Protein 5FT0 (pdb70)

Radius of gyration: 27.35 Å; Cα contacts (8 Å, |Δi|>4): 923; chains: 2; bounding box: 76×60×56 Å

Solvent-accessible surface area: 25417 Å² total

Nearest PDB structures (foldseek):
  5ft0-assembly1_B  TM=9.666E-01  e=3.732E-46  Phikzvirus phiKZ
  5ft1-assembly2_G  TM=9.543E-01  e=1.188E-41  Phikzvirus phiKZ
  5ft1-assembly1_E  TM=9.626E-01  e=7.972E-40  Phikzvirus phiKZ
  5ft1-assembly1_A  TM=9.588E-01  e=4.154E-40  Phikzvirus phiKZ
  5ft1-assembly3_K  TM=9.641E-01  e=1.477E-36  Phikzvirus phiKZ

Foldseek 3Di:
DLDKDAQVNLVVQLVLFPQADDFDDGGMWDKDWDADVVVQKIWMWIQGVDDTDIDIDHDPDDDDPLCVQLVSLQSNFQGVCRRPLLVVLVVCLQVLDPQWDDDRQFTFGWQACAPDRDTDGDGFKGKWDDFCVVCVVVQCVQADHKDDDDLVDLVSLCVQANDSRSVSVSVSLVSVQCSQQPRFADPPGDHWDWIGHHPFKDKIKIKGWGHGPRHPIIIMIMIGMHTNDHDPDDCVVVSVDPVRHVDYDD/DLDKDAQVNLVVQLVLFPQADDFDDGGMWDKDWDADVVVQKIKIWIDGVDHIDIDIDHDPDDDDPLCVQLVSLQSNFLRVCRRVLLVVLVVCLQVLDPQWDDDSFFTFGFQAALVTDGDTFKGKWDDFCVVCVVVQCVQFPHKDDADLQDQVSQCQQPNPSRSVSVSVSLVSVQCSQQPRFADPPGDDWDWIGHHPWKDKIKIKGWGHGPRHPIIIMIMIGIHTPDDPPDDVVVVSPPCVVSNDDDDD

Organism: Pseudomonas phage phiKZ (NCBI:txid2905945)

Sequence (498 aa):
TQFNITWEEQLQALSKLDGLHHPHKLEDISVHWVFNPVDISVFVTCATSSHNTHYTFKPQSSPDDAVRREYVLSRIIADNLKYVDNLYLAAGAVICGNDEYISDGNVVGIHIADGVGGNKLIILPVIEFPGVHVDDISDKLIKSSSYQGIFKTDNLEEFEFLVDKKNANNVKELILAYTDYFANKLAFKDPAEPAVEYQFIDRTEVYFSFEGCHPDVEEVLFTIKIVRYNQPLNSTAQVFLKNPLLSHIRTVTQFNITWEEQLQALSSKLDGLHHPHKLEDISVHWVFNPVDISVFVTCATSSHNTHYTFKPQSSPDDAVRREYVLSRIIADNLKYVDNLYLAAGAVICGNDEYIISDGNVVGIHIADGNKLILPVIEFPGVHVDDISDKLIKSSSYQGIFKTDNLEEFEFLVDKKNANNVKELILAYTDYFANKLAFKDPAEPAVEYQFIDRTEVYFSFEGCHPDVEEVLFTIKIVRYNQPLNSTAQVFLKNPLLSHIRTVV

InterPro domains:
  IPR040860 Gp37/Dip protein [PF17679] (1-273)

Structure (mmCIF, N/CA/C/O backbone):
data_5FT0
#
_entry.id   5FT0
#
_cell.length_a   72.040
_cell.length_b   65.020
_cell.length_c   85.400
_cell.angle_alpha   90.00
_cell.angle_beta   107.68
_cell.angle_gamma   90.00
#
_symmetry.space_group_name_H-M   'P 1 21 1'
#
loop_
_entity.id
_entity.type
_entity.pdbx_description
1 polymer GP37
2 non-polymer ARGININE
3 non-polymer 'POTASSIUM ION'
4 water water
#
loop_
_atom_site.group_PDB
_atom_site.id
_atom_site.type_symbol
_atom_site.label_atom_id
_atom_site.label_alt_id
_atom_site.label_comp_id
_atom_site.label_asym_id
_atom_site.label_entity_id
_atom_site.label_seq_id
_atom_site.pdbx_PDB_ins_code
_atom_site.Cartn_x
_atom_site.Cartn_y
_atom_site.Cartn_z
_atom_site.occupancy
_atom_site.B_iso_or_equiv
_atom_site.auth_seq_id
_atom_site.auth_comp_id
_atom_site.auth_asym_id
_atom_site.auth_atom_id
_atom_site.pdbx_PDB_model_num
ATOM 1 N N . THR A 1 2 ? -40.514 -0.393 33.351 1.00 52.75 2 THR A N 1
ATOM 2 C CA . THR A 1 2 ? -39.845 -1.691 33.335 1.00 63.05 2 THR A CA 1
ATOM 3 C C . THR A 1 2 ? -39.387 -2.064 34.748 1.00 62.59 2 THR A C 1
ATOM 4 O O . THR A 1 2 ? -38.760 -1.244 35.417 1.00 63.39 2 THR A O 1
ATOM 6 N N . GLN A 1 3 ? -39.686 -3.280 35.218 1.00 60.16 3 GLN A N 1
ATOM 7 C CA . GLN A 1 3 ? -40.364 -4.340 34.462 1.00 50.80 3 GLN A CA 1
ATOM 8 C C . GLN A 1 3 ? -41.809 -3.994 34.099 1.00 50.33 3 GLN A C 1
ATOM 9 O O . GLN A 1 3 ? -42.362 -4.543 33.145 1.00 57.52 3 GLN A O 1
ATOM 15 N N . PHE A 1 4 ? -42.404 -3.070 34.850 1.00 43.52 4 PHE A N 1
ATOM 16 C CA . PHE A 1 4 ? -43.655 -2.449 34.437 1.00 38.91 4 PHE A CA 1
ATOM 17 C C . PHE A 1 4 ? -43.853 -1.165 35.229 1.00 40.21 4 PHE A C 1
ATOM 18 O O . PHE A 1 4 ? -43.191 -0.928 36.243 1.00 42.58 4 PHE A O 1
ATOM 26 N N . ASN A 1 5 ? -44.774 -0.338 34.744 1.00 39.24 5 ASN A N 1
ATOM 27 C CA . ASN A 1 5 ? -45.062 0.961 35.329 1.00 41.60 5 ASN A CA 1
ATOM 28 C C . ASN A 1 5 ? -46.471 0.991 35.905 1.00 33.79 5 ASN A C 1
ATOM 29 O O . ASN A 1 5 ? -47.368 0.287 35.436 1.00 37.88 5 ASN A O 1
ATOM 34 N N . ILE A 1 6 ? -46.650 1.812 36.935 1.00 33.36 6 ILE A N 1
ATOM 35 C CA . ILE A 1 6 ? -47.959 2.123 37.496 1.00 36.23 6 ILE A CA 1
ATOM 36 C C . ILE A 1 6 ? -48.115 3.633 37.402 1.00 37.18 6 ILE A C 1
ATOM 37 O O . ILE A 1 6 ? -47.437 4.375 38.125 1.00 38.02 6 ILE A O 1
ATOM 42 N N . THR A 1 7 ? -48.983 4.097 36.507 1.00 35.41 7 THR A N 1
ATOM 43 C CA . THR A 1 7 ? -49.126 5.536 36.369 1.00 33.75 7 THR A CA 1
ATOM 44 C C . THR A 1 7 ? -49.836 6.108 37.592 1.00 36.67 7 THR A C 1
ATOM 45 O O . THR A 1 7 ? -50.513 5.399 38.345 1.00 35.18 7 THR A O 1
ATOM 49 N N . TRP A 1 8 ? -49.665 7.415 37.794 1.00 33.01 8 TRP A N 1
ATOM 50 C CA . TRP A 1 8 ? -50.338 8.068 38.910 1.00 28.34 8 TRP A CA 1
ATOM 51 C C . TRP A 1 8 ? -51.850 8.045 38.737 1.00 25.21 8 TRP A C 1
ATOM 52 O O . TRP A 1 8 ? -52.585 8.092 39.729 1.00 28.24 8 TRP A O 1
ATOM 63 N N . GLU A 1 9 ? -52.335 7.952 37.493 1.00 25.26 9 GLU A N 1
ATOM 64 C CA . GLU A 1 9 ? -53.777 7.886 37.266 1.00 28.03 9 GLU A CA 1
ATOM 65 C C . GLU A 1 9 ? -54.371 6.573 37.774 1.00 32.98 9 GLU A C 1
ATOM 66 O O . GLU A 1 9 ? -55.466 6.571 38.349 1.00 32.69 9 GLU A O 1
ATOM 72 N N . GLU A 1 10 ? -53.681 5.443 37.563 1.00 29.93 10 GLU A N 1
ATOM 73 C CA . GLU A 1 10 ? -54.179 4.179 38.111 1.00 31.10 10 GLU A CA 1
ATOM 74 C C . GLU A 1 10 ? -54.229 4.233 39.631 1.00 31.83 10 GLU A C 1
ATOM 75 O O . GLU A 1 10 ? -55.165 3.715 40.250 1.00 34.33 10 GLU A O 1
ATOM 81 N N . GLN A 1 11 ? -53.213 4.837 40.251 1.00 27.96 11 GLN A N 1
ATOM 82 C CA . GLN A 1 11 ? -53.207 4.970 41.703 1.00 32.38 11 GLN A CA 1
ATOM 83 C C . GLN A 1 11 ? -54.365 5.840 42.174 1.00 31.00 11 GLN A C 1
ATOM 84 O O . GLN A 1 11 ? -55.105 5.461 43.090 1.00 28.63 11 GLN A O 1
ATOM 90 N N . LEU A 1 12 ? -54.547 7.004 41.545 1.00 33.17 12 LEU A N 1
ATOM 91 C CA . LEU A 1 12 ? -55.608 7.917 41.960 1.00 30.14 12 LEU A CA 1
ATOM 92 C C . LEU A 1 12 ? -56.985 7.296 41.756 1.00 36.24 12 LEU A C 1
ATOM 93 O O . LEU A 1 12 ? -57.896 7.514 42.562 1.00 34.46 12 LEU A O 1
ATOM 98 N N . GLN A 1 13 ? -57.152 6.508 40.690 1.00 33.07 13 GLN A N 1
ATOM 99 C CA . GLN A 1 13 ? -58.431 5.843 40.459 1.00 33.86 13 GLN A CA 1
ATOM 100 C C . GLN A 1 13 ? -58.741 4.839 41.563 1.00 35.05 13 GLN A C 1
ATOM 101 O O . GLN A 1 13 ? -59.883 4.750 42.028 1.00 37.36 13 GLN A O 1
ATOM 107 N N . ALA A 1 14 ? -57.737 4.074 41.997 1.00 29.57 14 ALA A N 1
ATOM 108 C CA . ALA A 1 14 ? -57.939 3.164 43.120 1.00 34.31 14 ALA A CA 1
ATOM 109 C C . ALA A 1 14 ? -58.199 3.933 44.410 1.00 32.23 14 ALA A C 1
ATOM 110 O O . ALA A 1 14 ? -59.088 3.572 45.190 1.00 31.88 14 ALA A O 1
ATOM 112 N N . LEU A 1 15 ? -57.433 5.002 44.650 1.00 31.28 15 LEU A N 1
ATOM 113 C CA . LEU A 1 15 ? -57.612 5.778 45.872 1.00 29.41 15 LEU A CA 1
ATOM 114 C C . LEU A 1 15 ? -58.969 6.468 45.913 1.00 36.10 15 LEU A C 1
ATOM 115 O O . LEU A 1 15 ? -59.529 6.668 46.997 1.00 33.74 15 LEU A O 1
ATOM 120 N N . SER A 1 16 ? -59.519 6.827 44.750 1.00 36.10 16 SER A N 1
ATOM 121 C CA . SER A 1 16 ? -60.808 7.508 44.701 1.00 40.37 16 SER A CA 1
ATOM 122 C C . SER A 1 16 ? -61.960 6.623 45.159 1.00 35.45 16 SER A C 1
ATOM 123 O O . SER A 1 16 ? -63.041 7.146 45.450 1.00 42.06 16 SER A O 1
ATOM 126 N N . LYS A 1 17 ? -61.764 5.308 45.226 1.00 34.63 17 LYS A N 1
ATOM 127 C CA . LYS A 1 17 ? -62.800 4.427 45.747 1.00 31.26 17 LYS A CA 1
ATOM 128 C C . LYS A 1 17 ? -62.842 4.405 47.268 1.00 34.43 17 LYS A C 1
ATOM 129 O O . LYS A 1 17 ? -63.789 3.852 47.837 1.00 33.10 17 LYS A O 1
ATOM 135 N N . LEU A 1 18 ? -61.856 5.002 47.935 1.00 33.69 18 LEU A N 1
ATOM 136 C CA . LEU A 1 18 ? -61.845 5.073 49.390 1.00 29.69 18 LEU A CA 1
ATOM 137 C C . LEU A 1 18 ? -62.783 6.178 49.861 1.00 39.24 18 LEU A C 1
ATOM 138 O O . LEU A 1 18 ? -62.621 7.344 49.480 1.00 32.66 18 LEU A O 1
ATOM 143 N N . ASP A 1 19 ? -63.761 5.808 50.688 1.00 27.92 19 ASP A N 1
ATOM 144 C CA . ASP A 1 19 ? -64.622 6.788 51.338 1.00 30.29 19 ASP A CA 1
ATOM 145 C C . ASP A 1 19 ? -63.804 7.793 52.139 1.00 28.72 19 ASP A C 1
ATOM 146 O O . ASP A 1 19 ? -62.847 7.431 52.829 1.00 30.08 19 ASP A O 1
ATOM 151 N N . GLY A 1 20 ? -64.194 9.063 52.049 1.00 28.97 20 GLY A N 1
ATOM 152 C CA . GLY A 1 20 ? -63.624 10.103 52.878 1.00 26.35 20 GLY A CA 1
ATOM 153 C C . GLY A 1 20 ? -62.209 10.520 52.542 1.00 32.03 20 GLY A C 1
ATOM 154 O O . GLY A 1 20 ? -61.638 11.343 53.270 1.00 33.14 20 GLY A O 1
ATOM 155 N N . LEU A 1 21 ? -61.621 9.992 51.474 1.00 33.15 21 LEU A N 1
ATOM 156 C CA . LEU A 1 21 ? -60.283 10.392 51.058 1.00 29.91 21 LEU A CA 1
ATOM 157 C C . LEU A 1 21 ? -60.394 11.541 50.064 1.00 36.06 21 LEU A C 1
ATOM 158 O O . LEU A 1 21 ? -61.005 11.392 49.001 1.00 32.79 21 LEU A O 1
ATOM 163 N N . HIS A 1 22 ? -59.811 12.686 50.411 1.00 31.56 22 HIS A N 1
ATOM 164 C CA . HIS A 1 22 ? -59.791 13.835 49.516 1.00 35.12 22 HIS A CA 1
ATOM 165 C C . HIS A 1 22 ? -58.417 14.443 49.319 1.00 37.39 22 HIS A C 1
ATOM 166 O O . HIS A 1 22 ? -58.222 15.159 48.330 1.00 43.88 22 HIS A O 1
ATOM 173 N N . HIS A 1 23 ? -57.462 14.188 50.207 1.00 37.22 23 HIS A N 1
ATOM 174 C CA . HIS A 1 23 ? -56.123 14.767 50.121 1.00 39.47 23 HIS A CA 1
ATOM 175 C C . HIS A 1 23 ? -55.097 13.646 50.196 1.00 33.84 23 HIS A C 1
ATOM 176 O O . HIS A 1 23 ? -54.416 13.469 51.213 1.00 31.88 23 HIS A O 1
ATOM 183 N N . PRO A 1 24 ? -54.961 12.867 49.128 1.00 40.04 24 PRO A N 1
ATOM 184 C CA . PRO A 1 24 ? -53.973 11.788 49.128 1.00 39.33 24 PRO A CA 1
ATOM 185 C C . PRO A 1 24 ? -52.559 12.344 49.104 1.00 38.43 24 PRO A C 1
ATOM 186 O O . PRO A 1 24 ? -52.326 13.526 48.849 1.00 36.79 24 PRO A O 1
ATOM 190 N N . HIS A 1 25 ? -51.607 11.458 49.385 1.00 40.23 25 HIS A N 1
ATOM 191 C CA . HIS A 1 25 ? -50.195 11.768 49.207 1.00 40.74 25 HIS A CA 1
ATOM 192 C C . HIS A 1 25 ? -49.934 12.167 47.759 1.00 39.80 25 HIS A C 1
ATOM 193 O O . HIS A 1 25 ? -50.710 11.811 46.865 1.00 38.31 25 HIS A O 1
ATOM 200 N N . LYS A 1 26 ? -48.859 12.914 47.519 1.00 41.70 26 LYS A N 1
ATOM 201 C CA . LYS A 1 26 ? -48.424 13.185 46.155 1.00 33.99 26 LYS A CA 1
ATOM 202 C C . LYS A 1 26 ? -48.264 11.875 45.395 1.00 33.91 26 LYS A C 1
ATOM 203 O O . LYS A 1 26 ? -47.647 10.930 45.893 1.00 34.36 26 LYS A O 1
ATOM 209 N N . LEU A 1 27 ? -48.838 11.814 44.196 1.00 31.87 27 LEU A N 1
ATOM 210 C CA . LEU A 1 27 ? -48.833 10.603 43.382 1.00 34.41 27 LEU A CA 1
ATOM 211 C C . LEU A 1 27 ? -48.052 10.840 42.097 1.00 33.17 27 LEU A C 1
ATOM 212 O O . LEU A 1 27 ? -48.326 11.796 41.364 1.00 38.18 27 LEU A O 1
ATOM 217 N N . GLU A 1 28 ? -47.084 9.969 41.829 1.00 32.71 28 GLU A N 1
ATOM 218 C CA . GLU A 1 28 ? -46.297 10.014 40.607 1.00 34.33 28 GLU A CA 1
ATOM 219 C C . GLU A 1 28 ? -46.268 8.630 39.976 1.00 35.00 28 GLU A C 1
ATOM 220 O O . GLU A 1 28 ? -46.551 7.623 40.632 1.00 32.86 28 GLU A O 1
ATOM 226 N N . ASP A 1 29 ? -45.913 8.592 38.692 1.00 33.50 29 ASP A N 1
ATOM 227 C CA . ASP A 1 29 ? -45.707 7.319 38.012 1.00 35.54 29 ASP A CA 1
ATOM 228 C C . ASP A 1 29 ? -44.651 6.498 38.743 1.00 35.41 29 ASP A C 1
ATOM 229 O O . ASP A 1 29 ? -43.609 7.018 39.153 1.00 37.69 29 ASP A O 1
ATOM 234 N N . ILE A 1 30 ? -44.937 5.210 38.919 1.00 35.71 30 ILE A N 1
ATOM 235 C CA . ILE A 1 30 ? -44.049 4.271 39.598 1.00 33.38 30 ILE A CA 1
ATOM 236 C C . ILE A 1 30 ? -43.416 3.379 38.539 1.00 34.41 30 ILE A C 1
ATOM 237 O O . ILE A 1 30 ? -44.126 2.800 37.708 1.00 41.67 30 ILE A O 1
ATOM 242 N N . SER A 1 31 ? -42.095 3.249 38.576 1.00 36.41 31 SER A N 1
ATOM 243 C CA . SER A 1 31 ? -41.415 2.189 37.841 1.00 41.87 31 SER A CA 1
ATOM 244 C C . SER A 1 31 ? -41.166 1.037 38.807 1.00 35.81 31 SER A C 1
ATOM 245 O O . SER A 1 31 ? -40.543 1.229 39.856 1.00 38.11 31 SER A O 1
ATOM 248 N N . VAL A 1 32 ? -41.666 -0.149 38.467 1.00 38.63 32 VAL A N 1
ATOM 249 C CA . VAL A 1 32 ? -41.660 -1.295 39.371 1.00 40.80 32 VAL A CA 1
ATOM 250 C C . VAL A 1 32 ? -40.711 -2.357 38.834 1.00 39.67 32 VAL A C 1
ATOM 251 O O . VAL A 1 32 ? -40.836 -2.790 37.682 1.00 42.15 32 VAL A O 1
ATOM 255 N N . HIS A 1 33 ? -39.771 -2.779 39.674 1.00 40.19 33 HIS A N 1
ATOM 256 C CA . HIS A 1 33 ? -38.936 -3.942 39.424 1.00 39.60 33 HIS A CA 1
ATOM 257 C C . HIS A 1 33 ? -39.228 -4.994 40.483 1.00 37.70 33 HIS A C 1
ATOM 258 O O . HIS A 1 33 ? -39.515 -4.668 41.639 1.00 37.17 33 HIS A O 1
ATOM 265 N N . TRP A 1 34 ? -39.158 -6.262 40.085 1.00 35.25 34 TRP A N 1
ATOM 266 C CA . TRP A 1 34 ? -39.352 -7.346 41.033 1.00 33.99 34 TRP A CA 1
ATOM 267 C C . TRP A 1 34 ? -38.595 -8.580 40.566 1.00 35.74 34 TRP A C 1
ATOM 268 O O . TRP A 1 34 ? -38.356 -8.769 39.371 1.00 38.77 34 TRP A O 1
ATOM 279 N N . VAL A 1 35 ? -38.219 -9.414 41.532 1.00 34.75 35 VAL A N 1
ATOM 280 C CA . VAL A 1 35 ? -37.504 -10.658 41.275 1.00 41.05 35 VAL A CA 1
ATOM 281 C C . VAL A 1 35 ? -38.005 -11.705 42.261 1.00 38.59 35 VAL A C 1
ATOM 282 O O . VAL A 1 35 ? -38.247 -11.404 43.435 1.00 34.87 35 VAL A O 1
ATOM 286 N N . PHE A 1 36 ? -38.179 -12.931 41.776 1.00 41.79 36 PHE A N 1
ATOM 287 C CA . PHE A 1 36 ? -38.662 -14.035 42.593 1.00 41.81 36 PHE A CA 1
ATOM 288 C C . PHE A 1 36 ? -37.491 -14.838 43.147 1.00 39.54 36 PHE A C 1
ATOM 289 O O . PHE A 1 36 ? -36.518 -15.111 42.439 1.00 44.58 36 PHE A O 1
ATOM 297 N N . ASN A 1 37 ? -37.584 -15.205 44.423 1.00 39.20 37 ASN A N 1
ATOM 298 C CA . ASN A 1 37 ? -36.548 -16.008 45.062 1.00 45.44 37 ASN A CA 1
ATOM 299 C C . ASN A 1 37 ? -37.100 -17.390 45.376 1.00 52.26 37 ASN A C 1
ATOM 300 O O . ASN A 1 37 ? -37.921 -17.530 46.295 1.00 52.91 37 ASN A O 1
ATOM 305 N N . PRO A 1 38 ? -36.684 -18.434 44.653 1.00 53.42 38 PRO A N 1
ATOM 306 C CA . PRO A 1 38 ? -37.281 -19.763 44.867 1.00 50.83 38 PRO A CA 1
ATOM 307 C C . PRO A 1 38 ? -36.890 -20.421 46.181 1.00 56.57 38 PRO A C 1
ATOM 308 O O . PRO A 1 38 ? -37.613 -21.316 46.636 1.00 55.14 38 PRO A O 1
ATOM 312 N N . VAL A 1 39 ? -35.782 -20.018 46.807 1.00 56.01 39 VAL A N 1
ATOM 313 C CA . VAL A 1 39 ? -35.316 -20.715 48.004 1.00 58.31 39 VAL A CA 1
ATOM 314 C C . VAL A 1 39 ? -36.266 -20.473 49.171 1.00 61.12 39 VAL A C 1
ATOM 315 O O . VAL A 1 39 ? -36.677 -21.413 49.861 1.00 64.87 39 VAL A O 1
ATOM 319 N N . ASP A 1 40 ? -36.631 -19.214 49.411 1.00 57.00 40 ASP A N 1
ATOM 320 C CA . ASP A 1 40 ? -37.573 -18.879 50.471 1.00 54.82 40 ASP A CA 1
ATOM 321 C C . ASP A 1 40 ? -38.970 -18.571 49.946 1.00 51.65 40 ASP A C 1
ATOM 322 O O . ASP A 1 40 ? -39.854 -18.237 50.741 1.00 56.94 40 ASP A O 1
ATOM 327 N N . ILE A 1 41 ? -39.185 -18.686 48.633 1.00 47.94 41 ILE A N 1
ATOM 328 C CA . ILE A 1 41 ? -40.484 -18.474 47.997 1.00 46.39 41 ILE A CA 1
ATOM 329 C C . ILE A 1 41 ? -40.992 -17.075 48.322 1.00 44.43 41 ILE A C 1
ATOM 330 O O . ILE A 1 41 ? -42.066 -16.912 48.907 1.00 45.64 41 ILE A O 1
ATOM 335 N N . SER A 1 42 ? -40.228 -16.054 47.947 1.00 42.33 42 SER A N 1
ATOM 336 C CA . SER A 1 42 ? -40.630 -14.681 48.208 1.00 42.57 42 SER A CA 1
ATOM 337 C C . SER A 1 42 ? -40.367 -13.833 46.973 1.00 40.97 42 SER A C 1
ATOM 338 O O . SER A 1 42 ? -39.566 -14.189 46.104 1.00 40.94 42 SER A O 1
ATOM 341 N N . VAL A 1 43 ? -41.064 -12.704 46.905 1.00 37.46 43 VAL A N 1
ATOM 342 C CA . VAL A 1 43 ? -40.914 -11.736 45.826 1.00 34.33 43 VAL A CA 1
ATOM 343 C C . VAL A 1 43 ? -40.382 -10.449 46.436 1.00 38.97 43 VAL A C 1
ATOM 344 O O . VAL A 1 43 ? -40.978 -9.909 47.377 1.00 41.29 43 VAL A O 1
ATOM 348 N N . PHE A 1 44 ? -39.258 -9.970 45.916 1.00 33.17 44 PHE A N 1
ATOM 349 C CA . PHE A 1 44 ? -38.709 -8.678 46.299 1.00 36.33 44 PHE A CA 1
ATOM 350 C C . PHE A 1 44 ? -39.123 -7.651 45.257 1.00 39.69 44 PHE A C 1
ATOM 351 O O . PHE A 1 44 ? -38.977 -7.892 44.056 1.00 40.27 44 PHE A O 1
ATOM 359 N N . VAL A 1 45 ? -39.644 -6.515 45.718 1.00 40.38 45 VAL A N 1
ATOM 360 C CA . VAL A 1 45 ? -40.200 -5.487 44.847 1.00 38.46 45 VAL A CA 1
ATOM 361 C C . VAL A 1 45 ? -39.472 -4.176 45.102 1.00 42.36 45 VAL A C 1
ATOM 362 O O . VAL A 1 45 ? -39.201 -3.821 46.254 1.00 46.57 45 VAL A O 1
ATOM 366 N N . THR A 1 46 ? -39.157 -3.460 44.024 1.00 37.83 46 THR A N 1
ATOM 367 C CA . THR A 1 46 ? -38.555 -2.135 44.096 1.00 45.82 46 THR A CA 1
ATOM 368 C C . THR A 1 46 ? -39.417 -1.153 43.317 1.00 43.12 46 THR A C 1
ATOM 369 O O . THR A 1 46 ? -39.778 -1.419 42.166 1.00 42.41 46 THR A O 1
ATOM 373 N N . CYS A 1 47 ? -39.743 -0.024 43.944 1.00 46.33 47 CYS A N 1
ATOM 374 C CA . CYS A 1 47 ? -40.578 1.011 43.346 1.00 45.66 47 CYS A CA 1
ATOM 375 C C . CYS A 1 47 ? -39.810 2.325 43.323 1.00 48.96 47 CYS A C 1
ATOM 376 O O . CYS A 1 47 ? -39.263 2.745 44.349 1.00 48.16 47 CYS A O 1
ATOM 379 N N . ALA A 1 48 ? -39.778 2.978 42.162 1.00 41.56 48 ALA A N 1
ATOM 380 C CA . ALA A 1 48 ? -38.986 4.186 41.972 1.00 48.96 48 ALA A CA 1
ATOM 381 C C . ALA A 1 48 ? -39.837 5.287 41.358 1.00 48.46 48 ALA A C 1
ATOM 382 O O . ALA A 1 48 ? -40.550 5.051 40.377 1.00 47.45 48 ALA A O 1
ATOM 384 N N . THR A 1 49 ? -39.754 6.483 41.934 1.00 51.47 49 THR A N 1
ATOM 385 C CA . THR A 1 49 ? -40.371 7.691 41.400 1.00 55.81 49 THR A CA 1
ATOM 386 C C . THR A 1 49 ? -39.301 8.743 41.141 1.00 61.29 49 THR A C 1
ATOM 387 O O . THR A 1 49 ? -38.118 8.554 41.433 1.00 66.69 49 THR A O 1
ATOM 399 N N . SER A 1 51 ? -39.566 11.996 42.453 1.00 64.90 51 SER A N 1
ATOM 400 C CA . SER A 1 51 ? -39.431 12.894 43.594 1.00 56.48 51 SER A CA 1
ATOM 401 C C . SER A 1 51 ? -38.948 12.198 44.865 1.00 70.20 51 SER A C 1
ATOM 402 O O . SER A 1 51 ? -38.089 12.742 45.568 1.00 80.31 51 SER A O 1
ATOM 405 N N . SER A 1 52 ? -39.471 11.011 45.187 1.00 76.98 52 SER A N 1
ATOM 406 C CA . SER A 1 52 ? -39.147 10.337 46.448 1.00 79.86 52 SER A CA 1
ATOM 407 C C . SER A 1 52 ? -38.980 8.825 46.252 1.00 78.07 52 SER A C 1
ATOM 408 O O . SER A 1 52 ? -39.707 8.004 46.808 1.00 85.69 52 SER A O 1
ATOM 411 N N . HIS A 1 53 ? -37.978 8.447 45.464 1.00 75.87 53 HIS A N 1
ATOM 412 C CA . HIS A 1 53 ? -37.594 7.042 45.264 1.00 74.66 53 HIS A CA 1
ATOM 413 C C . HIS A 1 53 ? -36.496 6.696 46.282 1.00 80.73 53 HIS A C 1
ATOM 414 O O . HIS A 1 53 ? -35.808 7.632 46.736 1.00 82.53 53 HIS A O 1
ATOM 416 N N . ASN A 1 54 ? -36.265 5.432 46.672 1.00 69.82 54 ASN A N 1
ATOM 417 C CA . ASN A 1 54 ? -36.932 4.189 46.266 1.00 62.18 54 ASN A CA 1
ATOM 418 C C . ASN A 1 54 ? -37.669 3.553 47.456 1.00 62.57 54 ASN A C 1
ATOM 419 O O . ASN A 1 54 ? -37.231 3.715 48.600 1.00 62.30 54 ASN A O 1
ATOM 424 N N . THR A 1 55 ? -38.744 2.797 47.207 1.00 54.57 55 THR A N 1
ATOM 425 C CA . THR A 1 55 ? -39.372 1.966 48.232 1.00 55.34 55 THR A CA 1
ATOM 426 C C . THR A 1 55 ? -39.213 0.489 47.884 1.00 44.32 55 THR A C 1
ATOM 427 O O . THR A 1 55 ? -39.085 0.118 46.713 1.00 48.82 55 THR A O 1
ATOM 431 N N . HIS A 1 56 ? -39.236 -0.357 48.915 1.00 43.79 56 HIS A N 1
ATOM 432 C CA . HIS A 1 56 ? -39.006 -1.787 48.751 1.00 43.57 56 HIS A CA 1
ATOM 433 C C . HIS A 1 56 ? -40.031 -2.584 49.546 1.00 42.86 56 HIS A C 1
ATOM 434 O O . HIS A 1 56 ? -40.444 -2.172 50.635 1.00 41.23 56 HIS A O 1
ATOM 441 N N . TYR A 1 57 ? -40.430 -3.734 49.001 1.00 34.62 57 TYR A N 1
ATOM 442 C CA . TYR A 1 57 ? -41.361 -4.629 49.674 1.00 32.11 57 TYR A CA 1
ATOM 443 C C . TYR A 1 57 ? -40.919 -6.073 49.478 1.00 35.43 57 TYR A C 1
ATOM 444 O O . TYR A 1 57 ? -40.202 -6.404 48.531 1.00 34.15 57 TYR A O 1
ATOM 453 N N . THR A 1 58 ? -41.380 -6.937 50.382 1.00 40.23 58 THR A N 1
ATOM 454 C CA . THR A 1 58 ? -41.218 -8.380 50.253 1.00 37.27 58 THR A CA 1
ATOM 455 C C . THR A 1 58 ? -42.522 -9.048 50.657 1.00 35.71 58 THR A C 1
ATOM 456 O O . THR A 1 58 ? -43.060 -8.756 51.729 1.00 35.56 58 THR A O 1
ATOM 460 N N . PHE A 1 59 ? -43.035 -9.930 49.801 1.00 34.90 59 PHE A N 1
ATOM 461 C CA . PHE A 1 59 ? -44.245 -10.673 50.119 1.00 33.74 59 PHE A CA 1
ATOM 462 C C . PHE A 1 59 ? -44.091 -12.116 49.656 1.00 35.48 59 PHE A C 1
ATOM 463 O O . PHE A 1 59 ? -43.218 -12.443 48.848 1.00 33.27 59 PHE A O 1
ATOM 471 N N . LYS A 1 60 ? -44.956 -12.980 50.190 1.00 36.77 60 LYS A N 1
ATOM 472 C CA . LYS A 1 60 ? -44.940 -14.399 49.868 1.00 39.49 60 LYS A CA 1
ATOM 473 C C . LYS A 1 60 ? -46.041 -14.687 48.859 1.00 38.34 60 LYS A C 1
ATOM 474 O O . LYS A 1 60 ? -47.226 -14.614 49.218 1.00 36.95 60 LYS A O 1
ATOM 480 N N . PRO A 1 61 ? -45.721 -15.019 47.611 1.00 34.63 61 PRO 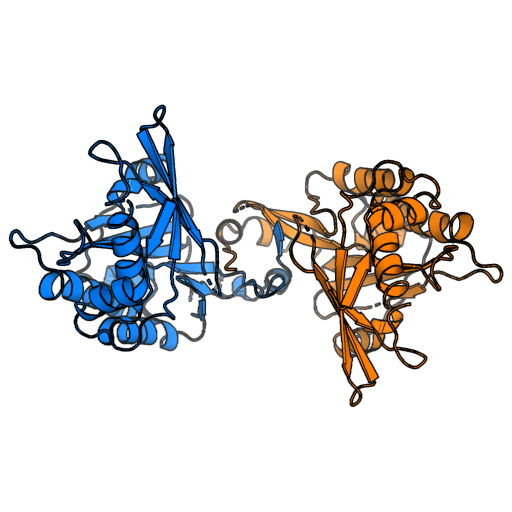A N 1
ATOM 481 C CA . PRO A 1 61 ? -46.777 -15.272 46.624 1.00 36.55 61 PRO A CA 1
ATOM 482 C C . PRO A 1 61 ? -47.547 -16.553 46.916 1.00 37.64 61 PRO A C 1
ATOM 483 O O . PRO A 1 61 ? -47.001 -17.536 47.424 1.00 35.52 61 PRO A O 1
ATOM 487 N N . GLN A 1 62 ? -48.838 -16.526 46.588 1.00 36.21 62 GLN A N 1
ATOM 488 C CA . GLN A 1 62 ? -49.721 -17.676 46.741 1.00 41.38 62 GLN A CA 1
ATOM 489 C C . GLN A 1 62 ? -49.946 -18.422 45.433 1.00 34.61 62 GLN A C 1
ATOM 490 O O . GLN A 1 62 ? -50.650 -19.436 45.424 1.00 38.94 62 GLN A O 1
ATOM 496 N N . SER A 1 63 ? -49.385 -17.926 44.335 1.00 35.75 63 SER A N 1
ATOM 497 C CA . SER A 1 63 ? -49.293 -18.650 43.077 1.00 29.89 63 SER A CA 1
ATOM 498 C C . SER A 1 63 ? -48.061 -18.120 42.354 1.00 36.13 63 SER A C 1
ATOM 499 O O . SER A 1 63 ? -47.342 -17.264 42.877 1.00 38.32 63 SER A O 1
ATOM 502 N N . SER A 1 64 ? -47.805 -18.636 41.157 1.00 34.95 64 SER A N 1
ATOM 503 C CA . SER A 1 64 ? -46.599 -18.240 40.440 1.00 38.23 64 SER A CA 1
ATOM 504 C C . SER A 1 64 ? -46.626 -16.734 40.187 1.00 34.53 64 SER A C 1
ATOM 505 O O . SER A 1 64 ? -47.601 -16.223 39.621 1.00 32.76 64 SER A O 1
ATOM 508 N N . PRO A 1 65 ? -45.601 -15.997 40.604 1.00 36.86 65 PRO A N 1
ATOM 509 C CA . PRO A 1 65 ? -45.643 -14.537 40.478 1.00 37.07 65 PRO A CA 1
ATOM 510 C C . PRO A 1 65 ? -45.617 -14.078 39.029 1.00 36.71 65 PRO A C 1
ATOM 511 O O . PRO A 1 65 ? -45.044 -14.728 38.151 1.00 34.66 65 PRO A O 1
ATOM 515 N N . ASP A 1 66 ? -46.263 -12.941 38.792 1.00 32.71 66 ASP A N 1
ATOM 516 C CA . ASP A 1 66 ? -46.232 -12.263 37.503 1.00 33.07 66 ASP A CA 1
ATOM 517 C C . ASP A 1 66 ? -46.490 -10.779 37.749 1.00 35.60 66 ASP A C 1
ATOM 518 O O . ASP A 1 66 ? -46.703 -10.349 38.887 1.00 32.36 66 ASP A O 1
ATOM 523 N N . ASP A 1 67 ? -46.470 -9.995 36.668 1.00 35.95 67 ASP A N 1
ATOM 524 C CA . ASP A 1 67 ? -46.649 -8.551 36.796 1.00 32.63 67 ASP A CA 1
ATOM 525 C C . ASP A 1 67 ? -47.996 -8.214 37.424 1.00 33.42 67 ASP A C 1
ATOM 526 O O . ASP A 1 67 ? -48.075 -7.386 38.338 1.00 31.77 67 ASP A O 1
ATOM 531 N N . ALA A 1 68 ? -49.069 -8.851 36.945 1.00 28.99 68 ALA A N 1
ATOM 532 C CA . ALA A 1 68 ? -50.409 -8.531 37.433 1.00 27.66 68 ALA A CA 1
ATOM 533 C C . ALA A 1 68 ? -50.509 -8.692 38.945 1.00 31.81 68 ALA A C 1
ATOM 534 O O . ALA A 1 68 ? -51.158 -7.884 39.619 1.00 29.47 68 ALA A O 1
ATOM 544 N N . VAL A 1 70 ? -47.882 -8.519 41.107 1.00 29.08 70 VAL A N 1
ATOM 545 C CA . VAL A 1 70 ? -47.048 -7.494 41.725 1.00 32.15 70 VAL A CA 1
ATOM 546 C C . VAL A 1 70 ? -47.724 -6.134 41.627 1.00 30.93 70 VAL A C 1
ATOM 547 O O . VAL A 1 70 ? -47.669 -5.330 42.565 1.00 28.18 70 VAL A O 1
ATOM 551 N N . ARG A 1 71 ? -48.376 -5.856 40.495 1.00 31.64 71 ARG A N 1
ATOM 552 C CA A ARG A 1 71 ? -49.112 -4.603 40.353 0.60 32.24 71 ARG A CA 1
ATOM 553 C CA B ARG A 1 71 ? -49.111 -4.603 40.353 0.40 30.34 71 ARG A CA 1
ATOM 554 C C . ARG A 1 71 ? -50.208 -4.495 41.404 1.00 28.58 71 ARG A C 1
ATOM 555 O O . ARG A 1 71 ? -50.392 -3.439 42.022 1.00 26.63 71 ARG A O 1
ATOM 570 N N . GLU A 1 72 ? -50.950 -5.582 41.619 1.00 27.11 72 GLU A N 1
ATOM 571 C CA . GLU A 1 72 ? -51.990 -5.579 42.642 1.00 30.51 72 GLU A CA 1
ATOM 572 C C . GLU A 1 72 ? -51.392 -5.373 44.026 1.00 30.64 72 GLU A C 1
ATOM 573 O O . GLU A 1 72 ? -51.924 -4.605 44.836 1.00 29.44 72 GLU A O 1
ATOM 579 N N . TYR A 1 73 ? -50.281 -6.057 44.317 1.00 23.91 73 TYR A N 1
ATOM 580 C CA . TYR A 1 73 ? -49.667 -5.933 45.636 1.00 25.36 73 TYR A CA 1
ATOM 581 C C . TYR A 1 73 ? -49.234 -4.498 45.908 1.00 24.07 73 TYR A C 1
ATOM 582 O O . TYR A 1 73 ? -49.497 -3.952 46.985 1.00 25.61 73 TYR A O 1
ATOM 591 N N . VAL A 1 74 ? -48.560 -3.872 44.941 1.00 25.21 74 VAL A N 1
ATOM 592 C CA . VAL A 1 74 ? -48.074 -2.509 45.136 1.00 27.63 74 VAL A CA 1
ATOM 593 C C . VAL A 1 74 ? -49.242 -1.550 45.328 1.00 26.18 74 VAL A C 1
ATOM 594 O O . VAL A 1 74 ? -49.181 -0.635 46.158 1.00 29.47 74 VAL A O 1
ATOM 598 N N . LEU A 1 75 ? -50.326 -1.745 44.572 1.00 27.74 75 LEU A N 1
ATOM 599 C CA . LEU A 1 75 ? -51.516 -0.923 44.763 1.00 23.43 75 LEU A CA 1
ATOM 600 C C . LEU A 1 75 ? -52.064 -1.065 46.178 1.00 25.85 75 LEU A C 1
ATOM 601 O O . LEU A 1 75 ? -52.468 -0.073 46.796 1.00 26.72 75 LEU A O 1
ATOM 606 N N . SER A 1 76 ? -52.072 -2.290 46.714 1.00 23.78 76 SER A N 1
ATOM 607 C CA . SER A 1 76 ? -52.593 -2.496 48.062 1.00 25.80 76 SER A CA 1
ATOM 608 C C . SER A 1 76 ? -51.743 -1.786 49.108 1.00 28.15 76 SER A C 1
ATOM 609 O O . SER A 1 76 ? -52.266 -1.363 50.146 1.00 26.25 76 SER A O 1
ATOM 612 N N . ARG A 1 77 ? -50.436 -1.651 48.862 1.00 23.56 77 ARG A N 1
ATOM 613 C CA . ARG A 1 77 ? -49.593 -0.885 49.775 1.00 25.33 77 ARG A CA 1
ATOM 614 C C . ARG A 1 77 ? -49.847 0.612 49.633 1.00 30.14 77 ARG A C 1
ATOM 615 O O . ARG A 1 77 ? -49.787 1.353 50.621 1.00 27.33 77 ARG A O 1
ATOM 623 N N . ILE A 1 78 ? -50.122 1.080 48.413 1.00 27.20 78 ILE A N 1
ATOM 624 C CA . ILE A 1 78 ? -50.422 2.496 48.219 1.00 27.98 78 ILE A CA 1
ATOM 625 C C . ILE A 1 78 ? -51.762 2.849 48.855 1.00 30.19 78 ILE A C 1
ATOM 626 O O . ILE A 1 78 ? -51.905 3.899 49.494 1.00 27.60 78 ILE A O 1
ATOM 631 N N . ILE A 1 79 ? -52.763 1.981 48.691 1.00 23.06 79 ILE A N 1
ATOM 632 C CA . ILE A 1 79 ? -54.064 2.212 49.312 1.00 27.03 79 ILE A CA 1
ATOM 633 C C . ILE A 1 79 ? -53.922 2.287 50.827 1.00 34.71 79 ILE A C 1
ATOM 634 O O . ILE A 1 79 ? -54.399 3.232 51.469 1.00 28.78 79 ILE A O 1
ATOM 639 N N . ALA A 1 80 ? -53.255 1.292 51.420 1.00 23.12 80 ALA A N 1
ATOM 640 C CA . ALA A 1 80 ? -53.052 1.295 52.866 1.00 24.64 80 ALA A CA 1
ATOM 641 C C . ALA A 1 80 ? -52.268 2.522 53.314 1.00 25.72 80 ALA A C 1
ATOM 642 O O . ALA A 1 80 ? -52.542 3.088 54.378 1.00 27.54 80 ALA A O 1
ATOM 644 N N . ASP A 1 81 ? -51.294 2.953 52.507 1.00 27.41 81 ASP A N 1
ATOM 645 C CA . ASP A 1 81 ? -50.499 4.129 52.847 1.00 25.83 81 ASP A CA 1
ATOM 646 C C . ASP A 1 81 ? -51.343 5.395 52.926 1.00 34.94 81 ASP A C 1
ATOM 647 O O . ASP A 1 81 ? -50.988 6.332 53.650 1.00 35.92 81 ASP A O 1
ATOM 652 N N . ASN A 1 82 ? -52.447 5.456 52.188 1.00 28.51 82 ASN A N 1
ATOM 653 C CA . ASN A 1 82 ? -53.243 6.672 52.122 1.00 29.74 82 ASN A CA 1
ATOM 654 C C . ASN A 1 82 ? -54.462 6.650 53.031 1.00 32.47 82 ASN A C 1
ATOM 655 O O . ASN A 1 82 ? -55.175 7.657 53.102 1.00 33.39 82 ASN A O 1
ATOM 660 N N . LEU A 1 83 ? -54.712 5.538 53.729 1.00 28.47 83 LEU A N 1
ATOM 661 C CA . LEU A 1 83 ? -55.764 5.518 54.740 1.00 26.50 83 LEU A CA 1
ATOM 662 C C . LEU A 1 83 ? -55.518 6.563 55.818 1.00 31.18 83 LEU A C 1
ATOM 663 O O . LEU A 1 83 ? -56.474 7.092 56.395 1.00 27.70 83 LEU A O 1
ATOM 668 N N . LYS A 1 84 ? -54.248 6.868 56.099 1.00 27.30 84 LYS A N 1
ATOM 669 C CA . LYS A 1 84 ? -53.904 7.883 57.087 1.00 28.83 84 LYS A CA 1
ATOM 670 C C . LYS A 1 84 ? -54.501 9.242 56.756 1.00 33.02 84 LYS A C 1
ATOM 671 O O . LYS A 1 84 ? -54.695 10.058 57.663 1.00 32.96 84 LYS A O 1
ATOM 677 N N . TYR A 1 85 ? -54.790 9.505 55.484 1.00 29.45 85 TYR A N 1
ATOM 678 C CA . TYR A 1 85 ? -55.287 10.801 55.050 1.00 32.60 85 TYR A CA 1
ATOM 679 C C . TYR A 1 85 ? -56.799 10.834 54.877 1.00 32.37 85 TYR A C 1
ATOM 680 O O . TYR A 1 85 ? -57.343 11.879 54.507 1.00 38.50 85 TYR A O 1
ATOM 689 N N . VAL A 1 86 ? -57.486 9.720 55.135 1.00 31.37 86 VAL A N 1
ATOM 690 C CA . VAL A 1 86 ? -58.941 9.737 55.196 1.00 26.71 86 VAL A CA 1
ATOM 691 C C . VAL A 1 86 ? -59.372 10.678 56.310 1.00 34.21 86 VAL A C 1
ATOM 692 O O . VAL A 1 86 ? -58.844 10.616 57.428 1.00 31.73 86 VAL A O 1
ATOM 696 N N . ASP A 1 87 ? -60.334 11.558 56.002 1.00 34.34 87 ASP A N 1
ATOM 697 C CA . ASP A 1 87 ? -60.762 12.625 56.904 1.00 36.18 87 ASP A CA 1
ATOM 698 C C . ASP A 1 87 ? -60.873 12.180 58.359 1.00 32.40 87 ASP A C 1
ATOM 699 O O . ASP A 1 87 ? -60.151 12.677 59.231 1.00 32.50 87 ASP A O 1
ATOM 704 N N . ASN A 1 88 ? -61.772 11.232 58.635 1.00 25.64 88 ASN A N 1
ATOM 705 C CA . ASN A 1 88 ? -62.028 10.835 60.015 1.00 30.99 88 ASN A CA 1
ATOM 706 C C . ASN A 1 88 ? -60.848 10.109 60.649 1.00 33.01 88 ASN A C 1
ATOM 707 O O . ASN A 1 88 ? -60.707 10.139 61.876 1.00 36.79 88 ASN A O 1
ATOM 712 N N . LEU A 1 89 ? -60.003 9.454 59.850 1.00 31.24 89 LEU A N 1
ATOM 713 C CA . LEU A 1 89 ? -58.821 8.807 60.410 1.00 26.39 89 LEU A CA 1
ATOM 714 C C . LEU A 1 89 ? -57.713 9.818 60.664 1.00 26.75 89 LEU A C 1
ATOM 715 O O . LEU A 1 89 ? -57.026 9.752 61.689 1.00 25.03 89 LEU A O 1
ATOM 720 N N . TYR A 1 90 ? -57.527 10.756 59.735 1.00 26.77 90 TYR A N 1
ATOM 721 C CA . TYR A 1 90 ? -56.569 11.835 59.944 1.00 32.64 90 TYR A CA 1
ATOM 722 C C . TYR A 1 90 ? -56.960 12.687 61.146 1.00 37.56 90 TYR A C 1
ATOM 723 O O . TYR A 1 90 ? -56.100 13.081 61.944 1.00 31.98 90 TYR A O 1
ATOM 732 N N . LEU A 1 91 ? -58.257 12.971 61.296 1.00 30.72 91 LEU A N 1
ATOM 733 C CA . LEU A 1 91 ? -58.720 13.766 62.430 1.00 33.89 91 LEU A CA 1
ATOM 734 C C . LEU A 1 91 ? -58.522 13.024 63.744 1.00 30.87 91 LEU A C 1
ATOM 735 O O . LEU A 1 91 ? -58.120 13.622 64.748 1.00 32.95 91 LEU A O 1
ATOM 740 N N . ALA A 1 92 ? -58.802 11.718 63.760 1.00 29.94 92 ALA A N 1
ATOM 741 C CA . ALA A 1 92 ? -58.624 10.943 64.983 1.00 29.74 92 ALA A CA 1
ATOM 742 C C . ALA A 1 92 ? -57.157 10.860 65.388 1.00 35.36 92 ALA A C 1
ATOM 743 O O . ALA A 1 92 ? -56.848 10.786 66.583 1.00 34.57 92 ALA A O 1
ATOM 745 N N . ALA A 1 93 ? -56.243 10.863 64.414 1.00 33.42 93 ALA A N 1
ATOM 746 C CA . ALA A 1 93 ? -54.821 10.909 64.740 1.00 35.92 93 ALA A CA 1
ATOM 747 C C . ALA A 1 93 ? -54.420 12.287 65.253 1.00 35.33 93 ALA A C 1
ATOM 748 O O . ALA A 1 93 ? -53.603 12.399 66.175 1.00 34.29 93 ALA A O 1
ATOM 750 N N . GLY A 1 94 ? -54.984 13.346 64.669 1.00 34.66 94 GLY A N 1
ATOM 751 C CA . GLY A 1 94 ? -54.663 14.689 65.125 1.00 32.29 94 GLY A CA 1
ATOM 752 C C . GLY A 1 94 ? -55.085 14.936 66.561 1.00 37.63 94 GLY A C 1
ATOM 753 O O . GLY A 1 94 ? -54.415 15.662 67.299 1.00 37.68 94 GLY A O 1
ATOM 754 N N . ALA A 1 95 ? -56.196 14.325 66.980 1.00 37.95 95 ALA A N 1
ATOM 755 C CA . ALA A 1 95 ? -56.656 14.487 68.355 1.00 43.24 95 ALA A CA 1
ATOM 756 C C . ALA A 1 95 ? -55.680 13.863 69.346 1.00 47.20 95 ALA A C 1
ATOM 757 O O . ALA A 1 95 ? -55.481 14.392 70.446 1.00 50.40 95 ALA A O 1
ATOM 759 N N . VAL A 1 96 ? -55.069 12.734 68.980 1.00 44.41 96 VAL A N 1
ATOM 760 C CA . VAL A 1 96 ? -54.043 12.138 69.831 1.00 40.98 96 VAL A CA 1
ATOM 761 C C . VAL A 1 96 ? -52.815 13.039 69.889 1.00 41.01 96 VAL A C 1
ATOM 762 O O . VAL A 1 96 ? -52.261 13.297 70.964 1.00 43.94 96 VAL A O 1
ATOM 766 N N . ILE A 1 97 ? -52.382 13.537 68.731 1.00 35.86 97 ILE A N 1
ATOM 767 C CA . ILE A 1 97 ? -51.156 14.324 68.658 1.00 43.38 97 ILE A CA 1
ATOM 768 C C . ILE A 1 97 ? -51.324 15.651 69.390 1.00 49.35 97 ILE A C 1
ATOM 769 O O . ILE A 1 97 ? -50.485 16.033 70.214 1.00 46.86 97 ILE A O 1
ATOM 774 N N . CYS A 1 98 ? -52.409 16.373 69.101 1.00 52.62 98 CYS A N 1
ATOM 775 C CA . CYS A 1 98 ? -52.631 17.671 69.729 1.00 49.68 98 CYS A CA 1
ATOM 776 C C . CYS A 1 98 ? -53.018 17.550 71.198 1.00 54.58 98 CYS A C 1
ATOM 777 O O . CYS A 1 98 ? -52.956 18.547 71.925 1.00 59.03 98 CYS A O 1
ATOM 780 N N . GLY A 1 99 ? -53.418 16.362 71.648 1.00 52.32 99 GLY A N 1
ATOM 781 C CA . GLY A 1 99 ? -53.771 16.127 73.032 1.00 47.68 99 GLY A CA 1
ATOM 782 C C . GLY A 1 99 ? -52.606 15.913 73.970 1.00 50.50 99 GLY A C 1
ATOM 783 O O . GLY A 1 99 ? -52.814 15.605 75.146 1.00 51.90 99 GLY A O 1
ATOM 784 N N . ASN A 1 100 ? -51.377 16.063 73.482 1.00 52.50 100 ASN A N 1
ATOM 785 C CA . ASN A 1 100 ? -50.187 15.896 74.309 1.00 51.58 100 ASN A CA 1
ATOM 786 C C . ASN A 1 100 ? -49.076 16.735 73.701 1.00 54.47 100 ASN A C 1
ATOM 787 O O . ASN A 1 100 ? -48.669 16.491 72.561 1.00 53.59 100 ASN A O 1
ATOM 792 N N . ASP A 1 101 ? -48.589 17.718 74.463 1.00 52.20 101 ASP A N 1
ATOM 793 C CA . ASP A 1 101 ? -47.526 18.585 73.973 1.00 50.16 101 ASP A CA 1
ATOM 794 C C . ASP A 1 101 ? -46.229 17.828 73.731 1.00 44.49 101 ASP A C 1
ATOM 795 O O . ASP A 1 101 ? -45.413 18.269 72.915 1.00 45.45 101 ASP A O 1
ATOM 800 N N . GLU A 1 102 ? -46.025 16.699 74.411 1.00 41.46 102 GLU A N 1
ATOM 801 C CA . GLU A 1 102 ? -44.824 15.900 74.207 1.00 50.12 102 GLU A CA 1
ATOM 802 C C . GLU A 1 102 ? -44.922 14.982 72.995 1.00 49.10 102 GLU A C 1
ATOM 803 O O . GLU A 1 102 ? -43.883 14.605 72.441 1.00 49.40 102 GLU A O 1
ATOM 809 N N . TYR A 1 103 ? -46.133 14.613 72.578 1.00 43.08 103 TYR A N 1
ATOM 810 C CA . TYR A 1 103 ? -46.305 13.837 71.356 1.00 38.88 103 TYR A CA 1
ATOM 811 C C . TYR A 1 103 ? -45.948 14.682 70.139 1.00 40.86 103 TYR A C 1
ATOM 812 O O . TYR A 1 103 ? -46.477 15.783 69.958 1.00 45.30 103 TYR A O 1
ATOM 821 N N . ILE A 1 104 ? -45.052 14.167 69.302 1.00 42.65 104 ILE A N 1
ATOM 822 C CA . ILE A 1 104 ? -44.817 14.732 67.982 1.00 42.87 104 ILE A CA 1
ATOM 823 C C . ILE A 1 104 ? -45.043 13.631 66.956 1.00 43.66 104 ILE A C 1
ATOM 824 O O . ILE A 1 104 ? -44.937 12.438 67.252 1.00 36.45 104 ILE A O 1
ATOM 829 N N . SER A 1 105 ? -45.366 14.050 65.736 1.00 42.01 105 SER A N 1
ATOM 830 C CA . SER A 1 105 ? -45.621 13.140 64.629 1.00 39.38 105 SER A CA 1
ATOM 831 C C . SER A 1 105 ? -44.541 13.323 63.576 1.00 43.18 105 SER A C 1
ATOM 832 O O . SER A 1 105 ? -44.239 14.454 63.181 1.00 43.88 105 SER A O 1
ATOM 835 N N . ASP A 1 106 ? -43.965 12.213 63.126 1.00 41.88 106 ASP A N 1
ATOM 836 C CA . ASP A 1 106 ? -42.959 12.239 62.070 1.00 47.79 106 ASP A CA 1
ATOM 837 C C . ASP A 1 106 ? -43.053 10.930 61.304 1.00 43.76 106 ASP A C 1
ATOM 838 O O . ASP A 1 106 ? -42.818 9.861 61.874 1.00 45.27 106 ASP A O 1
ATOM 843 N N . GLY A 1 107 ? -43.398 11.017 60.024 1.00 47.32 107 GLY A N 1
ATOM 844 C CA . GLY A 1 107 ? -43.646 9.808 59.261 1.00 35.84 107 GLY A CA 1
ATOM 845 C C . GLY A 1 107 ? -44.831 9.066 59.842 1.00 33.42 107 GLY A C 1
ATOM 846 O O . GLY A 1 107 ? -45.880 9.652 60.131 1.00 32.68 107 GLY A O 1
ATOM 847 N N . ASN A 1 108 ? -44.664 7.762 60.035 1.00 34.20 108 ASN A N 1
ATOM 848 C CA . ASN A 1 108 ? -45.706 6.916 60.598 1.00 32.87 108 ASN A CA 1
ATOM 849 C C . ASN A 1 108 ? -45.620 6.797 62.114 1.00 32.59 108 ASN A C 1
ATOM 850 O O . ASN A 1 108 ? -46.315 5.957 62.694 1.00 34.08 108 ASN A O 1
ATOM 855 N N . VAL A 1 109 ? -44.795 7.611 62.767 1.00 34.63 109 VAL A N 1
ATOM 856 C CA . VAL A 1 109 ? -44.491 7.451 64.184 1.00 27.20 109 VAL A CA 1
ATOM 857 C C . VAL A 1 109 ? -45.010 8.656 64.956 1.00 29.72 109 VAL A C 1
ATOM 858 O O . VAL A 1 109 ? -44.727 9.805 64.597 1.00 31.73 109 VAL A O 1
ATOM 862 N N . VAL A 1 110 ? -45.771 8.388 66.012 1.00 27.85 110 VAL A N 1
ATOM 863 C CA . VAL A 1 110 ? -46.100 9.369 67.037 1.00 24.65 110 VAL A CA 1
ATOM 864 C C . VAL A 1 110 ? -45.332 8.982 68.290 1.00 33.30 110 VAL A C 1
ATOM 865 O O . VAL A 1 110 ? -45.409 7.831 68.738 1.00 34.80 110 VAL A O 1
ATOM 869 N N . GLY A 1 111 ? -44.582 9.925 68.844 1.00 30.15 111 GLY A N 1
ATOM 870 C CA . GLY A 1 111 ? -43.786 9.619 70.015 1.00 35.48 111 GLY A CA 1
ATOM 871 C C . GLY A 1 111 ? -43.091 10.843 70.561 1.00 39.69 111 GLY A C 1
ATOM 872 O O . GLY A 1 111 ? -43.471 11.978 70.269 1.00 33.99 111 GLY A O 1
ATOM 873 N N . ILE A 1 112 ? -42.056 10.591 71.360 1.00 39.43 112 ILE A N 1
ATOM 874 C CA . ILE A 1 112 ? -41.334 11.630 72.088 1.00 41.38 112 ILE A CA 1
ATOM 875 C C . ILE A 1 112 ? -40.080 11.992 71.309 1.00 35.73 112 ILE A C 1
ATOM 876 O O . ILE A 1 112 ? -39.282 11.111 70.964 1.00 37.73 112 ILE A O 1
ATOM 881 N N . HIS A 1 113 ? -39.894 13.282 71.042 1.00 36.14 113 HIS A N 1
ATOM 882 C CA . HIS A 1 113 ? -38.680 13.723 70.368 1.00 44.86 113 HIS A CA 1
ATOM 883 C C . HIS A 1 113 ? -37.466 13.517 71.263 1.00 44.44 113 HIS A C 1
ATOM 884 O O . HIS A 1 113 ? -37.510 13.778 72.468 1.00 48.25 113 HIS A O 1
ATOM 891 N N . ILE A 1 114 ? -36.372 13.050 70.660 1.00 44.75 114 ILE A N 1
ATOM 892 C CA . ILE A 1 114 ? -35.124 12.789 71.367 1.00 47.50 114 ILE A CA 1
ATOM 893 C C . ILE A 1 114 ? -34.003 13.696 70.868 1.00 49.00 114 ILE A C 1
ATOM 894 O O . ILE A 1 114 ? -33.368 14.405 71.654 1.00 46.77 114 ILE A O 1
ATOM 899 N N . ALA A 1 115 ? -33.752 13.690 69.562 1.00 52.93 115 ALA A N 1
ATOM 900 C CA . ALA A 1 115 ? -32.645 14.452 68.999 1.00 50.55 115 ALA A CA 1
ATOM 901 C C . ALA A 1 115 ? -32.956 14.789 67.549 1.00 59.03 115 ALA A C 1
ATOM 902 O O . ALA A 1 115 ? -33.807 14.159 66.915 1.00 50.90 115 ALA A O 1
ATOM 904 N N . ASP A 1 116 ? -32.248 15.792 67.031 1.00 53.38 116 ASP A N 1
ATOM 905 C CA . ASP A 1 116 ? -32.426 16.243 65.657 1.00 52.79 116 ASP A CA 1
ATOM 906 C C . ASP A 1 116 ? -31.437 15.613 64.685 1.00 59.72 116 ASP A C 1
ATOM 907 O O . ASP A 1 116 ? -31.470 15.945 63.495 1.00 78.06 116 ASP A O 1
ATOM 912 N N . GLY A 1 117 ? -30.557 14.735 65.164 1.00 67.23 117 GLY A N 1
ATOM 913 C CA . GLY A 1 117 ? -29.754 13.881 64.301 1.00 66.39 117 GLY A CA 1
ATOM 914 C C . GLY A 1 117 ? -28.986 14.627 63.232 1.00 69.67 117 GLY A C 1
ATOM 915 O O . GLY A 1 117 ? -28.411 15.696 63.469 1.00 75.24 117 GLY A O 1
ATOM 916 N N . VAL A 1 118 ? -28.978 14.057 62.028 1.00 75.40 118 VAL A N 1
ATOM 917 C CA . VAL A 1 118 ? -28.219 14.581 60.900 1.00 71.65 118 VAL A CA 1
ATOM 918 C C . VAL A 1 118 ? -29.132 14.672 59.684 1.00 75.19 118 VAL A C 1
ATOM 919 O O . VAL A 1 118 ? -29.984 13.803 59.467 1.00 73.83 118 VAL A O 1
ATOM 923 N N . GLY A 1 119 ? -28.968 15.746 58.909 1.00 75.51 119 GLY A N 1
ATOM 924 C CA . GLY A 1 119 ? -29.627 15.919 57.626 1.00 66.60 119 GLY A CA 1
ATOM 925 C C . GLY A 1 119 ? -31.107 15.600 57.568 1.00 72.85 119 GLY A C 1
ATOM 926 O O . GLY A 1 119 ? -31.542 14.816 56.719 1.00 70.75 119 GLY A O 1
ATOM 927 N N . GLY A 1 120 ? -31.894 16.199 58.459 1.00 77.34 120 GLY A N 1
ATOM 928 C CA . GLY A 1 120 ? -33.326 15.998 58.469 1.00 71.08 120 GLY A CA 1
ATOM 929 C C . GLY A 1 120 ? -33.808 14.800 59.258 1.00 66.33 120 GLY A C 1
ATOM 930 O O . GLY A 1 120 ? -35.024 14.648 59.439 1.00 66.45 120 GLY A O 1
ATOM 931 N N . ASN A 1 121 ? -32.907 13.942 59.726 1.00 67.47 121 ASN A N 1
ATOM 932 C CA . ASN A 1 121 ? -33.312 12.819 60.556 1.00 65.80 121 ASN A CA 1
ATOM 933 C C . ASN A 1 121 ? -33.801 13.310 61.911 1.00 67.43 121 ASN A C 1
ATOM 934 O O . ASN A 1 121 ? -33.327 14.317 62.441 1.00 64.00 121 ASN A O 1
ATOM 939 N N . LYS A 1 122 ? -34.754 12.580 62.480 1.00 61.53 122 LYS A N 1
ATOM 940 C CA . LYS A 1 122 ? -35.233 12.850 63.827 1.00 58.19 122 LYS A CA 1
ATOM 941 C C . LYS A 1 122 ? -35.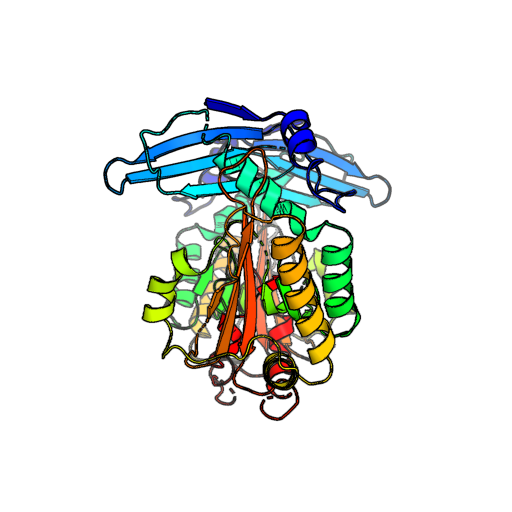157 11.569 64.640 1.00 55.22 122 LYS A C 1
ATOM 942 O O . LYS A 1 122 ? -35.673 10.529 64.218 1.00 55.27 122 LYS A O 1
ATOM 946 N N . LEU A 1 123 ? -34.496 11.642 65.790 1.00 50.74 123 LEU A N 1
ATOM 947 C CA . LEU A 1 123 ? -34.478 10.542 66.744 1.00 48.89 123 LEU A CA 1
ATOM 948 C C . LEU A 1 123 ? -35.689 10.697 67.654 1.00 49.68 123 LEU A C 1
ATOM 949 O O . LEU A 1 123 ? -35.869 11.747 68.283 1.00 41.13 123 LEU A O 1
ATOM 954 N N . ILE A 1 124 ? -36.530 9.667 67.701 1.00 40.15 124 ILE A N 1
ATOM 955 C CA A ILE A 1 124 ? -37.824 9.733 68.373 0.65 42.62 124 ILE A CA 1
ATOM 956 C CA B ILE A 1 124 ? -37.815 9.738 68.383 0.35 42.60 124 ILE A CA 1
ATOM 957 C C . ILE A 1 124 ? -38.034 8.452 69.168 1.00 41.50 124 ILE A C 1
ATOM 958 O O . ILE A 1 124 ? -37.649 7.365 68.725 1.00 37.10 124 ILE A O 1
ATOM 967 N N . LEU A 1 125 ? -38.643 8.583 70.348 1.00 33.84 125 LEU A N 1
ATOM 968 C CA . LEU A 1 125 ? -39.050 7.429 71.134 1.00 35.35 125 LEU A CA 1
ATOM 969 C C . LEU A 1 125 ? -40.476 7.072 70.738 1.00 34.59 125 LEU A C 1
ATOM 970 O O . LEU A 1 125 ? -41.407 7.816 71.084 1.00 34.30 125 LEU A O 1
ATOM 975 N N . PRO A 1 126 ? -40.703 5.966 70.031 1.00 35.76 126 PRO A N 1
ATOM 976 C CA . PRO A 1 126 ? -42.039 5.706 69.480 1.00 35.31 126 PRO A CA 1
ATOM 977 C C . PRO A 1 126 ? -43.043 5.322 70.557 1.00 39.36 126 PRO A C 1
ATOM 978 O O . PRO A 1 126 ? -42.724 4.603 71.506 1.00 38.48 126 PRO A O 1
ATOM 982 N N . VAL A 1 127 ? -44.271 5.815 70.393 1.00 33.55 127 VAL A N 1
ATOM 983 C CA . VAL A 1 127 ? -45.398 5.458 71.245 1.00 33.39 127 VAL A CA 1
ATOM 984 C C . VAL A 1 127 ? -46.512 4.799 70.438 1.00 34.22 127 VAL A C 1
ATOM 985 O O . VAL A 1 127 ? -46.997 3.720 70.791 1.00 32.21 127 VAL A O 1
ATOM 989 N N . ILE A 1 128 ? -46.929 5.440 69.349 1.00 30.68 128 ILE A N 1
ATOM 990 C CA . ILE A 1 128 ? -47.899 4.884 68.414 1.00 28.13 128 ILE A CA 1
ATOM 991 C C . ILE A 1 128 ? -47.235 4.816 67.050 1.00 28.25 128 ILE A C 1
ATOM 992 O O . ILE A 1 128 ? -46.703 5.821 66.564 1.00 33.59 128 ILE A O 1
ATOM 997 N N . GLU A 1 129 ? -47.256 3.638 66.436 1.00 26.04 129 GLU A N 1
ATOM 998 C CA . GLU A 1 129 ? -46.667 3.444 65.118 1.00 26.35 129 GLU A CA 1
ATOM 999 C C . GLU A 1 129 ? -47.741 2.957 64.157 1.00 30.09 129 GLU A C 1
ATOM 1000 O O . GLU A 1 129 ? -48.362 1.914 64.389 1.00 32.17 129 GLU A O 1
ATOM 1006 N N . PHE A 1 130 ? -47.961 3.718 63.089 1.00 25.86 130 PHE A N 1
ATOM 1007 C CA . PHE A 1 130 ? -48.843 3.289 62.015 1.00 30.11 130 PHE A CA 1
ATOM 1008 C C . PHE A 1 130 ? -48.071 2.385 61.064 1.00 31.43 130 PHE A C 1
ATOM 1009 O O . PHE A 1 130 ? -46.956 2.718 60.650 1.00 29.97 130 PHE A O 1
ATOM 1025 N N . PRO A 1 132 ? -48.984 0.645 57.706 1.00 28.26 132 PRO A N 1
ATOM 1026 C CA . PRO A 1 132 ? -49.826 0.279 56.562 1.00 26.24 132 PRO A CA 1
ATOM 1027 C C . PRO A 1 132 ? -49.235 -0.891 55.792 1.00 25.00 132 PRO A C 1
ATOM 1028 O O . PRO A 1 132 ? -48.018 -1.007 55.637 1.00 27.10 132 PRO A O 1
ATOM 1032 N N . GLY A 1 133 ? -50.116 -1.763 55.310 1.00 24.10 133 GLY A N 1
ATOM 1033 C CA . GLY A 1 133 ? -49.708 -2.927 54.554 1.00 26.63 133 GLY A CA 1
ATOM 1034 C C . GLY A 1 133 ? -49.181 -4.080 55.379 1.00 32.71 133 GLY A C 1
ATOM 1035 O O . GLY A 1 133 ? -48.739 -5.081 54.800 1.00 35.52 133 GLY A O 1
ATOM 1036 N N . VAL A 1 134 ? -49.216 -3.981 56.704 1.00 28.60 134 VAL A N 1
ATOM 1037 C CA . VAL A 1 134 ? -48.697 -5.010 57.593 1.00 28.15 134 VAL A CA 1
ATOM 1038 C C . VAL A 1 134 ? -49.845 -5.543 58.438 1.00 28.48 134 VAL A C 1
ATOM 1039 O O . VAL A 1 134 ? -50.719 -4.781 58.867 1.00 25.84 134 VAL A O 1
ATOM 1043 N N . HIS A 1 135 ? -49.846 -6.856 58.663 1.00 27.46 135 HIS A N 1
ATOM 1044 C CA . HIS A 1 135 ? -50.774 -7.512 59.572 1.00 26.05 135 HIS A CA 1
ATOM 1045 C C . HIS A 1 135 ? -49.971 -8.284 60.611 1.00 30.73 135 HIS A C 1
ATOM 1046 O O . HIS A 1 135 ? -48.924 -8.857 60.294 1.00 33.36 135 HIS A O 1
ATOM 1053 N N . VAL A 1 136 ? -50.459 -8.292 61.855 1.00 30.83 136 VAL A N 1
ATOM 1054 C CA . VAL A 1 136 ? -49.680 -8.869 62.950 1.00 38.31 136 VAL A CA 1
ATOM 1055 C C . VAL A 1 136 ? -49.496 -10.372 62.767 1.00 39.29 136 VAL A C 1
ATOM 1056 O O . VAL A 1 136 ? -48.497 -10.941 63.224 1.00 39.00 136 VAL A O 1
ATOM 1060 N N . ASP A 1 137 ? -50.431 -11.036 62.079 1.00 34.94 137 ASP A N 1
ATOM 1061 C CA . ASP A 1 137 ? -50.316 -12.475 61.866 1.00 40.34 137 ASP A CA 1
ATOM 1062 C C . ASP A 1 137 ? -49.087 -12.848 61.049 1.00 45.23 137 ASP A C 1
ATOM 1063 O O . ASP A 1 137 ? -48.680 -14.014 61.065 1.00 50.11 137 ASP A O 1
ATOM 1068 N N . ASP A 1 138 ? -48.482 -11.892 60.346 1.00 40.57 138 ASP A N 1
ATOM 1069 C CA . ASP A 1 138 ? -47.308 -12.166 59.531 1.00 39.38 138 ASP A CA 1
ATOM 1070 C C . ASP A 1 138 ? -45.995 -11.933 60.269 1.00 46.74 138 ASP A C 1
ATOM 1071 O O . ASP A 1 138 ? -44.935 -12.269 59.731 1.00 44.92 138 ASP A O 1
ATOM 1076 N N . ILE A 1 139 ? -46.031 -11.370 61.476 1.00 42.86 139 ILE A N 1
ATOM 1077 C CA . ILE A 1 139 ? -44.815 -11.149 62.252 1.00 42.68 139 ILE A CA 1
ATOM 1078 C C . ILE A 1 139 ? -44.975 -11.758 63.638 1.00 41.10 139 ILE A C 1
ATOM 1079 O O . ILE A 1 139 ? -44.105 -11.595 64.500 1.00 48.16 139 ILE A O 1
ATOM 1084 N N . SER A 1 140 ? -46.085 -12.467 63.859 1.00 38.19 140 SER A N 1
ATOM 1085 C CA . SER A 1 140 ? -46.389 -12.963 65.199 1.00 45.74 140 SER A CA 1
ATOM 1086 C C . SER A 1 140 ? -45.366 -13.995 65.665 1.00 46.72 140 SER A C 1
ATOM 1087 O O . SER A 1 140 ? -45.003 -14.019 66.846 1.00 47.49 140 SER A O 1
ATOM 1090 N N . ASP A 1 141 ? -44.890 -14.853 64.758 1.00 50.42 141 ASP A N 1
ATOM 1091 C CA . ASP A 1 141 ? -43.869 -15.832 65.129 1.00 50.30 141 ASP A CA 1
ATOM 1092 C C . ASP A 1 141 ? -42.622 -15.144 65.674 1.00 47.22 141 ASP A C 1
ATOM 1093 O O . ASP A 1 141 ? -42.080 -15.544 66.710 1.00 45.61 141 ASP A O 1
ATOM 1098 N N . LYS A 1 142 ? -42.155 -14.102 64.984 1.00 44.83 142 LYS A N 1
ATOM 1099 C CA . LYS A 1 142 ? -41.012 -13.341 65.479 1.00 41.57 142 LYS A CA 1
ATOM 1100 C C . LYS A 1 142 ? -41.339 -12.656 66.801 1.00 47.85 142 LYS A C 1
ATOM 1101 O O . LYS A 1 142 ? -40.481 -12.551 67.685 1.00 49.37 142 LYS A O 1
ATOM 1107 N N . LEU A 1 143 ? -42.578 -12.185 66.956 1.00 45.25 143 LEU A N 1
ATOM 1108 C CA . LEU A 1 143 ? -42.957 -11.500 68.186 1.00 43.44 143 LEU A CA 1
ATOM 1109 C C . LEU A 1 143 ? -43.058 -12.473 69.355 1.00 45.60 143 LEU A C 1
ATOM 1110 O O . LEU A 1 143 ? -42.659 -12.143 70.478 1.00 37.49 143 LEU A O 1
ATOM 1115 N N . ILE A 1 144 ? -43.587 -13.674 69.112 1.00 44.88 144 ILE A N 1
ATOM 1116 C CA . ILE A 1 144 ? -43.726 -14.652 70.187 1.00 43.81 144 ILE A CA 1
ATOM 1117 C C . ILE A 1 144 ? -42.359 -15.106 70.681 1.00 47.28 144 ILE A C 1
ATOM 1118 O O . ILE A 1 144 ? -42.126 -15.213 71.891 1.00 52.57 144 ILE A O 1
ATOM 1123 N N . LYS A 1 145 ? -41.429 -15.367 69.758 1.00 46.15 145 LYS A N 1
ATOM 1124 C CA . LYS A 1 145 ? -40.109 -15.848 70.153 1.00 47.87 145 LYS A CA 1
ATOM 1125 C C . LYS A 1 145 ? -39.357 -14.806 70.972 1.00 49.94 145 LYS A C 1
ATOM 1126 O O . LYS A 1 145 ? -38.693 -15.143 71.960 1.00 51.94 145 LYS A O 1
ATOM 1128 N N . SER A 1 146 ? -39.456 -13.535 70.586 1.00 47.52 146 SER A N 1
ATOM 1129 C CA . SER A 1 146 ? -38.655 -12.483 71.194 1.00 43.19 146 SER A CA 1
ATOM 1130 C C . SER A 1 146 ? -39.303 -11.848 72.418 1.00 43.13 146 SER A C 1
ATOM 1131 O O . SER A 1 146 ? -38.666 -11.009 73.063 1.00 50.09 146 SER A O 1
ATOM 1134 N N . SER A 1 147 ? -40.533 -12.218 72.759 1.00 46.09 147 SER A N 1
ATOM 1135 C CA . SER A 1 147 ? -41.229 -11.630 73.894 1.00 45.21 147 SER A CA 1
ATOM 1136 C C . SER A 1 147 ? -41.282 -12.612 75.057 1.00 45.72 147 SER A C 1
ATOM 1137 O O . SER A 1 147 ? -41.081 -13.818 74.895 1.00 45.31 147 SER A O 1
ATOM 1140 N N . SER A 1 148 ? -41.560 -12.070 76.244 1.00 45.34 148 SER A N 1
ATOM 1141 C CA . SER A 1 148 ? -41.680 -12.906 77.435 1.00 45.09 148 SER A CA 1
ATOM 1142 C C . SER A 1 148 ? -42.937 -13.766 77.375 1.00 48.13 148 SER A C 1
ATOM 1143 O O . SER A 1 148 ? -42.870 -14.993 77.517 1.00 48.23 148 SER A O 1
ATOM 1146 N N . TYR A 1 149 ? -44.091 -13.139 77.165 1.00 42.55 149 TYR A N 1
ATOM 1147 C CA . TYR A 1 149 ? -45.358 -13.853 77.088 1.00 48.87 149 TYR A CA 1
ATOM 1148 C C . TYR A 1 149 ? -46.375 -12.962 76.389 1.00 49.16 149 TYR A C 1
ATOM 1149 O O . TYR A 1 149 ? -46.135 -11.775 76.152 1.00 40.13 149 TYR A O 1
ATOM 1158 N N . GLN A 1 150 ? -47.519 -13.553 76.059 1.00 48.72 150 GLN A N 1
ATOM 1159 C CA . GLN A 1 150 ? -48.646 -12.823 75.500 1.00 40.70 150 GLN A CA 1
ATOM 1160 C C . GLN A 1 150 ? -49.703 -12.582 76.569 1.00 47.59 150 GLN A C 1
ATOM 1161 O O . GLN A 1 150 ? -49.808 -13.325 77.549 1.00 56.16 150 GLN A O 1
ATOM 1167 N N . GLY A 1 151 ? -50.490 -11.530 76.369 1.00 47.64 151 GLY A N 1
ATOM 1168 C CA . GLY A 1 151 ? -51.624 -11.248 77.228 1.00 50.92 151 GLY A CA 1
ATOM 1169 C C . GLY A 1 151 ? -52.890 -11.092 76.413 1.00 56.34 151 GLY A C 1
ATOM 1170 O O . GLY A 1 151 ? -52.871 -11.303 75.197 1.00 58.01 151 GLY A O 1
ATOM 1171 N N . ILE A 1 152 ? -53.998 -10.732 77.055 1.00 57.23 152 ILE A N 1
ATOM 1172 C CA . ILE A 1 152 ? -55.261 -10.489 76.367 1.00 63.34 152 ILE A CA 1
ATOM 1173 C C . ILE A 1 152 ? -55.637 -9.029 76.577 1.00 65.95 152 ILE A C 1
ATOM 1174 O O . ILE A 1 152 ? -55.740 -8.567 77.722 1.00 64.40 152 ILE A O 1
ATOM 1179 N N . PHE A 1 153 ? -55.825 -8.305 75.477 1.00 61.71 153 PHE A N 1
ATOM 1180 C CA . PHE A 1 153 ? -56.175 -6.892 75.499 1.00 57.30 153 PHE A CA 1
ATOM 1181 C C . PHE A 1 153 ? -57.605 -6.725 75.004 1.00 60.65 153 PHE A C 1
ATOM 1182 O O . PHE A 1 153 ? -57.979 -7.298 73.975 1.00 61.08 153 PHE A O 1
ATOM 1190 N N . LYS A 1 154 ? -58.399 -5.948 75.736 1.00 62.52 154 LYS A N 1
ATOM 1191 C CA . LYS A 1 154 ? -59.796 -5.699 75.394 1.00 66.09 154 LYS A CA 1
ATOM 1192 C C . LYS A 1 154 ? -59.948 -4.246 74.962 1.00 65.33 154 LYS A C 1
ATOM 1193 O O . LYS A 1 154 ? -59.643 -3.331 75.734 1.00 60.77 154 LYS A O 1
ATOM 1196 N N . THR A 1 155 ? -60.420 -4.038 73.729 1.00 64.24 155 THR A N 1
ATOM 1197 C CA . THR A 1 155 ? -60.583 -2.683 73.213 1.00 65.43 155 THR A CA 1
ATOM 1198 C C . THR A 1 155 ? -61.783 -1.971 73.828 1.00 72.71 155 THR A C 1
ATOM 1199 O O . THR A 1 155 ? -61.823 -0.736 73.825 1.00 71.17 155 THR A O 1
ATOM 1203 N N . ASP A 1 156 ? -62.754 -2.719 74.361 1.00 74.37 156 ASP A N 1
ATOM 1204 C CA . ASP A 1 156 ? -63.898 -2.091 75.016 1.00 72.80 156 ASP A CA 1
ATOM 1205 C C . ASP A 1 156 ? -63.479 -1.318 76.258 1.00 68.36 156 ASP A C 1
ATOM 1206 O O . ASP A 1 156 ? -64.121 -0.325 76.618 1.00 71.22 156 ASP A O 1
ATOM 1211 N N . ASN A 1 157 ? -62.404 -1.747 76.913 1.00 71.03 157 ASN A N 1
ATOM 1212 C CA . ASN A 1 157 ? -62.042 -1.263 78.238 1.00 64.81 157 ASN A CA 1
ATOM 1213 C C . ASN A 1 157 ? -61.112 -0.059 78.102 1.00 61.91 157 ASN A C 1
ATOM 1214 O O . ASN A 1 157 ? -60.005 -0.178 77.566 1.00 61.91 157 ASN A O 1
ATOM 1219 N N . LEU A 1 158 ? -61.555 1.094 78.612 1.00 53.23 158 LEU A N 1
ATOM 1220 C CA . LEU A 1 158 ? -60.726 2.296 78.575 1.00 54.88 158 LEU A CA 1
ATOM 1221 C C . LEU A 1 158 ? -59.562 2.212 79.556 1.00 60.34 158 LEU A C 1
ATOM 1222 O O . LEU A 1 158 ? -58.486 2.758 79.284 1.00 60.72 158 LEU A O 1
ATOM 1227 N N . GLU A 1 159 ? -59.750 1.532 80.693 1.00 58.22 159 GLU A N 1
ATOM 1228 C CA . GLU A 1 159 ? -58.681 1.443 81.684 1.00 61.71 159 GLU A CA 1
ATOM 1229 C C . GLU A 1 159 ? -57.455 0.736 81.126 1.00 54.64 159 GLU A C 1
ATOM 1230 O O . GLU A 1 159 ? -56.331 1.016 81.554 1.00 58.18 159 GLU A O 1
ATOM 1232 N N . GLU A 1 160 ? -57.644 -0.182 80.175 1.00 53.33 160 GLU A N 1
ATOM 1233 C CA . GLU A 1 160 ? -56.489 -0.795 79.528 1.00 53.82 160 GLU A CA 1
ATOM 1234 C C . GLU A 1 160 ? -55.767 0.195 78.623 1.00 56.30 160 GLU A C 1
ATOM 1235 O O . GLU A 1 160 ? -54.543 0.112 78.471 1.00 54.33 160 GLU A O 1
ATOM 1241 N N . PHE A 1 161 ? -56.498 1.139 78.022 1.00 48.89 161 PHE A N 1
ATOM 1242 C CA . PHE A 1 161 ? -55.837 2.231 77.317 1.00 50.59 161 PHE A CA 1
ATOM 1243 C C . PHE A 1 161 ? -55.205 3.217 78.290 1.00 51.94 161 PHE A C 1
ATOM 1244 O O . PHE A 1 161 ? -54.225 3.885 77.943 1.00 48.70 161 PHE A O 1
ATOM 1252 N N . GLU A 1 162 ? -55.749 3.326 79.506 1.00 54.10 162 GLU A N 1
ATOM 1253 C CA . GLU A 1 162 ? -55.080 4.107 80.540 1.00 58.66 162 GLU A CA 1
ATOM 1254 C C . GLU A 1 162 ? -53.779 3.447 80.971 1.00 51.90 162 GLU A C 1
ATOM 1255 O O . GLU A 1 162 ? -52.818 4.139 81.320 1.00 49.18 162 GLU A O 1
ATOM 1261 N N . PHE A 1 163 ? -53.730 2.115 80.956 1.00 47.36 163 PHE A N 1
ATOM 1262 C CA . PHE A 1 163 ? -52.477 1.422 81.227 1.00 50.26 163 PHE A CA 1
ATOM 1263 C C . PHE A 1 163 ? -51.456 1.689 80.128 1.00 51.90 163 PHE A C 1
ATOM 1264 O O . PHE A 1 163 ? -50.271 1.901 80.409 1.00 53.68 163 PHE A O 1
ATOM 1272 N N . LEU A 1 164 ? -51.903 1.715 78.871 1.00 49.26 164 LEU A N 1
ATOM 1273 C CA . LEU A 1 164 ? -50.972 1.803 77.750 1.00 48.69 164 LEU A CA 1
ATOM 1274 C C . LEU A 1 164 ? -50.359 3.194 77.627 1.00 48.83 164 LEU A C 1
ATOM 1275 O O . LEU A 1 164 ? -49.137 3.332 77.503 1.00 51.66 164 LEU A O 1
ATOM 1280 N N . VAL A 1 165 ? -51.189 4.238 77.643 1.00 42.45 165 VAL A N 1
ATOM 1281 C CA . VAL A 1 165 ? -50.735 5.571 77.255 1.00 43.44 165 VAL A CA 1
ATOM 1282 C C . VAL A 1 165 ? -51.099 6.615 78.305 1.00 52.20 165 VAL A C 1
ATOM 1283 O O . VAL A 1 165 ? -51.162 7.810 77.996 1.00 49.92 165 VAL A O 1
ATOM 1287 N N . ASP A 1 166 ? -51.332 6.166 79.545 1.00 52.12 166 ASP A N 1
ATOM 1288 C CA . ASP A 1 166 ? -51.781 6.958 80.696 1.00 54.55 166 ASP A CA 1
ATOM 1289 C C . ASP A 1 166 ? -53.048 7.773 80.426 1.00 53.50 166 ASP A C 1
ATOM 1290 O O . ASP A 1 166 ? -53.519 7.864 79.287 1.00 51.92 166 ASP A O 1
ATOM 1295 N N . LYS A 1 167 ? -53.617 8.358 81.485 1.00 54.42 167 LYS A N 1
ATOM 1296 C CA . LYS A 1 167 ? -54.965 8.919 81.407 1.00 54.11 167 LYS A CA 1
ATOM 1297 C C . LYS A 1 167 ? -55.063 10.150 80.515 1.00 52.97 167 LYS A C 1
ATOM 1298 O O . LYS A 1 167 ? -56.156 10.455 80.026 1.00 57.53 167 LYS A O 1
ATOM 1304 N N . LYS A 1 168 ? -53.962 10.868 80.296 1.00 50.04 168 LYS A N 1
ATOM 1305 C CA . LYS A 1 168 ? -54.033 12.078 79.482 1.00 53.09 168 LYS A CA 1
ATOM 1306 C C . LYS A 1 168 ? -54.383 11.764 78.033 1.00 59.50 168 LYS A C 1
ATOM 1307 O O . LYS A 1 168 ? -55.063 12.559 77.374 1.00 59.22 168 LYS A O 1
ATOM 1313 N N . ASN A 1 169 ? -53.950 10.609 77.530 1.00 56.27 169 ASN A N 1
ATOM 1314 C CA . ASN A 1 169 ? -54.114 10.253 76.129 1.00 50.64 169 ASN A CA 1
ATOM 1315 C C . ASN A 1 169 ? -55.067 9.086 75.917 1.00 42.61 169 ASN A C 1
ATOM 1316 O O . ASN A 1 169 ? -55.355 8.748 74.765 1.00 45.30 169 ASN A O 1
ATOM 1321 N N . ALA A 1 170 ? -55.569 8.474 76.992 1.00 42.04 170 ALA A N 1
ATOM 1322 C CA . ALA A 1 170 ? -56.227 7.175 76.876 1.00 43.43 170 ALA A CA 1
ATOM 1323 C C . ALA A 1 170 ? -57.458 7.234 75.979 1.00 49.98 170 ALA A C 1
ATOM 1324 O O . ALA A 1 170 ? -57.659 6.353 75.135 1.00 47.39 170 ALA A O 1
ATOM 1326 N N . ASN A 1 171 ? -58.295 8.259 76.144 1.00 45.89 171 ASN A N 1
ATOM 1327 C CA . ASN A 1 171 ? -59.535 8.306 75.377 1.00 50.91 171 ASN A CA 1
ATOM 1328 C C . ASN A 1 171 ? -59.287 8.698 73.924 1.00 46.96 171 ASN A C 1
ATOM 1329 O O . ASN A 1 171 ? -59.946 8.173 73.019 1.00 47.68 171 ASN A O 1
ATOM 1334 N N . ASN A 1 172 ? -58.351 9.619 73.679 1.00 44.83 172 ASN A N 1
ATOM 1335 C CA . ASN A 1 172 ? -58.001 9.961 72.304 1.00 44.29 172 ASN A CA 1
ATOM 1336 C C . ASN A 1 172 ? -57.432 8.756 71.567 1.00 42.53 172 ASN A C 1
ATOM 1337 O O . ASN A 1 172 ? -57.736 8.538 70.388 1.00 37.86 172 ASN A O 1
ATOM 1342 N N . VAL A 1 173 ? -56.605 7.960 72.250 1.00 39.22 173 VAL A N 1
ATOM 1343 C CA . VAL A 1 173 ? -56.007 6.785 71.624 1.00 39.00 173 VAL A CA 1
ATOM 1344 C C . VAL A 1 173 ? -57.060 5.708 71.391 1.00 41.54 173 VAL A C 1
ATOM 1345 O O . VAL A 1 173 ? -57.083 5.061 70.337 1.00 36.32 173 VAL A O 1
ATOM 1349 N N . LYS A 1 174 ? -57.952 5.506 72.363 1.00 41.20 174 LYS A N 1
ATOM 1350 C CA . LYS A 1 174 ? -59.049 4.560 72.186 1.00 40.21 174 LYS A CA 1
ATOM 1351 C C . LYS A 1 174 ? -59.929 4.950 71.003 1.00 38.83 174 LYS A C 1
ATOM 1352 O O . LYS A 1 174 ? -60.380 4.086 70.243 1.00 39.25 174 LYS A O 1
ATOM 1358 N N . GLU A 1 175 ? -60.176 6.249 70.827 1.00 36.52 175 GLU A N 1
ATOM 1359 C CA . GLU A 1 175 ? -60.970 6.702 69.691 1.00 42.20 175 GLU A CA 1
ATOM 1360 C C . GLU A 1 175 ? -60.221 6.530 68.376 1.00 38.24 175 GLU A C 1
ATOM 1361 O O . GLU A 1 175 ? -60.850 6.336 67.328 1.00 38.21 175 GLU A O 1
ATOM 1367 N N . LEU A 1 176 ? -58.887 6.608 68.405 1.00 36.65 176 LEU A N 1
ATOM 1368 C CA . LEU A 1 176 ? -58.106 6.356 67.198 1.00 29.93 176 LEU A CA 1
ATOM 1369 C C . LEU A 1 176 ? -58.271 4.913 66.740 1.00 31.84 176 LEU A C 1
ATOM 1370 O O . LEU A 1 176 ? -58.533 4.647 65.560 1.00 32.06 176 LEU A O 1
ATOM 1375 N N . ILE A 1 177 ? -58.127 3.965 67.668 1.00 31.54 177 ILE A N 1
ATOM 1376 C CA . ILE A 1 177 ? -58.347 2.558 67.347 1.00 32.08 177 ILE A CA 1
ATOM 1377 C C . ILE A 1 177 ? -59.771 2.343 66.857 1.00 33.14 177 ILE A C 1
ATOM 1378 O O . ILE A 1 177 ? -60.003 1.645 65.862 1.00 36.51 177 ILE A O 1
ATOM 1383 N N . LEU A 1 178 ? -60.744 2.942 67.548 1.00 34.14 178 LEU A N 1
ATOM 1384 C CA . LEU A 1 178 ? -62.146 2.783 67.176 1.00 36.79 178 LEU A CA 1
ATOM 1385 C C . LEU A 1 178 ? -62.401 3.292 65.763 1.00 30.28 178 LEU A C 1
ATOM 1386 O O . LEU A 1 178 ? -63.101 2.647 64.974 1.00 33.00 178 LEU A O 1
ATOM 1391 N N . ALA A 1 179 ? -61.830 4.451 65.425 1.00 28.32 179 ALA A N 1
ATOM 1392 C CA . ALA A 1 179 ? -62.023 5.024 64.097 1.00 25.96 179 ALA A CA 1
ATOM 1393 C C . ALA A 1 179 ? -61.519 4.082 63.010 1.00 29.39 179 ALA A C 1
ATOM 1394 O O . ALA A 1 179 ? -62.198 3.860 62.000 1.00 28.18 179 ALA A O 1
ATOM 1396 N N . TYR A 1 180 ? -60.323 3.518 63.200 1.00 29.06 180 TYR A N 1
ATOM 1397 C CA . TYR A 1 180 ? -59.813 2.539 62.247 1.00 26.23 180 TYR A CA 1
ATOM 1398 C C . TYR A 1 180 ? -60.662 1.277 62.253 1.00 28.63 180 TYR A C 1
ATOM 1399 O O . TYR A 1 180 ? -60.902 0.679 61.197 1.00 31.86 180 TYR A O 1
ATOM 1408 N N . THR A 1 181 ? -61.127 0.861 63.433 1.00 27.76 181 THR A N 1
ATOM 1409 C CA . THR A 1 181 ? -61.974 -0.324 63.525 1.00 25.47 181 THR A CA 1
ATOM 1410 C C . THR A 1 181 ? -63.283 -0.120 62.771 1.00 32.97 181 THR A C 1
ATOM 1411 O O . THR A 1 181 ? -63.716 -0.990 62.008 1.00 29.85 181 THR A O 1
ATOM 1415 N N . ASP A 1 182 ? -63.922 1.035 62.969 1.00 28.95 182 ASP A N 1
ATOM 1416 C CA . ASP A 1 182 ? -65.176 1.314 62.278 1.00 33.80 182 ASP A CA 1
ATOM 1417 C C . ASP A 1 182 ? -64.958 1.474 60.779 1.00 30.97 182 ASP A C 1
ATOM 1418 O O . ASP A 1 182 ? -65.743 0.963 59.972 1.00 31.21 182 ASP A O 1
ATOM 1423 N N . TYR A 1 183 ? -63.895 2.182 60.386 1.00 30.65 183 TYR A N 1
ATOM 1424 C CA . TYR A 1 183 ? -63.650 2.407 58.964 1.00 25.94 183 TYR A CA 1
ATOM 1425 C C . TYR A 1 183 ? -63.485 1.089 58.218 1.00 28.35 183 TYR A C 1
ATOM 1426 O O . TYR A 1 183 ? -64.076 0.889 57.152 1.00 28.61 183 TYR A O 1
ATOM 1435 N N . PHE A 1 184 ? -62.680 0.175 58.760 1.00 25.21 184 PHE A N 1
ATOM 1436 C CA . PHE A 1 184 ? -62.481 -1.103 58.084 1.00 30.71 184 PHE A CA 1
ATOM 1437 C C . PHE A 1 184 ? -63.763 -1.926 58.063 1.00 29.18 184 PHE A C 1
ATOM 1438 O O . PHE A 1 184 ? -64.082 -2.560 57.051 1.00 28.53 184 PHE A O 1
ATOM 1446 N N . ALA A 1 185 ? -64.523 -1.910 59.160 1.00 30.28 185 ALA A N 1
ATOM 1447 C CA . ALA A 1 185 ? -65.725 -2.736 59.235 1.00 31.01 185 ALA A CA 1
ATOM 1448 C C . ALA A 1 185 ? -66.845 -2.186 58.360 1.00 33.92 185 ALA A C 1
ATOM 1449 O O . ALA A 1 185 ? -67.622 -2.958 57.785 1.00 32.16 185 ALA A O 1
ATOM 1451 N N . ASN A 1 186 ? -66.943 -0.861 58.238 1.00 35.07 186 ASN A N 1
ATOM 1452 C CA . ASN A 1 186 ? -68.058 -0.236 57.534 1.00 34.79 186 ASN A CA 1
ATOM 1453 C C . ASN A 1 186 ? -67.708 0.248 56.135 1.00 29.71 186 ASN A C 1
ATOM 1454 O O . ASN A 1 186 ? -68.592 0.291 55.273 1.00 32.04 186 ASN A O 1
ATOM 1459 N N . LYS A 1 187 ? -66.451 0.615 55.881 1.00 31.31 187 LYS A N 1
ATOM 1460 C CA . LYS A 1 187 ? -66.058 1.193 54.603 1.00 27.76 187 LYS A CA 1
ATOM 1461 C C . LYS A 1 187 ? -65.206 0.269 53.749 1.00 30.38 187 LYS A C 1
ATOM 1462 O O . LYS A 1 187 ? -65.065 0.524 52.549 1.00 33.19 187 LYS A O 1
ATOM 1468 N N . LEU A 1 188 ? -64.626 -0.779 54.328 1.00 28.79 188 LEU A N 1
ATOM 1469 C CA . LEU A 1 188 ? -63.805 -1.741 53.600 1.00 31.97 188 LEU A CA 1
ATOM 1470 C C . LEU A 1 188 ? -64.305 -3.152 53.860 1.00 31.79 188 LEU A C 1
ATOM 1471 O O . LEU A 1 188 ? -63.523 -4.100 53.986 1.00 31.03 188 LEU A O 1
ATOM 1476 N N . ALA A 1 189 ? -65.624 -3.307 53.934 1.00 31.19 189 ALA A N 1
ATOM 1477 C CA . ALA A 1 189 ? -66.213 -4.545 54.424 1.00 33.75 189 ALA A CA 1
ATOM 1478 C C . ALA A 1 189 ? -66.151 -5.653 53.381 1.00 32.39 189 ALA A C 1
ATOM 1479 O O . ALA A 1 189 ? -66.349 -5.420 52.185 1.00 33.18 189 ALA A O 1
ATOM 1481 N N . PHE A 1 190 ? -65.867 -6.865 53.847 1.00 30.87 190 PHE A N 1
ATOM 1482 C CA . PHE A 1 190 ? -66.050 -8.073 53.061 1.00 35.99 190 PHE A CA 1
ATOM 1483 C C . PHE A 1 190 ? -67.488 -8.560 53.199 1.00 37.02 190 PHE A C 1
ATOM 1484 O O . PHE A 1 190 ? -68.182 -8.251 54.171 1.00 40.13 190 PHE A O 1
ATOM 1492 N N . LYS A 1 191 ? -67.934 -9.334 52.204 1.00 44.24 191 LYS A N 1
ATOM 1493 C CA . LYS A 1 191 ? -69.228 -10.000 52.320 1.00 47.41 191 LYS A CA 1
ATOM 1494 C C . LYS A 1 191 ? -69.280 -10.863 53.574 1.00 44.46 191 LYS A C 1
ATOM 1495 O O . LYS A 1 191 ? -70.266 -10.835 54.320 1.00 43.53 191 LYS A O 1
ATOM 1497 N N . ASP A 1 192 ? -68.221 -11.631 53.825 1.00 49.06 192 ASP A N 1
ATOM 1498 C CA . ASP A 1 192 ? -68.065 -12.343 55.085 1.00 54.87 192 ASP A CA 1
ATOM 1499 C C . ASP A 1 192 ? -67.232 -11.467 56.011 1.00 52.72 192 ASP A C 1
ATOM 1500 O O . ASP A 1 192 ? -66.018 -11.332 55.787 1.00 53.68 192 ASP A O 1
ATOM 1505 N N . PRO A 1 193 ? -67.820 -10.861 57.044 1.00 46.90 193 PRO A N 1
ATOM 1506 C CA . PRO A 1 193 ? -67.119 -9.802 57.785 1.00 44.18 193 PRO A CA 1
ATOM 1507 C C . PRO A 1 193 ? -65.798 -10.272 58.377 1.00 49.36 193 PRO A C 1
ATOM 1508 O O . PRO A 1 193 ? -65.697 -11.361 58.944 1.00 45.71 193 PRO A O 1
ATOM 1512 N N . ALA A 1 194 ? -64.781 -9.428 58.231 1.00 41.42 194 ALA A N 1
ATOM 1513 C CA . ALA A 1 194 ? -63.462 -9.690 58.785 1.00 41.76 194 ALA A CA 1
ATOM 1514 C C . ALA A 1 194 ? -63.396 -9.165 60.212 1.00 39.56 194 ALA A C 1
ATOM 1515 O O . ALA A 1 194 ? -63.815 -8.036 60.485 1.00 46.95 194 ALA A O 1
ATOM 1517 N N . GLU A 1 195 ? -62.892 -9.967 61.094 1.00 36.37 195 GLU A N 1
ATOM 1518 C CA . GLU A 1 195 ? -62.765 -9.456 62.452 1.00 45.26 195 GLU A CA 1
ATOM 1519 C C . GLU A 1 195 ? -61.377 -8.859 62.659 1.00 40.57 195 GLU A C 1
ATOM 1520 O O . GLU A 1 195 ? -60.384 -9.417 62.182 1.00 42.69 195 GLU A O 1
ATOM 1522 N N . PRO A 1 196 ? -61.283 -7.729 63.353 1.00 42.12 196 PRO A N 1
ATOM 1523 C CA . PRO A 1 196 ? -59.967 -7.148 63.628 1.00 39.70 196 PRO A CA 1
ATOM 1524 C C . PRO A 1 196 ? -59.159 -8.038 64.557 1.00 40.38 196 PRO A C 1
ATOM 1525 O O . PRO A 1 196 ? -59.703 -8.787 65.371 1.00 45.89 196 PRO A O 1
ATOM 1529 N N . ALA A 1 197 ? -57.841 -7.956 64.416 1.00 39.92 197 ALA A N 1
ATOM 1530 C CA . ALA A 1 197 ? -56.917 -8.717 65.243 1.00 35.13 197 ALA A CA 1
ATOM 1531 C C . ALA A 1 197 ? -56.300 -7.799 66.288 1.00 33.75 197 ALA A C 1
ATOM 1532 O O . ALA A 1 197 ? -55.822 -6.707 65.961 1.00 34.89 197 ALA A O 1
ATOM 1534 N N . VAL A 1 198 ? -56.329 -8.236 67.543 1.00 35.95 198 VAL A N 1
ATOM 1535 C CA . VAL A 1 198 ? -55.689 -7.528 68.645 1.00 36.41 198 VAL A CA 1
ATOM 1536 C C . VAL A 1 198 ? -54.775 -8.517 69.350 1.00 36.88 198 VAL A C 1
ATOM 1537 O O . VAL A 1 198 ? -55.231 -9.572 69.803 1.00 37.25 198 VAL A O 1
ATOM 1541 N N . GLU A 1 199 ? -53.490 -8.186 69.438 1.00 40.32 199 GLU A N 1
ATOM 1542 C CA . GLU A 1 199 ? -52.521 -9.068 70.070 1.00 35.58 199 GLU A CA 1
ATOM 1543 C C . GLU A 1 199 ? -51.583 -8.249 70.940 1.00 39.18 199 GLU A C 1
ATOM 1544 O O . GLU A 1 199 ? -50.970 -7.287 70.468 1.00 37.12 199 GLU A O 1
ATOM 1558 N N . TYR A 1 201 ? -48.231 -8.193 73.460 1.00 36.30 201 TYR A N 1
ATOM 1559 C CA . TYR A 1 201 ? -46.985 -8.891 73.735 1.00 34.39 201 TYR A CA 1
ATOM 1560 C C . TYR A 1 201 ? -46.273 -8.191 74.877 1.00 38.98 201 TYR A C 1
ATOM 1561 O O . TYR A 1 201 ? -46.134 -6.962 74.867 1.00 34.21 201 TYR A O 1
ATOM 1570 N N . GLN A 1 202 ? -45.830 -8.970 75.858 1.00 36.59 202 GLN A N 1
ATOM 1571 C CA . GLN A 1 202 ? -45.092 -8.450 76.998 1.00 36.93 202 GLN A CA 1
ATOM 1572 C C . GLN A 1 202 ? -43.621 -8.792 76.825 1.00 38.57 202 GLN A C 1
ATOM 1573 O O . GLN A 1 202 ? -43.261 -9.966 76.688 1.00 35.86 202 GLN A O 1
ATOM 1579 N N . PHE A 1 203 ? -42.782 -7.767 76.817 1.00 31.06 203 PHE A N 1
ATOM 1580 C CA . PHE A 1 203 ? -41.340 -7.925 76.858 1.00 35.46 203 PHE A CA 1
ATOM 1581 C C . PHE A 1 203 ? -40.856 -7.563 78.256 1.00 39.72 203 PHE A C 1
ATOM 1582 O O . PHE A 1 203 ? -41.624 -7.090 79.099 1.00 35.76 203 PHE A O 1
ATOM 1590 N N . ILE A 1 204 ? -39.568 -7.801 78.508 1.00 42.31 204 ILE A N 1
ATOM 1591 C CA . ILE A 1 204 ? -39.028 -7.478 79.826 1.00 43.88 204 ILE A CA 1
ATOM 1592 C C . ILE A 1 204 ? -39.097 -5.982 80.086 1.00 43.50 204 ILE A C 1
ATOM 1593 O O . ILE A 1 204 ? -39.320 -5.552 81.225 1.00 55.38 204 ILE A O 1
ATOM 1598 N N . ASP A 1 205 ? -38.943 -5.164 79.044 1.00 40.66 205 ASP A N 1
ATOM 1599 C CA . ASP A 1 205 ? -38.827 -3.723 79.212 1.00 38.95 205 ASP A CA 1
ATOM 1600 C C . ASP A 1 205 ? -39.996 -2.934 78.632 1.00 38.22 205 ASP A C 1
ATOM 1601 O O . ASP A 1 205 ? -39.995 -1.702 78.734 1.00 40.89 205 ASP A O 1
ATOM 1606 N N . ARG A 1 206 ? -40.993 -3.591 78.044 1.00 36.72 206 ARG A N 1
ATOM 1607 C CA . ARG A 1 206 ? -42.072 -2.851 77.396 1.00 34.14 206 ARG A CA 1
ATOM 1608 C C . ARG A 1 206 ? -43.237 -3.784 77.102 1.00 34.01 206 ARG A C 1
ATOM 1609 O O . ARG A 1 206 ? -43.097 -5.011 77.115 1.00 35.27 206 ARG A O 1
ATOM 1617 N N . THR A 1 207 ? -44.389 -3.176 76.822 1.00 34.08 207 THR A N 1
ATOM 1618 C CA . THR A 1 207 ? -45.569 -3.873 76.329 1.00 36.33 207 THR A CA 1
ATOM 1619 C C . THR A 1 207 ? -45.933 -3.305 74.965 1.00 34.13 207 THR A C 1
ATOM 1620 O O . THR A 1 207 ? -45.999 -2.083 74.797 1.00 34.38 207 THR A O 1
ATOM 1624 N N . GLU A 1 208 ? -46.167 -4.187 73.997 1.00 35.43 208 GLU A N 1
ATOM 1625 C CA . GLU A 1 208 ? -46.579 -3.792 72.657 1.00 36.99 208 GLU A CA 1
ATOM 1626 C C . GLU A 1 208 ? -47.930 -4.417 72.345 1.00 35.32 208 GLU A C 1
ATOM 1627 O O . GLU A 1 208 ? -48.105 -5.633 72.482 1.00 34.84 208 GLU A O 1
ATOM 1633 N N . VAL A 1 209 ? -48.883 -3.587 71.933 1.00 30.97 209 VAL A N 1
ATOM 1634 C CA . VAL A 1 209 ? -50.210 -4.039 71.534 1.00 35.57 209 VAL A CA 1
ATOM 1635 C C . VAL A 1 209 ? -50.382 -3.725 70.054 1.00 32.37 209 VAL A C 1
ATOM 1636 O O . VAL A 1 209 ? -50.198 -2.577 69.628 1.00 32.33 209 VAL A O 1
ATOM 1640 N N . TYR A 1 210 ? -50.729 -4.740 69.273 1.00 29.28 210 TYR A N 1
ATOM 1641 C CA . TYR A 1 210 ? -50.901 -4.608 67.834 1.00 29.95 210 TYR A CA 1
ATOM 1642 C C . TYR A 1 210 ? -52.379 -4.690 67.488 1.00 29.17 210 TYR A C 1
ATOM 1643 O O . TYR A 1 210 ? -53.064 -5.637 67.888 1.00 34.15 210 TYR A O 1
ATOM 1652 N N . PHE A 1 211 ? -52.864 -3.698 66.747 1.00 26.49 211 PHE A N 1
ATOM 1653 C CA . PHE A 1 211 ? -54.228 -3.676 66.230 1.00 28.98 211 PHE A CA 1
ATOM 1654 C C . PHE A 1 211 ? -54.148 -3.808 64.715 1.00 24.51 211 PHE A C 1
ATOM 1655 O O . PHE A 1 211 ? -53.751 -2.862 64.027 1.00 28.85 211 PHE A O 1
ATOM 1663 N N . SER A 1 212 ? -54.524 -4.973 64.197 1.00 22.48 212 SER A N 1
ATOM 1664 C CA . SER A 1 212 ? -54.434 -5.251 62.772 1.00 29.33 212 SER A CA 1
ATOM 1665 C C . SER A 1 212 ? -55.822 -5.306 62.146 1.00 30.96 212 SER A C 1
ATOM 1666 O O . SER A 1 212 ? -56.810 -5.640 62.806 1.00 32.99 212 SER A O 1
ATOM 1669 N N . PHE A 1 213 ? -55.884 -4.972 60.859 1.00 24.93 213 PHE A N 1
ATOM 1670 C CA . PHE A 1 213 ? -57.147 -4.859 60.148 1.00 25.07 213 PHE A CA 1
ATOM 1671 C C . PHE A 1 213 ? -56.987 -5.400 58.737 1.00 27.50 213 PHE A C 1
ATOM 1672 O O . PHE A 1 213 ? -55.912 -5.312 58.138 1.00 28.85 213 PHE A O 1
ATOM 1680 N N . GLU A 1 214 ? -58.075 -5.961 58.214 1.00 30.45 214 GLU A N 1
ATOM 1681 C CA . GLU A 1 214 ? -58.139 -6.462 56.849 1.00 33.33 214 GLU A CA 1
ATOM 1682 C C . GLU A 1 214 ? -59.313 -5.792 56.157 1.00 29.16 214 GLU A C 1
ATOM 1683 O O . GLU A 1 214 ? -60.432 -5.810 56.678 1.00 29.15 214 GLU A O 1
ATOM 1689 N N . GLY A 1 215 ? -59.065 -5.210 54.990 1.00 26.33 215 GLY A N 1
ATOM 1690 C CA . GLY A 1 215 ? -60.069 -4.434 54.292 1.00 28.84 215 GLY A CA 1
ATOM 1691 C C . GLY A 1 215 ? -60.323 -4.954 52.892 1.00 27.85 215 GLY A C 1
ATOM 1692 O O . GLY A 1 215 ? -59.412 -5.427 52.212 1.00 30.16 215 GLY A O 1
ATOM 1693 N N . CYS A 1 216 ? -61.577 -4.848 52.463 1.00 29.28 216 CYS A N 1
ATOM 1694 C CA . CYS A 1 216 ? -61.967 -5.197 51.106 1.00 27.23 216 CYS A CA 1
ATOM 1695 C C . CYS A 1 216 ? -61.944 -3.949 50.232 1.00 31.01 216 CYS A C 1
ATOM 1696 O O . CYS A 1 216 ? -62.552 -2.931 50.576 1.00 33.23 216 CYS A O 1
ATOM 1699 N N . HIS A 1 217 ? -61.240 -4.033 49.107 1.00 27.21 217 HIS A N 1
ATOM 1700 C CA . HIS A 1 217 ? -61.155 -2.954 48.140 1.00 30.56 217 HIS A CA 1
ATOM 1701 C C . HIS A 1 217 ? -61.344 -3.539 46.747 1.00 33.94 217 HIS A C 1
ATOM 1702 O O . HIS A 1 217 ? -60.838 -4.630 46.461 1.00 39.62 217 HIS A O 1
ATOM 1709 N N . PRO A 1 218 ? -62.069 -2.847 45.866 1.00 35.94 218 PRO A N 1
ATOM 1710 C CA . PRO A 1 218 ? -62.425 -3.451 44.569 1.00 35.01 218 PRO A CA 1
ATOM 1711 C C . PRO A 1 218 ? -61.239 -3.829 43.693 1.00 38.85 218 PRO A C 1
ATOM 1712 O O . PRO A 1 218 ? -61.395 -4.693 42.823 1.00 42.53 218 PRO A O 1
ATOM 1716 N N . ASP A 1 219 ? -60.067 -3.225 43.887 1.00 36.73 219 ASP A N 1
ATOM 1717 C CA . ASP A 1 219 ? -58.955 -3.386 42.958 1.00 30.63 219 ASP A CA 1
ATOM 1718 C C . ASP A 1 219 ? -57.863 -4.321 43.460 1.00 35.41 219 ASP A C 1
ATOM 1719 O O . ASP A 1 219 ? -56.938 -4.631 42.703 1.00 35.77 219 ASP A O 1
ATOM 1724 N N . VAL A 1 220 ? -57.935 -4.776 44.710 1.00 34.31 220 VAL A N 1
ATOM 1725 C CA . VAL A 1 220 ? -56.885 -5.598 45.294 1.00 34.19 220 VAL A CA 1
ATOM 1726 C C . VAL A 1 220 ? -57.524 -6.735 46.074 1.00 37.32 220 VAL A C 1
ATOM 1727 O O . VAL A 1 220 ? -58.701 -6.687 46.440 1.00 37.49 220 VAL A O 1
ATOM 1731 N N . GLU A 1 221 ? -56.723 -7.771 46.332 1.00 35.26 221 GLU A N 1
ATOM 1732 C CA . GLU A 1 221 ? -57.213 -8.890 47.128 1.00 43.71 221 GLU A CA 1
ATOM 1733 C C . GLU A 1 221 ? -57.542 -8.450 48.547 1.00 38.46 221 GLU A C 1
ATOM 1734 O O . GLU A 1 221 ? -58.531 -8.909 49.133 1.00 35.45 221 GLU A O 1
ATOM 1740 N N . GLU A 1 222 ? -56.742 -7.545 49.107 1.00 31.38 222 GLU A N 1
ATOM 1741 C CA . GLU A 1 222 ? -56.853 -7.226 50.521 1.00 33.66 222 GLU A CA 1
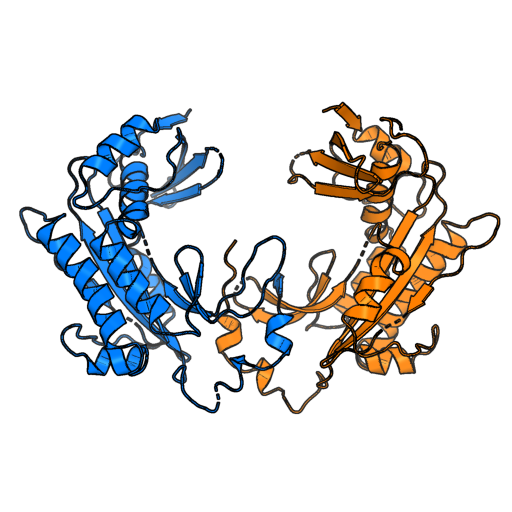ATOM 1742 C C . GLU A 1 222 ? -56.106 -5.933 50.818 1.00 33.70 222 GLU A C 1
ATOM 1743 O O . GLU A 1 222 ? -55.066 -5.658 50.216 1.00 28.62 222 GLU A O 1
ATOM 1749 N N . VAL A 1 223 ? -56.643 -5.147 51.747 1.00 28.30 223 VAL A N 1
ATOM 1750 C CA . VAL A 1 223 ? -55.944 -4.003 52.318 1.00 29.01 223 VAL A CA 1
ATOM 1751 C C . VAL A 1 223 ? -55.604 -4.340 53.762 1.00 23.44 223 VAL A C 1
ATOM 1752 O O . VAL A 1 223 ? -56.484 -4.740 54.534 1.00 30.69 223 VAL A O 1
ATOM 1756 N N . LEU A 1 224 ? -54.334 -4.185 54.122 1.00 23.09 224 LEU A N 1
ATOM 1757 C CA . LEU A 1 224 ? -53.848 -4.489 55.460 1.00 24.71 224 LEU A CA 1
ATOM 1758 C C . LEU A 1 224 ? -53.379 -3.210 56.136 1.00 27.31 224 LEU A C 1
ATOM 1759 O O . LEU A 1 224 ? -52.797 -2.336 55.489 1.00 27.62 224 LEU A O 1
ATOM 1764 N N . PHE A 1 225 ? -53.624 -3.111 57.441 1.00 24.19 225 PHE A N 1
ATOM 1765 C CA . PHE A 1 225 ? -53.170 -1.970 58.221 1.00 29.52 225 PHE A CA 1
ATOM 1766 C C . PHE A 1 225 ? -53.020 -2.400 59.672 1.00 25.76 225 PHE A C 1
ATOM 1767 O O . PHE A 1 225 ? -53.893 -3.080 60.218 1.00 24.88 225 PHE A O 1
ATOM 1775 N N . THR A 1 226 ? -51.910 -2.003 60.287 1.00 23.86 226 THR A N 1
ATOM 1776 C CA . THR A 1 226 ? -51.648 -2.294 61.689 1.00 25.05 226 THR A CA 1
ATOM 1777 C C . THR A 1 226 ? -51.282 -1.006 62.412 1.00 28.95 226 THR A C 1
ATOM 1778 O O . THR A 1 226 ? -50.576 -0.154 61.864 1.00 26.69 226 THR A O 1
ATOM 1782 N N . ILE A 1 227 ? -51.789 -0.860 63.632 1.00 26.14 227 ILE A N 1
ATOM 1783 C CA . ILE A 1 227 ? -51.377 0.197 64.544 1.00 29.71 227 ILE A CA 1
ATOM 1784 C C . ILE A 1 227 ? -50.707 -0.461 65.739 1.00 30.06 227 ILE A C 1
ATOM 1785 O O . ILE A 1 227 ? -51.289 -1.354 66.366 1.00 30.00 227 ILE A O 1
ATOM 1790 N N . LYS A 1 228 ? -49.486 -0.035 66.044 1.00 28.06 228 LYS A N 1
ATOM 1791 C CA . LYS A 1 228 ? -48.743 -0.542 67.189 1.00 27.44 228 LYS A CA 1
ATOM 1792 C C . LYS A 1 228 ? -48.666 0.540 68.252 1.00 30.68 228 LYS A C 1
ATOM 1793 O O . LYS A 1 228 ? -48.343 1.693 67.948 1.00 31.67 228 LYS A O 1
ATOM 1799 N N . ILE A 1 229 ? -48.970 0.169 69.492 1.00 29.10 229 ILE A N 1
ATOM 1800 C CA . ILE A 1 229 ? -48.861 1.060 70.638 1.00 26.03 229 ILE A CA 1
ATOM 1801 C C . ILE A 1 229 ? -47.907 0.421 71.636 1.00 33.05 229 ILE A C 1
ATOM 1802 O O . ILE A 1 229 ? -48.012 -0.778 71.924 1.00 32.93 229 ILE A O 1
ATOM 1807 N N . VAL A 1 230 ? -46.975 1.216 72.154 1.00 29.42 230 VAL A N 1
ATOM 1808 C CA . VAL A 1 230 ? -45.926 0.729 73.041 1.00 33.25 230 VAL A CA 1
ATOM 1809 C C . VAL A 1 230 ? -46.065 1.418 74.390 1.00 37.39 230 VAL A C 1
ATOM 1810 O O . VAL A 1 230 ? -46.144 2.650 74.459 1.00 35.89 230 VAL A O 1
ATOM 1814 N N . ARG A 1 231 ? -46.099 0.623 75.454 1.00 34.51 231 ARG A N 1
ATOM 1815 C CA . ARG A 1 231 ? -45.936 1.118 76.813 1.00 35.23 231 ARG A CA 1
ATOM 1816 C C . ARG A 1 231 ? -44.596 0.630 77.338 1.00 36.36 231 ARG A C 1
ATOM 1817 O O . ARG A 1 231 ? -44.303 -0.568 77.278 1.00 33.29 231 ARG A O 1
ATOM 1825 N N . TYR A 1 232 ? -43.785 1.554 77.838 1.00 32.98 232 TYR A N 1
ATOM 1826 C CA . TYR A 1 232 ? -42.465 1.209 78.331 1.00 39.04 232 TYR A CA 1
ATOM 1827 C C . TYR A 1 232 ? -42.542 0.859 79.818 1.00 44.63 232 TYR A C 1
ATOM 1828 O O . TYR A 1 232 ? -43.608 0.906 80.436 1.00 45.60 232 TYR A O 1
ATOM 1837 N N . ASN A 1 233 ? -41.394 0.490 80.399 1.00 43.43 233 ASN A N 1
ATOM 1838 C CA . ASN A 1 233 ? -41.389 -0.095 81.740 1.00 52.05 233 ASN A CA 1
ATOM 1839 C C . ASN A 1 233 ? -42.053 0.813 82.771 1.00 49.72 233 ASN A C 1
ATOM 1840 O O . ASN A 1 233 ? -42.651 0.318 83.733 1.00 54.09 233 ASN A O 1
ATOM 1845 N N . GLN A 1 234 ? -41.977 2.129 82.584 1.00 44.60 234 GLN A N 1
ATOM 1846 C CA . GLN A 1 234 ? -42.684 3.096 83.410 1.00 52.38 234 GLN A CA 1
ATOM 1847 C C . GLN A 1 234 ? -43.466 4.061 82.527 1.00 55.93 234 GLN A C 1
ATOM 1848 O O . GLN A 1 234 ? -43.057 4.345 81.396 1.00 54.72 234 GLN A O 1
ATOM 1854 N N . PRO A 1 235 ? -44.601 4.568 83.015 1.00 53.76 235 PRO A N 1
ATOM 1855 C CA . PRO A 1 235 ? -45.453 5.443 82.193 1.00 58.03 235 PRO A CA 1
ATOM 1856 C C . PRO A 1 235 ? -44.773 6.757 81.827 1.00 60.76 235 PRO A C 1
ATOM 1857 O O . PRO A 1 235 ? -43.750 7.139 82.395 1.00 52.30 235 PRO A O 1
ATOM 1861 N N . LEU A 1 236 ? -45.363 7.467 80.857 1.00 62.73 236 LEU A N 1
ATOM 1862 C CA . LEU A 1 236 ? -44.685 8.649 80.321 1.00 63.78 236 LEU A CA 1
ATOM 1863 C C . LEU A 1 236 ? -44.713 9.804 81.307 1.00 68.97 236 LEU A C 1
ATOM 1864 O O . LEU A 1 236 ? -43.677 10.432 81.566 1.00 73.16 236 LEU A O 1
ATOM 1869 N N . ASN A 1 237 ? -45.875 10.073 81.882 1.00 67.20 237 ASN A N 1
ATOM 1870 C CA . ASN A 1 237 ? -46.051 11.132 82.860 1.00 69.20 237 ASN A CA 1
ATOM 1871 C C . ASN A 1 237 ? -45.464 10.805 84.230 1.00 63.65 237 ASN A C 1
ATOM 1872 O O . ASN A 1 237 ? -45.600 11.624 85.146 1.00 74.39 237 ASN A O 1
ATOM 1877 N N . SER A 1 238 ? -44.823 9.649 84.407 1.00 60.55 238 SER A N 1
ATOM 1878 C CA . SER A 1 238 ? -44.207 9.353 85.695 1.00 67.78 238 SER A CA 1
ATOM 1879 C C . SER A 1 238 ? -43.025 10.289 85.944 1.00 70.59 238 SER A C 1
ATOM 1880 O O . SER A 1 238 ? -42.425 10.835 85.016 1.00 70.67 238 SER A O 1
ATOM 1883 N N . THR A 1 239 ? -42.689 10.468 87.223 1.00 74.61 239 THR A N 1
ATOM 1884 C CA . THR A 1 239 ? -41.666 11.443 87.595 1.00 70.38 239 THR A CA 1
ATOM 1885 C C . THR A 1 239 ? -40.271 10.949 87.232 1.00 72.19 239 THR A C 1
ATOM 1886 O O . THR A 1 239 ? -39.528 11.627 86.513 1.00 69.77 239 THR A O 1
ATOM 1890 N N . ALA A 1 240 ? -39.898 9.764 87.726 1.00 75.53 240 ALA A N 1
ATOM 1891 C CA . ALA A 1 240 ? -38.543 9.261 87.518 1.00 76.34 240 ALA A CA 1
ATOM 1892 C C . ALA A 1 240 ? -38.200 9.186 86.034 1.00 76.08 240 ALA A C 1
ATOM 1893 O O . ALA A 1 240 ? -37.064 9.461 85.634 1.00 74.53 240 ALA A O 1
ATOM 1903 N N . GLN A 1 242 ? -39.889 11.207 83.580 1.00 72.56 242 GLN A N 1
ATOM 1904 C CA . GLN A 1 242 ? -39.929 12.618 83.167 1.00 64.38 242 GLN A CA 1
ATOM 1905 C C . GLN A 1 242 ? -38.628 13.398 83.317 1.00 68.18 242 GLN A C 1
ATOM 1906 O O . GLN A 1 242 ? -38.391 14.344 82.562 1.00 67.56 242 GLN A O 1
ATOM 1912 N N . VAL A 1 243 ? -37.791 13.036 84.290 1.00 62.76 243 VAL A N 1
ATOM 1913 C CA . VAL A 1 243 ? -36.466 13.643 84.364 1.00 60.68 243 VAL A CA 1
ATOM 1914 C C . VAL A 1 243 ? -35.510 13.028 83.350 1.00 63.13 243 VAL A C 1
ATOM 1915 O O . VAL A 1 243 ? -34.523 13.672 82.973 1.00 62.87 243 VAL A O 1
ATOM 1919 N N . PHE A 1 244 ? -35.782 11.804 82.888 1.00 63.88 244 PHE A N 1
ATOM 1920 C CA . PHE A 1 244 ? -34.912 11.173 81.900 1.00 54.12 244 PHE A CA 1
ATOM 1921 C C . PHE A 1 244 ? -35.032 11.858 80.544 1.00 56.27 244 PHE A C 1
ATOM 1922 O O . PHE A 1 244 ? -34.018 12.130 79.894 1.00 56.76 244 PHE A O 1
ATOM 1930 N N . LEU A 1 245 ? -36.261 12.159 80.099 1.00 51.74 245 LEU A N 1
ATOM 1931 C CA . LEU A 1 245 ? -36.398 12.839 78.809 1.00 54.59 245 LEU A CA 1
ATOM 1932 C C . LEU A 1 245 ? -35.839 14.255 78.803 1.00 56.60 245 LEU A C 1
ATOM 1933 O O . LEU A 1 245 ? -35.867 14.892 77.747 1.00 58.88 245 LEU A O 1
ATOM 1938 N N . LYS A 1 246 ? -35.382 14.787 79.932 1.00 55.08 246 LYS A N 1
ATOM 1939 C CA . LYS A 1 246 ? -34.779 16.112 79.960 1.00 60.23 246 LYS A CA 1
ATOM 1940 C C . LYS A 1 246 ? -33.285 16.080 80.249 1.00 55.00 246 LYS A C 1
ATOM 1941 O O . LYS A 1 246 ? -32.670 17.145 80.370 1.00 60.58 246 LYS A O 1
ATOM 1947 N N . ASN A 1 247 ? -32.693 14.897 80.376 1.00 50.80 247 ASN A N 1
ATOM 1948 C CA . ASN A 1 247 ? -31.242 14.791 80.434 1.00 45.76 247 ASN A CA 1
ATOM 1949 C C . ASN A 1 247 ? -30.647 15.419 79.175 1.00 47.93 247 ASN A C 1
ATOM 1950 O O . ASN A 1 247 ? -31.044 15.052 78.060 1.00 45.22 247 ASN A O 1
ATOM 1955 N N . PRO A 1 248 ? -29.715 16.369 79.304 1.00 50.31 248 PRO A N 1
ATOM 1956 C CA . PRO A 1 248 ? -29.196 17.050 78.106 1.00 44.61 248 PRO A CA 1
ATOM 1957 C C . PRO A 1 248 ? -28.448 16.132 77.156 1.00 43.01 248 PRO A C 1
ATOM 1958 O O . PRO A 1 248 ? -28.341 16.463 75.968 1.00 43.61 248 PRO A O 1
ATOM 1962 N N . LEU A 1 249 ? -27.930 14.995 77.636 1.00 36.84 249 LEU A N 1
ATOM 1963 C CA . LEU A 1 249 ? -27.228 14.060 76.761 1.00 37.79 249 LEU A CA 1
ATOM 1964 C C . LEU A 1 249 ? -28.093 13.608 75.592 1.00 37.56 249 LEU A C 1
ATOM 1965 O O . LEU A 1 249 ? -27.572 13.346 74.502 1.00 40.16 249 LEU A O 1
ATOM 1970 N N . LEU A 1 250 ? -29.410 13.514 75.799 1.00 32.44 250 LEU A N 1
ATOM 1971 C CA . LEU A 1 250 ? -30.292 12.941 74.786 1.00 36.12 250 LEU A CA 1
ATOM 1972 C C . LEU A 1 250 ? -30.221 13.711 73.473 1.00 35.39 250 LEU A C 1
ATOM 1973 O O . LEU A 1 250 ? -30.254 13.111 72.393 1.00 40.02 250 LEU A O 1
ATOM 1978 N N . SER A 1 251 ? -30.120 15.039 73.544 1.00 28.17 251 SER A N 1
ATOM 1979 C CA . SER A 1 251 ? -30.078 15.846 72.329 1.00 43.11 251 SER A CA 1
ATOM 1980 C C . SER A 1 251 ? -28.825 15.592 71.500 1.00 42.49 251 SER A C 1
ATOM 1981 O O . SER A 1 251 ? -28.839 15.839 70.289 1.00 42.84 251 SER A O 1
ATOM 1984 N N . HIS A 1 252 ? -27.752 15.102 72.116 1.00 35.51 252 HIS A N 1
ATOM 1985 C CA . HIS A 1 252 ? -26.499 14.848 71.418 1.00 35.49 252 HIS A CA 1
ATOM 1986 C C . HIS A 1 252 ? -26.399 13.429 70.875 1.00 36.06 252 HIS A C 1
ATOM 1987 O O . HIS A 1 252 ? -25.421 13.113 70.192 1.00 36.34 252 HIS A O 1
ATOM 1994 N N . ILE A 1 253 ? -27.388 12.575 71.153 1.00 38.77 253 ILE A N 1
ATOM 1995 C CA . ILE A 1 253 ? -27.350 11.199 70.675 1.00 41.24 253 ILE A CA 1
ATOM 1996 C C . ILE A 1 253 ? -27.406 11.170 69.152 1.00 39.42 253 ILE A C 1
ATOM 1997 O O . ILE A 1 253 ? -28.119 11.960 68.521 1.00 41.40 253 ILE A O 1
ATOM 2002 N N . ARG A 1 254 ? -26.633 10.264 68.554 1.00 43.86 254 ARG A N 1
ATOM 2003 C CA . ARG A 1 254 ? -26.648 10.035 67.116 1.00 44.30 254 ARG A CA 1
ATOM 2004 C C . ARG A 1 254 ? -26.651 8.533 66.856 1.00 52.90 254 ARG A C 1
ATOM 2005 O O . ARG A 1 254 ? -26.328 7.729 67.735 1.00 46.21 254 ARG A O 1
ATOM 2013 N N . THR A 1 255 ? -27.015 8.157 65.633 1.00 54.91 255 THR A N 1
ATOM 2014 C CA . THR A 1 255 ? -27.175 6.758 65.263 1.00 55.81 255 THR A CA 1
ATOM 2015 C C . THR A 1 255 ? -26.194 6.376 64.165 1.00 59.06 255 THR A C 1
ATOM 2016 O O . THR A 1 255 ? -25.927 7.164 63.252 1.00 59.27 255 THR A O 1
ATOM 2020 N N . VAL A 1 256 ? -25.668 5.158 64.260 1.00 59.92 256 VAL A N 1
ATOM 2021 C CA . VAL A 1 256 ? -24.763 4.618 63.252 1.00 63.22 256 VAL A CA 1
ATOM 2022 C C . VAL A 1 256 ? -25.541 3.790 62.235 1.00 62.75 256 VAL A C 1
ATOM 2023 O O . VAL A 1 256 ? -26.354 2.940 62.602 1.00 68.60 256 VAL A O 1
ATOM 2027 N N . THR B 1 2 ? -24.157 19.033 34.388 1.00 122.99 2 THR B N 1
ATOM 2028 C CA . THR B 1 2 ? -22.891 19.481 34.957 1.00 69.20 2 THR B CA 1
ATOM 2029 C C . THR B 1 2 ? -22.391 20.751 34.286 1.00 68.90 2 THR B C 1
ATOM 2030 O O . THR B 1 2 ? -22.159 20.762 33.077 1.00 77.39 2 THR B O 1
ATOM 2032 N N . GLN B 1 3 ? -22.223 21.825 35.064 1.00 59.86 3 GLN B N 1
ATOM 2033 C CA . GLN B 1 3 ? -21.500 22.976 34.538 1.00 51.95 3 GLN B CA 1
ATOM 2034 C C . GLN B 1 3 ? -20.080 22.586 34.150 1.00 52.71 3 GLN B C 1
ATOM 2035 O O . GLN B 1 3 ? -19.539 23.109 33.168 1.00 58.24 3 GLN B O 1
ATOM 2041 N N . PHE B 1 4 ? -19.473 21.658 34.888 1.00 41.25 4 PHE B N 1
ATOM 2042 C CA . PHE B 1 4 ? -18.215 21.052 34.473 1.00 42.90 4 PHE B CA 1
ATOM 2043 C C . PHE B 1 4 ? -18.027 19.743 35.230 1.00 46.20 4 PHE B C 1
ATOM 2044 O O . PHE B 1 4 ? -18.710 19.465 36.219 1.00 38.77 4 PHE B O 1
ATOM 2052 N N . ASN B 1 5 ? -17.079 18.941 34.748 1.00 39.51 5 ASN B N 1
ATOM 2053 C CA . ASN B 1 5 ? -16.804 17.623 35.297 1.00 41.25 5 ASN B CA 1
ATOM 2054 C C . ASN B 1 5 ? -15.379 17.546 35.826 1.00 34.91 5 ASN B C 1
ATOM 2055 O O . ASN B 1 5 ? -14.456 18.150 35.271 1.00 36.76 5 ASN B O 1
ATOM 2060 N N . ILE B 1 6 ? -15.212 16.786 36.904 1.00 35.17 6 ILE B N 1
ATOM 2061 C CA . ILE B 1 6 ? -13.906 16.437 37.454 1.00 36.36 6 ILE B CA 1
ATOM 2062 C C . ILE B 1 6 ? -13.764 14.929 37.314 1.00 36.13 6 ILE B C 1
ATOM 2063 O O . ILE B 1 6 ? -14.477 14.170 37.983 1.00 39.99 6 ILE B O 1
ATOM 2068 N N . THR B 1 7 ? -12.861 14.487 36.442 1.00 30.80 7 THR B N 1
ATOM 2069 C CA . THR B 1 7 ? -12.686 13.055 36.268 1.00 34.36 7 THR B CA 1
ATOM 2070 C C . THR B 1 7 ? -12.008 12.456 37.495 1.00 40.02 7 THR B C 1
ATOM 2071 O O . THR B 1 7 ? -11.314 13.141 38.254 1.00 32.73 7 THR B O 1
ATOM 2075 N N . TRP B 1 8 ? -12.226 11.153 37.690 1.00 33.91 8 TRP B N 1
ATOM 2076 C CA . TRP B 1 8 ? -11.581 10.471 38.805 1.00 37.52 8 TRP B CA 1
ATOM 2077 C C . TRP B 1 8 ? -10.067 10.473 38.652 1.00 30.67 8 TRP B C 1
ATOM 2078 O O . TRP B 1 8 ? -9.345 10.451 39.655 1.00 30.61 8 TRP B O 1
ATOM 2089 N N . GLU B 1 9 ? -9.568 10.515 37.412 1.00 30.70 9 GLU B N 1
ATOM 2090 C CA . GLU B 1 9 ? -8.124 10.590 37.200 1.00 37.36 9 GLU B CA 1
ATOM 2091 C C . GLU B 1 9 ? -7.554 11.909 37.708 1.00 35.73 9 GLU B C 1
ATOM 2092 O O . GLU B 1 9 ? -6.472 11.933 38.307 1.00 32.02 9 GLU B O 1
ATOM 2098 N N . GLU B 1 10 ? -8.255 13.023 37.460 1.00 34.68 10 GLU B N 1
ATOM 2099 C CA . GLU B 1 10 ? -7.819 14.303 38.016 1.00 35.63 10 GLU B CA 1
ATOM 2100 C C . GLU B 1 10 ? -7.722 14.229 39.535 1.00 33.00 10 GLU B C 1
ATOM 2101 O O . GLU B 1 10 ? -6.747 14.703 40.130 1.00 30.26 10 GLU B O 1
ATOM 2107 N N . GLN B 1 11 ? -8.730 13.633 40.176 1.00 30.94 11 GLN B N 1
ATOM 2108 C CA . GLN B 1 11 ? -8.719 13.506 41.628 1.00 33.63 11 GLN B CA 1
ATOM 2109 C C . GLN B 1 11 ? -7.548 12.652 42.091 1.00 30.45 11 GLN B C 1
ATOM 2110 O O . GLN B 1 11 ? -6.823 13.027 43.020 1.00 30.68 11 GLN B O 1
ATOM 2116 N N . LEU B 1 12 ? -7.338 11.504 41.439 1.00 30.66 12 LEU B N 1
ATOM 2117 C CA . LEU B 1 12 ? -6.264 10.604 41.850 1.00 29.99 12 LEU B CA 1
ATOM 2118 C C . LEU B 1 12 ? -4.897 11.258 41.693 1.00 34.32 12 LEU B C 1
ATOM 2119 O O . LEU B 1 12 ? -4.010 11.066 42.533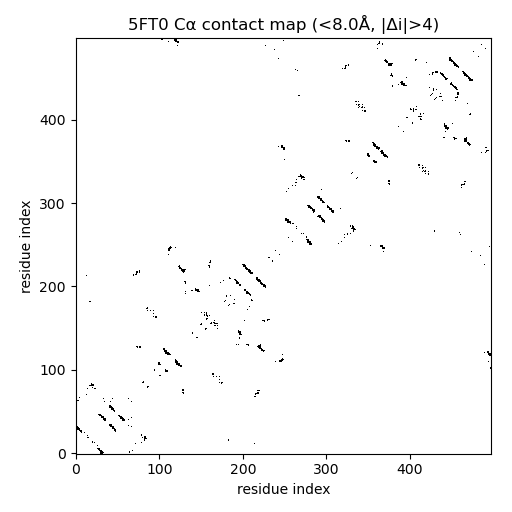 1.00 38.99 12 LEU B O 1
ATOM 2124 N N . GLN B 1 13 ? -4.708 12.038 40.625 1.00 33.99 13 GLN B N 1
ATOM 2125 C CA . GLN B 1 13 ? -3.436 12.728 40.435 1.00 31.59 13 GLN B CA 1
ATOM 2126 C C . GLN B 1 13 ? -3.180 13.735 41.550 1.00 36.55 13 GLN B C 1
ATOM 2127 O O . GLN B 1 13 ? -2.042 13.889 42.009 1.00 38.00 13 GLN B O 1
ATOM 2133 N N . ALA B 1 14 ? -4.224 14.435 41.995 1.00 32.16 14 ALA B N 1
ATOM 2134 C CA . ALA B 1 14 ? -4.064 15.352 43.119 1.00 31.81 14 ALA B CA 1
ATOM 2135 C C . ALA B 1 14 ? -3.799 14.594 44.413 1.00 32.09 14 ALA B C 1
ATOM 2136 O O . ALA B 1 14 ? -2.967 15.014 45.226 1.00 30.86 14 ALA B O 1
ATOM 2138 N N . LEU B 1 15 ? -4.495 13.473 44.621 1.00 28.01 15 LEU B N 1
ATOM 2139 C CA . LEU B 1 15 ? -4.304 12.703 45.846 1.00 31.31 15 LEU B CA 1
ATOM 2140 C C . LEU B 1 15 ? -2.940 12.022 45.885 1.00 31.81 15 LEU B C 1
ATOM 2141 O O . LEU B 1 15 ? -2.415 11.759 46.973 1.00 31.33 15 LEU B O 1
ATOM 2146 N N . SER B 1 16 ? -2.348 11.736 44.724 1.0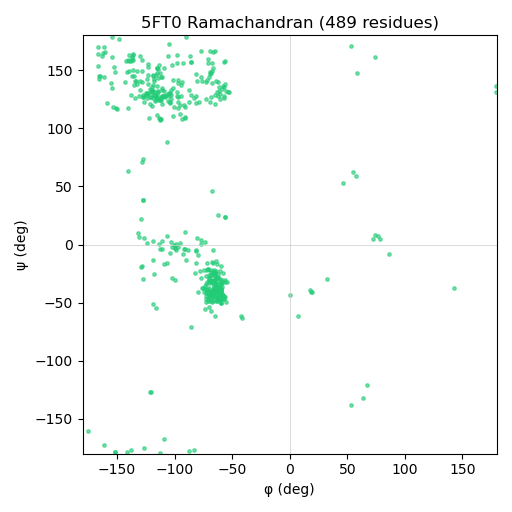0 30.88 16 SER B N 1
ATOM 2147 C CA A SER B 1 16 ? -1.067 11.045 44.719 0.44 35.03 16 SER B CA 1
ATOM 2148 C CA B SER B 1 16 ? -1.058 11.059 44.669 0.56 35.01 16 SER B CA 1
ATOM 2149 C C . SER B 1 16 ? 0.089 11.941 45.141 1.00 36.04 16 SER B C 1
ATOM 2150 O O . SER B 1 16 ? 1.188 11.432 45.384 1.00 36.52 16 SER B O 1
ATOM 2155 N N . LYS B 1 17 ? -0.131 13.248 45.254 1.00 34.77 17 LYS B N 1
ATOM 2156 C CA . LYS B 1 17 ? 0.906 14.135 45.757 1.00 32.37 17 LYS B CA 1
ATOM 2157 C C . LYS B 1 17 ? 0.977 14.144 47.277 1.00 31.36 17 LYS B C 1
ATOM 2158 O O . LYS B 1 17 ? 1.886 14.767 47.834 1.00 36.31 17 LYS B O 1
ATOM 2164 N N . LEU B 1 18 ? 0.059 13.455 47.953 1.00 31.88 18 LEU B N 1
ATOM 2165 C CA . LEU B 1 18 ? 0.061 13.363 49.407 1.00 33.60 18 LEU B CA 1
ATOM 2166 C C . LEU B 1 18 ? 0.973 12.231 49.864 1.00 36.76 18 LEU B C 1
ATOM 2167 O O . LEU B 1 18 ? 0.847 11.095 49.395 1.00 31.32 18 LEU B O 1
ATOM 2172 N N . ASP B 1 19 ? 1.875 12.546 50.792 1.00 31.93 19 ASP B N 1
ATOM 2173 C CA . ASP B 1 19 ? 2.706 11.531 51.427 1.00 28.37 19 ASP B CA 1
ATOM 2174 C C . ASP B 1 19 ? 1.852 10.514 52.173 1.00 28.48 19 ASP B C 1
ATOM 2175 O O . ASP B 1 19 ? 0.918 10.879 52.891 1.00 24.68 19 ASP B O 1
ATOM 2180 N N . GLY B 1 20 ? 2.185 9.236 52.007 1.00 28.51 20 GLY B N 1
ATOM 2181 C CA . GLY B 1 20 ? 1.600 8.186 52.817 1.00 23.71 20 GLY B CA 1
ATOM 2182 C C . GLY B 1 20 ? 0.191 7.774 52.457 1.00 28.80 20 GLY B C 1
ATOM 2183 O O . GLY B 1 20 ? -0.408 6.979 53.191 1.00 30.58 20 GLY B O 1
ATOM 2184 N N . LEU B 1 21 ? -0.361 8.278 51.359 1.00 27.00 21 LEU B N 1
ATOM 2185 C CA . LEU B 1 21 ? -1.700 7.910 50.921 1.00 25.24 21 LEU B CA 1
ATOM 2186 C C . LEU B 1 21 ? -1.592 6.813 49.869 1.00 32.01 21 LEU B C 1
ATOM 2187 O O . LEU B 1 21 ? -1.000 7.023 48.805 1.00 34.54 21 LEU B O 1
ATOM 2192 N N . HIS B 1 22 ? -2.151 5.643 50.173 1.00 30.03 22 HIS B N 1
ATOM 2193 C CA . HIS B 1 22 ? -2.181 4.537 49.225 1.00 33.20 22 HIS B CA 1
ATOM 2194 C C . HIS B 1 22 ? -3.557 3.934 49.022 1.00 33.42 22 HIS B C 1
ATOM 2195 O O . HIS B 1 22 ? -3.760 3.246 48.015 1.00 32.81 22 HIS B O 1
ATOM 2202 N N . HIS B 1 23 ? -4.505 4.163 49.925 1.00 32.73 23 HIS B N 1
ATOM 2203 C CA . HIS B 1 23 ? -5.842 3.582 49.832 1.00 32.58 23 HIS B CA 1
ATOM 2204 C C . HIS B 1 23 ? -6.879 4.686 49.972 1.00 30.23 23 HIS B C 1
ATOM 2205 O O . HIS B 1 23 ? -7.580 4.776 50.987 1.00 31.06 23 HIS B O 1
ATOM 2212 N N . PRO B 1 24 ? -7.004 5.550 48.967 1.00 32.28 24 PRO B N 1
ATOM 2213 C CA . PRO B 1 24 ? -8.016 6.605 49.036 1.00 35.06 24 PRO B CA 1
ATOM 2214 C C . PRO B 1 24 ? -9.421 6.024 48.988 1.00 41.24 24 PRO B C 1
ATOM 2215 O O . PRO B 1 24 ? -9.633 4.856 48.655 1.00 30.77 24 PRO B O 1
ATOM 2219 N N . HIS B 1 25 ? -10.389 6.870 49.336 1.00 37.49 25 HIS B N 1
ATOM 2220 C CA . HIS B 1 25 ? -11.798 6.564 49.124 1.00 36.86 25 HIS B CA 1
ATOM 2221 C C . HIS B 1 25 ? -12.046 6.259 47.651 1.00 37.15 25 HIS B C 1
ATOM 2222 O O . HIS B 1 25 ? -11.259 6.666 46.789 1.00 41.39 25 HIS B O 1
ATOM 2229 N N . LYS B 1 26 ? -13.123 5.533 47.355 1.00 34.23 26 LYS B N 1
ATOM 2230 C CA . LYS B 1 26 ? -13.527 5.316 45.973 1.00 32.85 26 LYS B CA 1
ATOM 2231 C C . LYS B 1 26 ? -13.650 6.648 45.242 1.00 30.78 26 LYS B C 1
ATOM 2232 O O . LYS B 1 26 ? -14.274 7.589 45.740 1.00 35.17 26 LYS B O 1
ATOM 2238 N N . LEU B 1 27 ? -13.043 6.726 44.061 1.00 32.37 27 LEU B N 1
ATOM 2239 C CA . LEU B 1 27 ? -13.039 7.942 43.254 1.00 31.47 27 LEU B CA 1
ATOM 2240 C C . LEU B 1 27 ? -13.832 7.699 41.977 1.00 30.72 27 LEU B C 1
ATOM 2241 O O . LEU B 1 27 ? -13.532 6.768 41.221 1.00 38.21 27 LEU B O 1
ATOM 2246 N N . GLU B 1 28 ? -14.836 8.538 41.738 1.00 33.35 28 GLU B N 1
ATOM 2247 C CA . GLU B 1 28 ? -15.642 8.483 40.530 1.00 36.77 28 GLU B CA 1
ATOM 2248 C C . GLU B 1 28 ? -15.686 9.863 39.888 1.00 36.38 28 GLU B C 1
ATOM 2249 O O . GLU B 1 28 ? -15.446 10.881 40.542 1.00 36.99 28 GLU B O 1
ATOM 2255 N N . ASP B 1 29 ? -16.003 9.882 38.594 1.00 36.50 29 ASP B N 1
ATOM 2256 C CA . ASP B 1 29 ? -16.216 11.139 37.890 1.00 37.50 29 ASP B CA 1
ATOM 2257 C C . ASP B 1 29 ? -17.273 11.967 38.606 1.00 33.85 29 ASP B C 1
ATOM 2258 O O . ASP B 1 29 ? -18.334 11.458 38.976 1.00 38.03 29 ASP B O 1
ATOM 2263 N N . ILE B 1 30 ? -16.972 13.244 38.818 1.00 34.20 30 ILE B N 1
ATOM 2264 C CA . ILE B 1 30 ? -17.861 14.154 39.529 1.00 36.29 30 ILE B CA 1
ATOM 2265 C C . ILE B 1 30 ? -18.469 15.121 38.527 1.00 42.21 30 ILE B C 1
ATOM 2266 O O . ILE B 1 30 ? -17.749 15.748 37.739 1.00 40.85 30 ILE B O 1
ATOM 2271 N N . SER B 1 31 ? -19.793 15.233 38.555 1.00 39.87 31 SER B N 1
ATOM 2272 C CA . SER B 1 31 ? -20.518 16.272 37.841 1.00 42.80 31 SER B CA 1
ATOM 2273 C C . SER B 1 31 ? -20.762 17.417 38.815 1.00 38.98 31 SER B C 1
ATOM 2274 O O . SER B 1 31 ? -21.404 17.224 39.852 1.00 37.50 31 SER B O 1
ATOM 2277 N N . VAL B 1 32 ? -20.242 18.598 38.491 1.00 36.79 32 VAL B N 1
ATOM 2278 C CA . VAL B 1 32 ? -20.238 19.737 39.403 1.00 38.73 32 VAL B CA 1
ATOM 2279 C C . VAL B 1 32 ? -21.172 20.813 38.867 1.00 43.42 32 VAL B C 1
ATOM 2280 O O . VAL B 1 32 ? -21.053 21.232 37.709 1.00 45.96 32 VAL B O 1
ATOM 2284 N N . HIS B 1 33 ? -22.099 21.255 39.711 1.00 40.08 33 HIS B N 1
ATOM 2285 C CA . HIS B 1 33 ? -22.926 22.423 39.456 1.00 42.98 33 HIS B CA 1
ATOM 2286 C C . HIS B 1 33 ? -22.605 23.485 40.496 1.00 41.64 33 HIS B C 1
ATOM 2287 O O . HIS B 1 33 ? -22.272 23.168 41.642 1.00 43.60 33 HIS B O 1
ATOM 2294 N N . TRP B 1 34 ? -22.700 24.752 40.096 1.00 35.47 34 TRP B N 1
ATOM 2295 C CA . TRP B 1 34 ? -22.500 25.832 41.049 1.00 40.97 34 TRP B CA 1
ATOM 2296 C C . TRP B 1 34 ? -23.289 27.059 40.618 1.00 39.72 34 TRP B C 1
ATOM 2297 O O . TRP B 1 34 ? -23.504 27.296 39.426 1.00 37.18 34 TRP B O 1
ATOM 2308 N N . VAL B 1 35 ? -23.729 27.827 41.612 1.00 42.33 35 VAL B N 1
ATOM 2309 C CA . VAL B 1 35 ? -24.446 29.078 41.412 1.00 43.23 35 VAL B CA 1
ATOM 2310 C C . VAL B 1 35 ? -23.839 30.121 42.338 1.00 41.41 35 VAL B C 1
ATOM 2311 O O . VAL B 1 35 ? -23.491 29.816 43.485 1.00 42.92 35 VAL B O 1
ATOM 2315 N N . PHE B 1 36 ? -23.707 31.347 41.842 1.00 42.01 36 PHE B N 1
ATOM 2316 C CA . PHE B 1 36 ? -23.228 32.467 42.637 1.00 39.63 36 PHE B CA 1
ATOM 2317 C C . PHE B 1 36 ? -24.409 33.269 43.170 1.00 41.68 36 PHE B C 1
ATOM 2318 O O . PHE B 1 36 ? -25.391 33.495 42.458 1.00 44.71 36 PHE B O 1
ATOM 2326 N N . ASN B 1 37 ? -24.314 33.689 44.428 1.00 39.97 37 ASN B N 1
ATOM 2327 C CA . ASN B 1 37 ? -25.369 34.473 45.060 1.00 38.97 37 ASN B CA 1
ATOM 2328 C C . ASN B 1 37 ? -24.859 35.880 45.338 1.00 47.30 37 ASN B C 1
ATOM 2329 O O . ASN B 1 37 ? -24.039 36.067 46.252 1.00 44.13 37 ASN B O 1
ATOM 2334 N N . PRO B 1 38 ? -25.311 36.894 44.594 1.00 45.77 38 PRO B N 1
ATOM 2335 C CA . PRO B 1 38 ? -24.770 38.250 44.791 1.00 46.26 38 PRO B CA 1
ATOM 2336 C C . PRO B 1 38 ? -25.142 38.887 46.120 1.00 46.71 38 PRO B C 1
ATOM 2337 O O . PRO B 1 38 ? -24.434 39.798 46.561 1.00 51.56 38 PRO B O 1
ATOM 2341 N N . VAL B 1 39 ? -26.218 38.446 46.775 1.00 48.24 39 VAL B N 1
ATOM 2342 C CA . VAL B 1 39 ? -26.689 39.143 47.969 1.00 53.52 39 VAL B CA 1
ATOM 2343 C C . VAL B 1 39 ? -25.732 38.923 49.136 1.00 56.56 39 VAL B C 1
ATOM 2344 O O . VAL B 1 39 ? -25.341 39.873 49.824 1.00 60.96 39 VAL B O 1
ATOM 2348 N N . ASP B 1 40 ? -25.346 37.671 49.383 1.00 58.31 40 ASP B N 1
ATOM 2349 C CA . ASP B 1 40 ? -24.428 37.351 50.469 1.00 58.07 40 ASP B CA 1
ATOM 2350 C C . ASP B 1 40 ? -23.031 36.993 49.971 1.00 55.72 40 ASP B C 1
ATOM 2351 O O . ASP B 1 40 ? -22.187 36.582 50.775 1.00 57.03 40 ASP B O 1
ATOM 2356 N N . ILE B 1 41 ? -22.769 37.149 48.671 1.00 51.91 41 ILE B N 1
ATOM 2357 C CA . ILE B 1 41 ? -21.455 36.918 48.073 1.00 48.51 41 ILE B CA 1
ATOM 2358 C C . ILE B 1 41 ? -20.966 35.515 48.411 1.00 46.48 41 ILE B C 1
ATOM 2359 O O . ILE B 1 41 ? -19.942 35.345 49.080 1.00 43.06 41 ILE B O 1
ATOM 2364 N N . SER B 1 42 ? -21.689 34.497 47.955 1.00 40.79 42 SER B N 1
ATOM 2365 C CA . SER B 1 42 ? -21.313 33.123 48.243 1.00 43.59 42 SER B CA 1
ATOM 2366 C C . SER B 1 42 ? -21.583 32.262 47.020 1.00 41.72 42 SER B C 1
ATOM 2367 O O . SER B 1 42 ? -22.390 32.609 46.155 1.00 37.29 42 SER B O 1
ATOM 2370 N N . VAL B 1 43 ? -20.884 31.132 46.957 1.00 35.22 43 VAL B N 1
ATOM 2371 C CA . VAL B 1 43 ? -21.035 30.160 45.882 1.00 30.85 43 VAL B CA 1
ATOM 2372 C C . VAL B 1 43 ? -21.557 28.867 46.486 1.00 36.46 43 VAL B C 1
ATOM 2373 O O . VAL B 1 43 ? -20.981 28.351 47.451 1.00 35.11 43 VAL B O 1
ATOM 2377 N N . PHE B 1 44 ? -22.645 28.352 45.925 1.00 32.23 44 PHE B N 1
ATOM 2378 C CA . PHE B 1 44 ? -23.217 27.076 46.331 1.00 33.81 44 PHE B CA 1
ATOM 2379 C C . PHE B 1 44 ? -22.852 26.025 45.291 1.00 41.39 44 PHE B C 1
ATOM 2380 O O . PHE B 1 44 ? -23.116 26.208 44.098 1.00 38.17 44 PHE B O 1
ATOM 2388 N N . VAL B 1 45 ? -22.240 24.933 45.741 1.00 36.55 45 VAL B N 1
ATOM 2389 C CA . VAL B 1 45 ? -21.691 23.911 44.858 1.00 33.28 45 VAL B CA 1
ATOM 2390 C C . VAL B 1 45 ? -22.390 22.592 45.146 1.00 40.50 45 VAL B C 1
ATOM 2391 O O . VAL B 1 45 ? -22.538 22.207 46.310 1.00 41.39 45 VAL B O 1
ATOM 2395 N N . THR B 1 46 ? -22.819 21.902 44.091 1.00 35.60 46 THR B N 1
ATOM 2396 C CA . THR B 1 46 ? -23.366 20.557 44.197 1.00 44.35 46 THR B CA 1
ATOM 2397 C C . THR B 1 46 ? -22.474 19.601 43.421 1.00 42.99 46 THR B C 1
ATOM 2398 O O . THR B 1 46 ? -22.131 19.869 42.264 1.00 42.35 46 THR B O 1
ATOM 2402 N N . CYS B 1 47 ? -22.103 18.491 44.054 1.00 45.91 47 CYS B N 1
ATOM 2403 C CA . CYS B 1 47 ? -21.287 17.458 43.430 1.00 41.46 47 CYS B CA 1
ATOM 2404 C C . CYS B 1 47 ? -22.074 16.159 43.390 1.00 49.59 47 CYS B C 1
ATOM 2405 O O . CYS B 1 47 ? -22.566 15.695 44.424 1.00 51.33 47 CYS B O 1
ATOM 2408 N N . ALA B 1 48 ? -22.192 15.576 42.201 1.00 46.39 48 ALA B N 1
ATOM 2409 C CA . ALA B 1 48 ? -22.944 14.347 41.998 1.00 43.98 48 ALA B CA 1
ATOM 2410 C C . ALA B 1 48 ? -22.051 13.299 41.355 1.00 50.17 48 ALA B C 1
ATOM 2411 O O . ALA B 1 48 ? -21.374 13.578 40.358 1.00 46.53 48 ALA B O 1
ATOM 2413 N N . THR B 1 49 ? -22.044 12.104 41.935 1.00 48.68 49 THR B N 1
ATOM 2414 C CA . THR B 1 49 ? -21.424 10.929 41.346 1.00 53.15 49 THR B CA 1
ATOM 2415 C C . THR B 1 49 ? -22.489 9.854 41.173 1.00 57.53 49 THR B C 1
ATOM 2416 O O . THR B 1 49 ? -23.618 9.983 41.653 1.00 61.38 49 THR B O 1
ATOM 2428 N N . SER B 1 51 ? -22.383 6.642 42.260 1.00 60.79 51 SER B N 1
ATOM 2429 C CA . SER B 1 51 ? -22.550 5.773 43.422 1.00 64.66 51 SER B CA 1
ATOM 2430 C C . SER B 1 51 ? -23.085 6.531 44.635 1.00 71.60 51 SER B C 1
ATOM 2431 O O . SER B 1 51 ? -24.168 6.221 45.141 1.00 84.68 51 SER B O 1
ATOM 2434 N N . SER B 1 52 ? -22.335 7.519 45.113 1.00 70.28 52 SER B N 1
ATOM 2435 C CA . SER B 1 52 ? -22.715 8.248 46.312 1.00 68.29 52 SER B CA 1
ATOM 2436 C C . SER B 1 52 ? -23.823 9.253 46.004 1.00 71.36 52 SER B C 1
ATOM 2437 O O . SER B 1 52 ? -24.127 9.554 44.846 1.00 72.43 52 SER B O 1
ATOM 2440 N N . HIS B 1 53 ? -24.436 9.771 47.063 1.00 75.37 53 HIS B N 1
ATOM 2441 C CA . HIS B 1 53 ? -25.439 10.813 46.922 1.00 78.82 53 HIS B CA 1
ATOM 2442 C C . HIS B 1 53 ? -24.777 12.187 46.886 1.00 74.25 53 HIS B C 1
ATOM 2443 O O . HIS B 1 53 ? -23.620 12.360 47.280 1.00 60.57 53 HIS B O 1
ATOM 2450 N N . ASN B 1 54 ? -25.536 13.168 46.403 1.00 67.07 54 ASN B N 1
ATOM 2451 C CA . ASN B 1 54 ? -24.981 14.483 46.108 1.00 61.61 54 ASN B CA 1
ATOM 2452 C C . ASN B 1 54 ? -24.492 15.176 47.374 1.00 62.79 54 ASN B C 1
ATOM 2453 O O . ASN B 1 54 ? -25.223 15.280 48.363 1.00 65.84 54 ASN B O 1
ATOM 2458 N N . THR B 1 55 ? -23.251 15.648 47.336 1.00 52.51 55 THR B N 1
ATOM 2459 C CA . THR B 1 55 ? -22.709 16.508 48.376 1.00 53.23 55 THR B CA 1
ATOM 2460 C C . THR B 1 55 ? -22.799 17.963 47.931 1.00 48.00 55 THR B C 1
ATOM 2461 O O . THR B 1 55 ? -22.857 18.269 46.738 1.00 47.73 55 THR B O 1
ATOM 2465 N N . HIS B 1 56 ? -22.816 18.864 48.909 1.00 51.02 56 HIS B N 1
ATOM 2466 C CA . HIS B 1 56 ? -22.937 20.286 48.631 1.00 45.72 56 HIS B CA 1
ATOM 2467 C C . HIS B 1 56 ? -21.961 21.066 49.496 1.00 42.51 56 HIS B C 1
ATOM 2468 O O . HIS B 1 56 ? -21.623 20.652 50.608 1.00 44.68 56 HIS B O 1
ATOM 2475 N N . TYR B 1 57 ? -21.513 22.205 48.971 1.00 41.26 57 TYR B N 1
ATOM 2476 C CA . TYR B 1 57 ? -20.636 23.104 49.705 1.00 40.76 57 TYR B CA 1
ATOM 2477 C C . TYR B 1 57 ? -21.080 24.542 49.478 1.00 37.86 57 TYR B C 1
ATOM 2478 O O . TYR B 1 57 ? -21.741 24.864 48.487 1.00 32.81 57 TYR B O 1
ATOM 2487 N N . THR B 1 58 ? -20.695 25.409 50.410 1.00 42.05 58 THR B N 1
ATOM 2488 C CA . THR B 1 58 ? -20.865 26.848 50.271 1.00 40.84 58 THR B CA 1
ATOM 2489 C C . THR B 1 58 ? -19.567 27.522 50.681 1.00 39.47 58 THR B C 1
ATOM 2490 O O . THR B 1 58 ? -19.060 27.275 51.780 1.00 44.03 58 THR B O 1
ATOM 2494 N N . PHE B 1 59 ? -19.024 28.358 49.799 1.00 34.42 59 PHE B N 1
ATOM 2495 C CA . PHE B 1 59 ? -17.799 29.082 50.099 1.00 35.92 59 PHE B CA 1
ATOM 2496 C C . PHE B 1 59 ? -17.934 30.522 49.626 1.00 36.66 59 PHE B C 1
ATOM 2497 O O . PHE B 1 59 ? -18.773 30.846 48.782 1.00 32.48 59 PHE B O 1
ATOM 2505 N N . LYS B 1 60 ? -17.094 31.391 50.191 1.00 34.52 60 LYS B N 1
ATOM 2506 C CA . LYS B 1 60 ? -17.107 32.802 49.834 1.00 41.01 60 LYS B CA 1
ATOM 2507 C C . LYS B 1 60 ? -15.974 33.085 48.865 1.00 39.85 60 LYS B C 1
ATOM 2508 O O . LYS B 1 60 ? -14.801 32.895 49.225 1.00 41.14 60 LYS B O 1
ATOM 2514 N N . PRO B 1 61 ? -16.261 33.535 47.646 1.00 39.20 61 PRO B N 1
ATOM 2515 C CA . PRO B 1 61 ? -15.188 33.775 46.675 1.00 34.64 61 PRO B CA 1
ATOM 2516 C C . PRO B 1 61 ? -14.441 35.068 46.964 1.00 42.62 61 PRO B C 1
ATOM 2517 O O . PRO B 1 61 ? -15.021 36.065 47.401 1.00 41.09 61 PRO B O 1
ATOM 2521 N N . GLN B 1 62 ? -13.134 35.040 46.714 1.00 39.80 62 GLN B N 1
ATOM 2522 C CA . GLN B 1 62 ? -12.280 36.207 46.881 1.00 41.50 62 GLN B CA 1
ATOM 2523 C C . GLN B 1 62 ? -12.041 36.944 45.570 1.00 38.42 62 GLN B C 1
ATOM 2524 O O . GLN B 1 62 ? -11.356 37.971 45.563 1.00 40.62 62 GLN B O 1
ATOM 2530 N N . SER B 1 63 ? -12.574 36.426 44.468 1.00 34.49 63 SER B N 1
ATOM 2531 C CA . SER B 1 63 ? -12.668 37.133 43.200 1.00 31.37 63 SER B CA 1
ATOM 2532 C C . SER B 1 63 ? -13.886 36.573 42.476 1.00 35.32 63 SER B C 1
ATOM 2533 O O . SER B 1 63 ? -14.597 35.716 43.007 1.00 39.71 63 SER B O 1
ATOM 2536 N N . SER B 1 64 ? -14.134 37.064 41.264 1.00 33.38 64 SER B N 1
ATOM 2537 C CA . SER B 1 64 ? -15.347 36.678 40.553 1.00 33.75 64 SER B CA 1
ATOM 2538 C C . SER B 1 64 ? -15.335 35.177 40.270 1.00 38.38 64 SER B C 1
ATOM 2539 O O . SER B 1 64 ? -14.327 34.652 39.774 1.00 33.81 64 SER B O 1
ATOM 2542 N N . PRO B 1 65 ? -16.417 34.458 40.571 1.00 38.90 65 PRO B N 1
ATOM 2543 C CA . PRO B 1 65 ? -16.385 32.994 40.465 1.00 31.74 65 PRO B CA 1
ATOM 2544 C C . PRO B 1 65 ? -16.331 32.524 39.021 1.00 35.42 65 PRO B C 1
ATOM 2545 O O . PRO B 1 65 ? -16.937 33.120 38.128 1.00 35.47 65 PRO B O 1
ATOM 2549 N N . ASP B 1 66 ? -15.596 31.436 38.803 1.00 33.98 66 ASP B N 1
ATOM 2550 C CA . ASP B 1 66 ? -15.580 30.744 37.522 1.00 34.27 66 ASP B CA 1
ATOM 2551 C C . ASP B 1 66 ? -15.365 29.258 37.787 1.00 31.21 66 ASP B C 1
ATOM 2552 O O . ASP B 1 66 ? -15.174 28.833 38.931 1.00 33.28 66 ASP B O 1
ATOM 2557 N N . ASP B 1 67 ? -15.399 28.465 36.713 1.00 30.90 67 ASP B N 1
ATOM 2558 C CA . ASP B 1 67 ? -15.249 27.019 36.853 1.00 31.53 67 ASP B CA 1
ATOM 2559 C C . ASP B 1 67 ? -13.910 26.657 37.483 1.00 35.82 67 ASP B C 1
ATOM 2560 O O . ASP B 1 67 ? -13.836 25.749 38.317 1.00 29.30 67 ASP B O 1
ATOM 2565 N N . ALA B 1 68 ? -12.843 27.364 37.102 1.00 30.30 68 ALA B N 1
ATOM 2566 C CA . ALA B 1 68 ? -11.511 27.026 37.593 1.00 30.99 68 ALA B CA 1
ATOM 2567 C C . ALA B 1 68 ? -11.420 27.180 39.106 1.00 32.77 68 ALA B C 1
ATOM 2568 O O . ALA B 1 68 ? -10.766 26.377 39.781 1.00 32.40 68 ALA B O 1
ATOM 2578 N N . VAL B 1 70 ? -14.038 26.986 41.243 1.00 26.22 70 VAL B N 1
ATOM 2579 C CA . VAL B 1 70 ? -14.872 25.950 41.842 1.00 30.16 70 VAL B CA 1
ATOM 2580 C C . VAL B 1 70 ? -14.186 24.594 41.742 1.00 31.15 70 VAL B C 1
ATOM 2581 O O . VAL B 1 70 ? -14.221 23.797 42.687 1.00 32.79 70 VAL B O 1
ATOM 2585 N N . ARG B 1 71 ? -13.555 24.312 40.599 1.00 33.01 71 ARG B N 1
ATOM 2586 C CA A ARG B 1 71 ? -12.803 23.068 40.456 0.48 30.72 71 ARG B CA 1
ATOM 2587 C CA B ARG B 1 71 ? -12.804 23.069 40.455 0.52 30.24 71 ARG B CA 1
ATOM 2588 C C . ARG B 1 71 ? -11.727 22.958 41.526 1.00 30.66 71 ARG B C 1
ATOM 2589 O O . ARG B 1 71 ? -11.567 21.909 42.160 1.00 30.58 71 ARG B O 1
ATOM 2604 N N . GLU B 1 72 ? -10.980 24.039 41.741 1.00 27.59 72 GLU B N 1
ATOM 2605 C CA . GLU B 1 72 ? -9.927 24.034 42.747 1.00 35.59 72 GLU B CA 1
ATOM 2606 C C . GLU B 1 72 ? -10.502 23.857 44.147 1.00 34.36 72 GLU B C 1
ATOM 2607 O O . GLU B 1 72 ? -9.923 23.147 44.979 1.00 26.60 72 GLU B O 1
ATOM 2613 N N . TYR B 1 73 ? -11.648 24.488 44.423 1.00 28.86 73 TYR B N 1
ATOM 2614 C CA . TYR B 1 73 ? -12.256 24.356 45.743 1.00 27.78 73 TYR B CA 1
ATOM 2615 C C . TYR B 1 73 ? -12.713 22.928 46.002 1.00 25.95 73 TYR B C 1
ATOM 2616 O O . TYR B 1 73 ? -12.491 22.390 47.093 1.00 25.43 73 TYR B O 1
ATOM 2625 N N . VAL B 1 74 ? -13.370 22.305 45.021 1.00 25.91 74 VAL B N 1
ATOM 2626 C CA . VAL B 1 74 ? -13.837 20.933 45.196 1.00 29.51 74 VAL B CA 1
ATOM 2627 C C . VAL B 1 74 ? -12.658 19.992 45.405 1.00 28.33 74 VAL B C 1
ATOM 2628 O O . VAL B 1 74 ? -12.716 19.080 46.238 1.00 30.79 74 VAL B O 1
ATOM 2632 N N . LEU B 1 75 ? -11.567 20.203 44.660 1.00 26.53 75 LEU B N 1
ATOM 2633 C CA . LEU B 1 75 ? -10.361 19.405 44.865 1.00 28.40 75 LEU B CA 1
ATOM 2634 C C . LEU B 1 75 ? -9.848 19.536 46.294 1.00 27.46 75 LEU B C 1
ATOM 2635 O O . LEU B 1 75 ? -9.449 18.542 46.910 1.00 27.02 75 LEU B O 1
ATOM 2640 N N . SER B 1 76 ? -9.852 20.755 46.838 1.00 23.87 76 SER B N 1
ATOM 2641 C CA . SER B 1 76 ? -9.390 20.952 48.207 1.00 22.01 76 SER B CA 1
ATOM 2642 C C . SER B 1 76 ? -10.245 20.182 49.204 1.00 27.43 76 SER B C 1
ATOM 2643 O O . SER B 1 76 ? -9.739 19.737 50.241 1.00 26.41 76 SER B O 1
ATOM 2646 N N . ARG B 1 77 ? -11.537 20.014 48.910 1.00 22.50 77 ARG B N 1
ATOM 2647 C CA . ARG B 1 77 ? -12.407 19.250 49.796 1.00 24.98 77 ARG B CA 1
ATOM 2648 C C . ARG B 1 77 ? -12.162 17.753 49.655 1.00 30.83 77 ARG B C 1
ATOM 2649 O O . ARG B 1 77 ? -12.208 17.018 50.648 1.00 27.01 77 ARG B O 1
ATOM 2657 N N . ILE B 1 78 ? -11.908 17.285 48.430 1.00 25.02 78 ILE B N 1
ATOM 2658 C CA . ILE B 1 78 ? -11.579 15.878 48.221 1.00 28.29 78 ILE B CA 1
ATOM 2659 C C . ILE B 1 78 ? -10.241 15.545 48.865 1.00 26.77 78 ILE B C 1
ATOM 2660 O O . ILE B 1 78 ? -10.085 14.497 49.504 1.00 28.58 78 ILE B O 1
ATOM 2665 N N . ILE B 1 79 ? -9.252 16.429 48.702 1.00 25.41 79 ILE B N 1
ATOM 2666 C CA . ILE B 1 79 ? -7.941 16.210 49.309 1.00 23.92 79 ILE B CA 1
ATOM 2667 C C . ILE B 1 79 ? -8.069 16.116 50.824 1.00 29.23 79 ILE B C 1
ATOM 2668 O O . ILE B 1 79 ? -7.555 15.182 51.452 1.00 28.08 79 ILE B O 1
ATOM 2673 N N . ALA B 1 80 ? -8.758 17.086 51.433 1.00 24.97 80 ALA B N 1
ATOM 2674 C CA . ALA B 1 80 ? -8.966 17.047 52.877 1.00 23.58 80 ALA B CA 1
ATOM 2675 C C . ALA B 1 80 ? -9.715 15.787 53.289 1.00 25.88 80 ALA B C 1
ATOM 2676 O O . ALA B 1 80 ? -9.407 15.180 54.320 1.00 26.31 80 ALA B O 1
ATOM 2678 N N . ASP B 1 81 ? -10.689 15.367 52.482 1.00 24.90 81 ASP B N 1
ATOM 2679 C CA . ASP B 1 81 ? -11.494 14.197 52.810 1.00 27.77 81 ASP B CA 1
ATOM 2680 C C . ASP B 1 81 ? -10.678 12.909 52.832 1.00 33.88 81 ASP B C 1
ATOM 2681 O O . ASP B 1 81 ? -11.073 11.950 53.502 1.00 38.55 81 ASP B O 1
ATOM 2686 N N . ASN B 1 82 ? -9.556 12.857 52.120 1.00 24.52 82 ASN B N 1
ATOM 2687 C CA . ASN B 1 82 ? -8.762 11.640 52.037 1.00 29.87 82 ASN B CA 1
ATOM 2688 C C . ASN B 1 82 ? -7.546 11.651 52.951 1.00 31.44 82 ASN B C 1
ATOM 2689 O O . ASN B 1 82 ? -6.805 10.664 52.978 1.00 29.19 82 ASN B O 1
ATOM 2694 N N . LEU B 1 83 ? -7.324 12.736 53.701 1.00 25.90 83 LEU B N 1
ATOM 2695 C CA . LEU B 1 83 ? -6.263 12.732 54.703 1.00 27.41 83 LEU B CA 1
ATOM 2696 C C . LEU B 1 83 ? -6.487 11.634 55.736 1.00 29.52 83 LEU B C 1
ATOM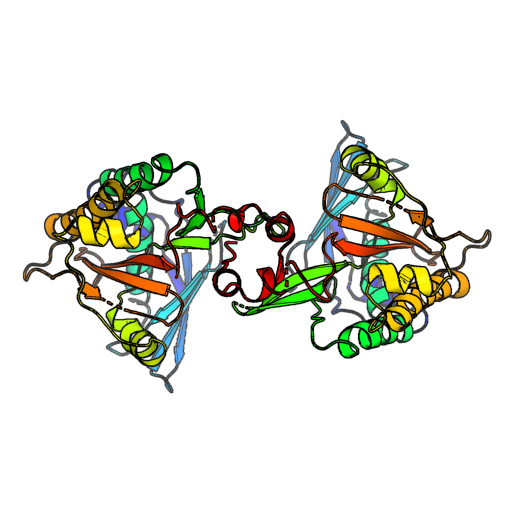 2697 O O . LEU B 1 83 ? -5.526 11.058 56.258 1.00 27.57 83 LEU B O 1
ATOM 2702 N N . LYS B 1 84 ? -7.752 11.329 56.038 1.00 25.06 84 LYS B N 1
ATOM 2703 C CA . LYS B 1 84 ? -8.075 10.258 56.976 1.00 31.82 84 LYS B CA 1
ATOM 2704 C C . LYS B 1 84 ? -7.539 8.904 56.532 1.00 27.67 84 LYS B C 1
ATOM 2705 O O . LYS B 1 84 ? -7.456 7.987 57.353 1.00 31.35 84 LYS B O 1
ATOM 2711 N N . TYR B 1 85 ? -7.195 8.748 55.257 1.00 27.67 85 TYR B N 1
ATOM 2712 C CA . TYR B 1 85 ? -6.721 7.477 54.732 1.00 30.81 85 TYR B CA 1
ATOM 2713 C C . TYR B 1 85 ? -5.210 7.437 54.555 1.00 28.06 85 TYR B C 1
ATOM 2714 O O . TYR B 1 85 ? -4.674 6.399 54.156 1.00 36.30 85 TYR B O 1
ATOM 2723 N N . VAL B 1 86 ? -4.516 8.540 54.836 1.00 26.63 86 VAL B N 1
ATOM 2724 C CA . VAL B 1 86 ? -3.064 8.507 54.925 1.00 27.90 86 VAL B CA 1
ATOM 2725 C C . VAL B 1 86 ? -2.667 7.508 56.000 1.00 27.06 86 VAL B C 1
ATOM 2726 O O . VAL B 1 86 ? -3.240 7.503 57.097 1.00 27.36 86 VAL B O 1
ATOM 2730 N N . ASP B 1 87 ? -1.689 6.648 55.681 1.00 28.71 87 ASP B N 1
ATOM 2731 C CA . ASP B 1 87 ? -1.293 5.533 56.542 1.00 28.13 87 ASP B CA 1
ATOM 2732 C C . ASP B 1 87 ? -1.214 5.910 58.018 1.00 29.25 87 ASP B C 1
ATOM 2733 O O . ASP B 1 87 ? -1.934 5.353 58.855 1.00 29.89 87 ASP B O 1
ATOM 2738 N N . ASN B 1 88 ? -0.335 6.860 58.353 1.00 24.84 88 ASN B N 1
ATOM 2739 C CA . ASN B 1 88 ? -0.099 7.185 59.757 1.00 28.09 88 ASN B CA 1
ATOM 2740 C C . ASN B 1 88 ? -1.308 7.849 60.404 1.00 31.34 88 ASN B C 1
ATOM 2741 O O . ASN B 1 88 ? -1.534 7.676 61.607 1.00 32.03 88 ASN B O 1
ATOM 2746 N N . LEU B 1 89 ? -2.087 8.614 59.637 1.00 27.68 89 LEU B N 1
ATOM 2747 C CA . LEU B 1 89 ? -3.290 9.216 60.202 1.00 28.59 89 LEU B CA 1
ATOM 2748 C C . LEU B 1 89 ? -4.365 8.162 60.425 1.00 25.10 89 LEU B C 1
ATOM 2749 O O . LEU B 1 89 ? -5.040 8.160 61.461 1.00 25.92 89 LEU B O 1
ATOM 2754 N N . TYR B 1 90 ? -4.529 7.254 59.461 1.00 24.21 90 TYR B N 1
ATOM 2755 C CA . TYR B 1 90 ? -5.469 6.149 59.614 1.00 27.59 90 TYR B CA 1
ATOM 2756 C C . TYR B 1 90 ? -5.089 5.265 60.796 1.00 27.78 90 TYR B C 1
ATOM 2757 O O . TYR B 1 90 ? -5.948 4.862 61.588 1.00 24.69 90 TYR B O 1
ATOM 2766 N N . LEU B 1 91 ? -3.796 4.955 60.932 1.00 23.62 91 LEU B N 1
ATOM 2767 C CA . LEU B 1 91 ? -3.343 4.128 62.048 1.00 30.65 91 LEU B CA 1
ATOM 2768 C C . LEU B 1 91 ? -3.562 4.827 63.384 1.00 28.61 91 LEU B C 1
ATOM 2769 O O . LEU B 1 91 ? -3.955 4.190 64.368 1.00 30.92 91 LEU B O 1
ATOM 2774 N N . ALA B 1 92 ? -3.310 6.136 63.440 1.00 24.42 92 ALA B N 1
ATOM 2775 C CA . ALA B 1 92 ? -3.491 6.870 64.688 1.00 25.80 92 ALA B CA 1
ATOM 2776 C C . ALA B 1 92 ? -4.948 6.857 65.131 1.00 29.88 92 ALA B C 1
ATOM 2777 O O . ALA B 1 92 ? -5.238 6.730 66.327 1.00 27.39 92 ALA B O 1
ATOM 2779 N N . ALA B 1 93 ? -5.880 6.984 64.183 1.00 25.20 93 ALA B N 1
ATOM 2780 C CA . ALA B 1 93 ? -7.293 6.892 64.529 1.00 24.48 93 ALA B CA 1
ATOM 2781 C C . ALA B 1 93 ? -7.670 5.466 64.910 1.00 29.02 93 ALA B C 1
ATOM 2782 O O . ALA B 1 93 ? -8.482 5.253 65.819 1.00 24.20 93 ALA B O 1
ATOM 2784 N N . GLY B 1 94 ? -7.087 4.478 64.225 1.00 31.25 94 GLY B N 1
ATOM 2785 C CA . GLY B 1 94 ? -7.390 3.091 64.541 1.00 25.26 94 GLY B CA 1
ATOM 2786 C C . GLY B 1 94 ? -6.987 2.710 65.951 1.00 30.59 94 GLY B C 1
ATOM 2787 O O . GLY B 1 94 ? -7.669 1.922 66.609 1.00 32.48 94 GLY B O 1
ATOM 2788 N N . ALA B 1 95 ? -5.873 3.263 66.438 1.00 27.62 95 ALA B N 1
ATOM 2789 C CA . ALA B 1 95 ? -5.458 2.993 67.811 1.00 33.93 95 ALA B CA 1
ATOM 2790 C C . ALA B 1 95 ? -6.432 3.586 68.821 1.00 36.58 95 ALA B C 1
ATOM 2791 O O . ALA B 1 95 ? -6.630 3.013 69.898 1.00 36.26 95 ALA B O 1
ATOM 2793 N N . VAL B 1 96 ? -7.039 4.729 68.500 1.00 33.70 96 VAL B N 1
ATOM 2794 C CA . VAL B 1 96 ? -8.048 5.309 69.381 1.00 31.48 96 VAL B CA 1
ATOM 2795 C C . VAL B 1 96 ? -9.278 4.412 69.439 1.00 36.20 96 VAL B C 1
ATOM 2796 O O . VAL B 1 96 ? -9.785 4.092 70.520 1.00 30.54 96 VAL B O 1
ATOM 2800 N N . ILE B 1 97 ? -9.767 3.989 68.271 1.00 31.62 97 ILE B N 1
ATOM 2801 C CA . ILE B 1 97 ? -10.998 3.207 68.204 1.00 35.02 97 ILE B CA 1
ATOM 2802 C C . ILE B 1 97 ? -10.788 1.823 68.805 1.00 40.32 97 ILE B C 1
ATOM 2803 O O . ILE B 1 97 ? -11.597 1.349 69.611 1.00 46.39 97 ILE B O 1
ATOM 2808 N N . CYS B 1 98 ? -9.699 1.152 68.422 1.00 40.14 98 CYS B N 1
ATOM 2809 C CA . CYS B 1 98 ? -9.442 -0.197 68.914 1.00 42.83 98 CYS B CA 1
ATOM 2810 C C . CYS B 1 98 ? -9.046 -0.217 70.385 1.00 43.74 98 CYS B C 1
ATOM 2811 O O . CYS B 1 98 ? -9.175 -1.262 71.032 1.00 48.24 98 CYS B O 1
ATOM 2814 N N . GLY B 1 99 ? -8.571 0.904 70.925 1.00 39.93 99 GLY B N 1
ATOM 2815 C CA . GLY B 1 99 ? -8.194 0.991 72.320 1.00 41.15 99 GLY B CA 1
ATOM 2816 C C . GLY B 1 99 ? -9.339 1.112 73.300 1.00 45.79 99 GLY B C 1
ATOM 2817 O O . GLY B 1 99 ? -9.100 1.260 74.501 1.00 49.27 99 GLY B O 1
ATOM 2818 N N . ASN B 1 100 ? -10.581 1.055 72.825 1.00 40.62 100 ASN B N 1
ATOM 2819 C CA . ASN B 1 100 ? -11.745 1.190 73.695 1.00 40.80 100 ASN B CA 1
ATOM 2820 C C . ASN B 1 100 ? -12.895 0.412 73.081 1.00 48.73 100 ASN B C 1
ATOM 2821 O O . ASN B 1 100 ? -13.350 0.749 71.984 1.00 47.44 100 ASN B O 1
ATOM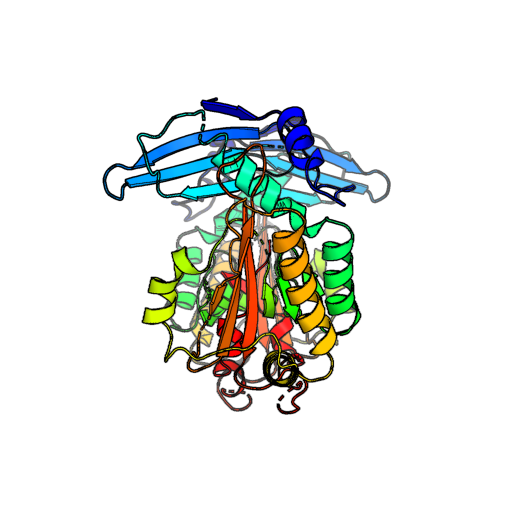 2826 N N . ASP B 1 101 ? -13.368 -0.615 73.791 1.00 53.65 101 ASP B N 1
ATOM 2827 C CA . ASP B 1 101 ? -14.511 -1.383 73.310 1.00 48.78 101 ASP B CA 1
ATOM 2828 C C . ASP B 1 101 ? -15.762 -0.521 73.204 1.00 46.22 101 ASP B C 1
ATOM 2829 O O . ASP B 1 101 ? -16.657 -0.824 72.406 1.00 48.16 101 ASP B O 1
ATOM 2834 N N . GLU B 1 102 ? -15.848 0.552 73.989 1.00 41.73 102 GLU B N 1
ATOM 2835 C CA . GLU B 1 102 ? -17.021 1.411 73.939 1.00 42.75 102 GLU B CA 1
ATOM 2836 C C . GLU B 1 102 ? -16.978 2.403 72.782 1.00 43.54 102 GLU B C 1
ATOM 2837 O O . GLU B 1 102 ? -18.018 2.980 72.447 1.00 45.17 102 GLU B O 1
ATOM 2843 N N . TYR B 1 103 ? -15.812 2.615 72.169 1.00 36.58 103 TYR B N 1
ATOM 2844 C CA . TYR B 1 103 ? -15.702 3.489 71.007 1.00 34.34 103 TYR B CA 1
ATOM 2845 C C . TYR B 1 103 ? -16.115 2.741 69.745 1.00 32.19 103 TYR B C 1
ATOM 2846 O O . TYR B 1 103 ? -15.606 1.652 69.470 1.00 36.41 103 TYR B O 1
ATOM 2855 N N . ILE B 1 104 ? -17.038 3.320 68.979 1.00 29.32 104 ILE B N 1
ATOM 2856 C CA A ILE B 1 104 ? -17.449 2.830 67.667 0.34 36.71 104 ILE B CA 1
ATOM 2857 C CA B ILE B 1 104 ? -17.339 2.809 67.651 0.66 36.76 104 ILE B CA 1
ATOM 2858 C C . ILE B 1 104 ? -17.265 3.970 66.671 1.00 37.46 104 ILE B C 1
ATOM 2859 O O . ILE B 1 104 ? -17.487 5.134 67.020 1.00 32.02 104 ILE B O 1
ATOM 2868 N N . SER B 1 105 ? -16.893 3.647 65.433 1.00 38.81 105 SER B N 1
ATOM 2869 C CA . SER B 1 105 ? -16.586 4.662 64.434 1.00 38.31 105 SER B CA 1
ATOM 2870 C C . SER B 1 105 ? -17.502 4.566 63.218 1.00 42.76 105 SER B C 1
ATOM 2871 O O . SER B 1 105 ? -17.770 3.477 62.706 1.00 38.52 105 SER B O 1
ATOM 2874 N N . ASP B 1 106 ? -17.980 5.729 62.776 1.00 46.71 106 ASP B N 1
ATOM 2875 C CA . ASP B 1 106 ? -18.537 5.944 61.444 1.00 53.79 106 ASP B CA 1
ATOM 2876 C C . ASP B 1 106 ? -17.452 5.844 60.384 1.00 66.30 106 ASP B C 1
ATOM 2877 O O . ASP B 1 106 ? -17.525 4.991 59.492 1.00 74.22 106 ASP B O 1
ATOM 2882 N N . GLY B 1 107 ? -16.426 6.671 60.514 1.00 67.37 107 GLY B N 1
ATOM 2883 C CA . GLY B 1 107 ? -15.519 7.012 59.446 1.00 57.14 107 GLY B CA 1
ATOM 2884 C C . GLY B 1 107 ? -15.201 8.480 59.637 1.00 51.65 107 GLY B C 1
ATOM 2885 O O . GLY B 1 107 ? -14.061 8.910 59.440 1.00 64.26 107 GLY B O 1
ATOM 2886 N N . ASN B 1 108 ? -16.209 9.260 60.050 1.00 42.92 108 ASN B N 1
ATOM 2887 C CA . ASN B 1 108 ? -15.995 10.650 60.427 1.00 43.50 108 ASN B CA 1
ATOM 2888 C C . ASN B 1 108 ? -16.355 10.970 61.869 1.00 37.29 108 ASN B C 1
ATOM 2889 O O . ASN B 1 108 ? -15.963 12.034 62.359 1.00 33.88 108 ASN B O 1
ATOM 2894 N N . VAL B 1 109 ? -17.068 10.091 62.565 1.00 39.20 109 VAL B N 1
ATOM 2895 C CA . VAL B 1 109 ? -17.449 10.308 63.955 1.00 31.95 109 VAL B CA 1
ATOM 2896 C C . VAL B 1 109 ? -17.015 9.101 64.774 1.00 33.85 109 VAL B C 1
ATOM 2897 O O . VAL B 1 109 ? -17.313 7.957 64.410 1.00 30.15 109 VAL B O 1
ATOM 2901 N N . VAL B 1 110 ? -16.299 9.353 65.865 1.00 27.03 110 VAL B N 1
ATOM 2902 C CA . VAL B 1 110 ? -16.036 8.346 66.886 1.00 28.26 110 VAL B CA 1
ATOM 2903 C C . VAL B 1 110 ? -16.927 8.656 68.077 1.00 33.14 110 VAL B C 1
ATOM 2904 O O . VAL B 1 110 ? -16.950 9.794 68.564 1.00 27.62 110 VAL B O 1
ATOM 2908 N N . GLY B 1 111 ? -17.673 7.654 68.539 1.00 28.32 111 GLY B N 1
ATOM 2909 C CA . GLY B 1 111 ? -18.664 7.877 69.568 1.00 29.93 111 GLY B CA 1
ATOM 2910 C C . GLY B 1 111 ? -18.703 6.738 70.564 1.00 36.98 111 GLY B C 1
ATOM 2911 O O . GLY B 1 111 ? -18.270 5.615 70.287 1.00 33.00 111 GLY B O 1
ATOM 2912 N N . ILE B 1 112 ? -19.239 7.055 71.738 1.00 38.55 112 ILE B N 1
ATOM 2913 C CA . ILE B 1 112 ? -19.415 6.077 72.807 1.00 43.40 112 ILE B CA 1
ATOM 2914 C C . ILE B 1 112 ? -20.681 5.276 72.530 1.00 37.23 112 ILE B C 1
ATOM 2915 O O . ILE B 1 112 ? -21.771 5.844 72.416 1.00 43.05 112 ILE B O 1
ATOM 2920 N N . HIS B 1 113 ? -20.537 3.957 72.420 1.00 45.59 113 HIS B N 1
ATOM 2921 C CA . HIS B 1 113 ? -21.676 3.080 72.174 1.00 46.98 113 HIS B CA 1
ATOM 2922 C C . HIS B 1 113 ? -22.574 3.043 73.406 1.00 51.08 113 HIS B C 1
ATOM 2923 O O . HIS B 1 113 ? -22.120 2.691 74.500 1.00 52.01 113 HIS B O 1
ATOM 2930 N N . ILE B 1 114 ? -23.847 3.403 73.237 1.00 43.32 114 ILE B N 1
ATOM 2931 C CA . ILE B 1 114 ? -24.739 3.521 74.386 1.00 55.44 114 ILE B CA 1
ATOM 2932 C C . ILE B 1 114 ? -25.903 2.540 74.290 1.00 52.18 114 ILE B C 1
ATOM 2933 O O . ILE B 1 114 ? -26.466 2.142 75.316 1.00 56.64 114 ILE B O 1
ATOM 2938 N N . ALA B 1 115 ? -26.269 2.135 73.075 1.00 50.60 115 ALA B N 1
ATOM 2939 C CA . ALA B 1 115 ? -27.408 1.238 72.920 1.00 61.85 115 ALA B CA 1
ATOM 2940 C C . ALA B 1 115 ? -27.424 0.659 71.514 1.00 63.96 115 ALA B C 1
ATOM 2941 O O . ALA B 1 115 ? -26.923 1.274 70.567 1.00 56.11 115 ALA B O 1
ATOM 2943 N N . ASP B 1 116 ? -28.016 -0.527 71.395 1.00 63.33 116 ASP B N 1
ATOM 2944 C CA . ASP B 1 116 ? -28.269 -1.165 70.110 1.00 70.36 116 ASP B CA 1
ATOM 2945 C C . ASP B 1 116 ? -29.701 -0.889 69.674 1.00 69.37 116 ASP B C 1
ATOM 2946 O O . ASP B 1 116 ? -30.621 -0.886 70.496 1.00 69.78 116 ASP B O 1
ATOM 2951 N N . GLY B 1 117 ? -29.884 -0.663 68.378 1.00 76.58 117 GLY B N 1
ATOM 2952 C CA . GLY B 1 117 ? -31.209 -0.454 67.826 1.00 81.63 117 GLY B CA 1
ATOM 2953 C C . GLY B 1 117 ? -31.905 -1.756 67.483 1.00 82.80 117 GLY B C 1
ATOM 2954 O O . GLY B 1 117 ? -31.724 -2.765 68.167 1.00 74.70 117 GLY B O 1
ATOM 2955 N N . ASN B 1 121 ? -28.613 -1.550 64.242 1.00 97.07 121 ASN B N 1
ATOM 2956 C CA . ASN B 1 121 ? -28.255 -0.139 64.337 1.00 83.84 121 ASN B CA 1
ATOM 2957 C C . ASN B 1 121 ? -27.798 0.212 65.747 1.00 78.04 121 ASN B C 1
ATOM 2958 O O . ASN B 1 121 ? -28.275 -0.364 66.723 1.00 77.37 121 ASN B O 1
ATOM 2963 N N . LYS B 1 122 ? -26.872 1.162 65.852 1.00 77.90 122 LYS B N 1
ATOM 2964 C CA . LYS B 1 122 ? -26.255 1.508 67.123 1.00 66.10 122 LYS B CA 1
ATOM 2965 C C . LYS B 1 122 ? -26.454 2.984 67.438 1.00 59.91 122 LYS B C 1
ATOM 2966 O O . LYS B 1 122 ? -26.596 3.821 66.542 1.00 59.49 122 LYS B O 1
ATOM 2970 N N . LEU B 1 123 ? -26.455 3.289 68.732 1.00 59.80 123 LEU B N 1
ATOM 2971 C CA . LEU B 1 123 ? -26.668 4.632 69.251 1.00 52.80 123 LEU B CA 1
ATOM 2972 C C . LEU B 1 123 ? -25.394 5.092 69.945 1.00 45.59 123 LEU B C 1
ATOM 2973 O O . LEU B 1 123 ? -24.781 4.326 70.696 1.00 42.66 123 LEU B O 1
ATOM 2978 N N . ILE B 1 124 ? -24.987 6.341 69.700 1.00 46.13 124 ILE B N 1
ATOM 2979 C CA . ILE B 1 124 ? -23.699 6.827 70.181 1.00 38.77 124 ILE B CA 1
ATOM 2980 C C . ILE B 1 124 ? -23.797 8.251 70.704 1.00 40.64 124 ILE B C 1
ATOM 2981 O O . ILE B 1 124 ? -24.606 9.058 70.237 1.00 37.81 124 ILE B O 1
ATOM 2986 N N . LEU B 1 125 ? -22.941 8.552 71.684 1.00 38.61 125 LEU B N 1
ATOM 2987 C CA . LEU B 1 125 ? -22.595 9.922 72.028 1.00 36.84 125 LEU B CA 1
ATOM 2988 C C . LEU B 1 125 ? -21.306 10.276 71.297 1.00 35.12 125 LEU B C 1
ATOM 2989 O O . LEU B 1 125 ? -20.255 9.693 71.611 1.00 35.26 125 LEU B O 1
ATOM 2994 N N . PRO B 1 126 ? -21.327 11.183 70.327 1.00 28.31 126 PRO B N 1
ATOM 2995 C CA . PRO B 1 126 ? -20.081 11.555 69.643 1.00 25.50 126 PRO B CA 1
ATOM 2996 C C . PRO B 1 126 ? -19.086 12.181 70.610 1.00 29.25 126 PRO B C 1
ATOM 2997 O O . PRO B 1 126 ? -19.453 12.964 71.487 1.00 30.04 126 PRO B O 1
ATOM 3001 N N . VAL B 1 127 ? -17.813 11.816 70.451 1.00 24.44 127 VAL B N 1
ATOM 3002 C CA . VAL B 1 127 ? -16.753 12.402 71.264 1.00 24.29 127 VAL B CA 1
ATOM 3003 C C . VAL B 1 127 ? -15.650 12.938 70.362 1.00 24.42 127 VAL B C 1
ATOM 3004 O O . VAL B 1 127 ? -14.960 13.897 70.719 1.00 25.84 127 VAL B O 1
ATOM 3008 N N . ILE B 1 128 ? -15.467 12.328 69.194 1.00 26.70 128 ILE B N 1
ATOM 3009 C CA . ILE B 1 128 ? -14.476 12.775 68.221 1.00 26.14 128 ILE B CA 1
ATOM 3010 C C . ILE B 1 128 ? -15.154 12.880 66.865 1.00 30.26 128 ILE B C 1
ATOM 3011 O O . ILE B 1 128 ? -15.788 11.923 66.407 1.00 24.85 128 ILE B O 1
ATOM 3016 N N . GLU B 1 129 ? -15.020 14.037 66.222 1.00 25.63 129 GLU B N 1
ATOM 3017 C CA . GLU B 1 129 ? -15.536 14.229 64.876 1.00 25.76 129 GLU B CA 1
ATOM 3018 C C . GLU B 1 129 ? -14.426 14.754 63.981 1.00 24.85 129 GLU B C 1
ATOM 3019 O O . GLU B 1 129 ? -13.780 15.755 64.307 1.00 27.05 129 GLU B O 1
ATOM 3025 N N . PHE B 1 130 ? -14.207 14.072 62.861 1.00 25.44 130 PHE B N 1
ATOM 3026 C CA . PHE B 1 130 ? -13.295 14.537 61.828 1.00 26.03 130 PHE B CA 1
ATOM 3027 C C . PHE B 1 130 ? -14.051 15.454 60.876 1.00 28.18 130 PHE B C 1
ATOM 3028 O O . PHE B 1 130 ? -15.118 15.092 60.369 1.00 27.47 130 PHE B O 1
ATOM 3044 N N . PRO B 1 132 ? -13.144 17.366 57.668 1.00 30.30 132 PRO B N 1
ATOM 3045 C CA . PRO B 1 132 ? -12.280 17.782 56.559 1.00 25.73 132 PRO B CA 1
ATOM 3046 C C . PRO B 1 132 ? -12.839 19.007 55.851 1.00 21.69 132 PRO B C 1
ATOM 3047 O O . PRO B 1 132 ? -14.052 19.181 55.726 1.00 27.09 132 PRO B O 1
ATOM 3051 N N . GLY B 1 133 ? -11.930 19.865 55.392 1.00 26.95 133 GLY B N 1
ATOM 3052 C CA . GLY B 1 133 ? -12.321 21.072 54.693 1.00 25.51 133 GLY B CA 1
ATOM 3053 C C . GLY B 1 133 ? -12.888 22.172 55.559 1.00 28.81 133 GLY B C 1
ATOM 3054 O O . GLY B 1 133 ? -13.374 23.171 55.023 1.00 34.47 133 GLY B O 1
ATOM 3055 N N . VAL B 1 134 ? -12.841 22.030 56.880 1.00 31.33 134 VAL B N 1
ATOM 3056 C CA . VAL B 1 134 ? -13.390 23.013 57.804 1.00 31.35 134 VAL B CA 1
ATOM 3057 C C . VAL B 1 134 ? -12.262 23.549 58.673 1.00 33.26 134 VAL B C 1
ATOM 3058 O O . VAL B 1 134 ? -11.406 22.785 59.133 1.00 34.18 134 VAL B O 1
ATOM 3062 N N . HIS B 1 135 ? -12.252 24.864 58.883 1.00 32.40 135 HIS B N 1
ATOM 3063 C CA . HIS B 1 135 ? -11.363 25.502 59.842 1.00 32.16 135 HIS B CA 1
ATOM 3064 C C . HIS B 1 135 ? -12.205 26.193 60.905 1.00 33.97 135 HIS B C 1
ATOM 3065 O O . HIS B 1 135 ? -13.282 26.719 60.605 1.00 35.39 135 HIS B O 1
ATOM 3072 N N . VAL B 1 136 ? -11.708 26.200 62.146 1.00 33.44 136 VAL B N 1
ATOM 3073 C CA . VAL B 1 136 ? -12.501 26.697 63.269 1.00 38.56 136 VAL B CA 1
ATOM 3074 C C . VAL B 1 136 ? -12.777 28.196 63.181 1.00 39.12 136 VAL B C 1
ATOM 3075 O O . VAL B 1 136 ? -13.754 28.677 63.758 1.00 36.55 136 VAL B O 1
ATOM 3079 N N . ASP B 1 137 ? -11.948 28.952 62.465 1.00 39.27 137 ASP B N 1
ATOM 3080 C CA . ASP B 1 137 ? -12.158 30.395 62.382 1.00 45.59 137 ASP B CA 1
ATOM 3081 C C . ASP B 1 137 ? -13.419 30.734 61.602 1.00 45.30 137 ASP B C 1
ATOM 3082 O O . ASP B 1 137 ? -13.990 31.814 61.786 1.00 55.52 137 ASP B O 1
ATOM 3087 N N . ASP B 1 138 ? -13.839 29.858 60.694 1.00 46.64 138 ASP B N 1
ATOM 3088 C CA . ASP B 1 138 ? -15.020 30.099 59.881 1.00 41.24 138 ASP B CA 1
ATOM 3089 C C . ASP B 1 138 ? -16.315 29.760 60.605 1.00 45.18 138 ASP B C 1
ATOM 3090 O O . ASP B 1 138 ? -17.393 30.011 60.060 1.00 49.81 138 ASP B O 1
ATOM 3095 N N . ILE B 1 139 ? -16.238 29.193 61.809 1.00 44.25 139 ILE B N 1
ATOM 3096 C CA . ILE B 1 139 ? -17.428 28.830 62.571 1.00 39.42 139 ILE B CA 1
ATOM 3097 C C . ILE B 1 139 ? -17.298 29.351 63.997 1.00 40.52 139 ILE B C 1
ATOM 3098 O O . ILE B 1 139 ? -18.133 29.050 64.857 1.00 41.91 139 ILE B O 1
ATOM 3103 N N . SER B 1 140 ? -16.249 30.134 64.261 1.00 40.62 140 SER B N 1
ATOM 3104 C CA . SER B 1 140 ? -16.015 30.608 65.622 1.00 40.09 140 SER B CA 1
ATOM 3105 C C . SER B 1 140 ? -17.088 31.592 66.074 1.00 50.48 140 SER B C 1
ATOM 3106 O O . SER B 1 140 ? -17.408 31.648 67.267 1.00 48.62 140 SER B O 1
ATOM 3109 N N . ASP B 1 141 ? -17.658 32.365 65.146 1.00 51.70 141 ASP B N 1
ATOM 3110 C CA . ASP B 1 141 ? -18.676 33.343 65.519 1.00 52.14 141 ASP B CA 1
ATOM 3111 C C . ASP B 1 141 ? -19.909 32.663 66.101 1.00 43.47 141 ASP B C 1
ATOM 3112 O O . ASP B 1 141 ? -20.423 33.076 67.147 1.00 42.89 141 ASP B O 1
ATOM 3117 N N . LYS B 1 142 ? -20.399 31.612 65.439 1.00 39.26 142 LYS B N 1
ATOM 3118 C CA . LYS B 1 142 ? -21.541 30.886 65.984 1.00 45.43 142 LYS B CA 1
ATOM 3119 C C . LYS B 1 142 ? -21.159 30.106 67.236 1.00 45.31 142 LYS B C 1
ATOM 3120 O O . LYS B 1 142 ? -22.004 29.894 68.113 1.00 42.60 142 LYS B O 1
ATOM 3123 N N . LEU B 1 143 ? -19.896 29.681 67.341 1.00 42.31 143 LEU B N 1
ATOM 3124 C CA . LEU B 1 143 ? -19.449 28.996 68.549 1.00 42.29 143 LEU B CA 1
ATOM 3125 C C . LEU B 1 143 ? -19.412 29.947 69.739 1.00 38.43 143 LEU B C 1
ATOM 3126 O O . LEU B 1 143 ? -19.835 29.585 70.843 1.00 38.73 143 LEU B O 1
ATOM 3131 N N . ILE B 1 144 ? -18.910 31.166 69.535 1.00 37.04 144 ILE B N 1
ATOM 3132 C CA . ILE B 1 144 ? -18.932 32.167 70.598 1.00 42.70 144 ILE B CA 1
ATOM 3133 C C . ILE B 1 144 ? -20.367 32.481 71.001 1.00 43.63 144 ILE B C 1
ATOM 3134 O O . ILE B 1 144 ? -20.677 32.636 72.188 1.00 46.27 144 ILE B O 1
ATOM 3139 N N . LYS B 1 145 ? -21.270 32.553 70.020 1.00 44.09 145 LYS B N 1
ATOM 3140 C CA . LYS B 1 145 ? -22.651 32.925 70.308 1.00 40.47 145 LYS B CA 1
ATOM 3141 C C . LYS B 1 145 ? -23.384 31.822 71.063 1.00 40.98 145 LYS B C 1
ATOM 3142 O O . LYS B 1 145 ? -24.127 32.101 72.012 1.00 45.43 145 LYS B O 1
ATOM 3145 N N . SER B 1 146 ? -23.184 30.566 70.670 1.00 39.25 146 SER B N 1
ATOM 3146 C CA . SER B 1 146 ? -23.953 29.463 71.229 1.00 38.47 146 SER B CA 1
ATOM 3147 C C . SER B 1 146 ? -23.316 28.831 72.460 1.00 44.02 146 SER B C 1
ATOM 3148 O O . SER B 1 146 ? -23.988 28.059 73.153 1.00 44.06 146 SER B O 1
ATOM 3151 N N . SER B 1 147 ? -22.055 29.127 72.755 1.00 38.81 147 SER B N 1
ATOM 3152 C CA . SER B 1 147 ? -21.401 28.585 73.937 1.00 40.54 147 SER B CA 1
ATOM 3153 C C . SER B 1 147 ? -21.442 29.595 75.077 1.00 39.55 147 SER B C 1
ATOM 3154 O O . SER B 1 147 ? -21.688 30.786 74.876 1.00 41.28 147 SER B O 1
ATOM 3157 N N . SER B 1 148 ? -21.193 29.097 76.289 1.00 40.24 148 SER B N 1
ATOM 3158 C CA . SER B 1 148 ? -21.173 29.971 77.457 1.00 38.38 148 SER B CA 1
ATOM 3159 C C . SER B 1 148 ? -19.950 30.880 77.440 1.00 39.66 148 SER B C 1
ATOM 3160 O O . SER B 1 148 ? -20.060 32.090 77.673 1.00 36.98 148 SER B O 1
ATOM 3163 N N . TYR B 1 149 ? -18.776 30.318 77.163 1.00 36.53 149 TYR B N 1
ATOM 3164 C CA . TYR B 1 149 ? -17.542 31.095 77.113 1.00 37.92 149 TYR B CA 1
ATOM 3165 C C . TYR B 1 149 ? -16.456 30.248 76.464 1.00 36.27 149 TYR B C 1
ATOM 3166 O O . TYR B 1 149 ? -16.622 29.045 76.244 1.00 37.22 149 TYR B O 1
ATOM 3175 N N . GLN B 1 150 ? -15.335 30.896 76.167 1.00 38.69 150 GLN B N 1
ATOM 3176 C CA . GLN B 1 150 ? -14.157 30.238 75.624 1.00 39.36 150 GLN B CA 1
ATOM 3177 C C . GLN B 1 150 ? -13.127 30.039 76.726 1.00 42.36 150 GLN B C 1
ATOM 3178 O O . GLN B 1 150 ? -12.867 30.947 77.522 1.00 43.41 150 GLN B O 1
ATOM 3184 N N . GLY B 1 151 ? -12.550 28.836 76.784 1.00 43.72 151 GLY B N 1
ATOM 3185 C CA . GLY B 1 151 ? -11.519 28.512 77.728 1.00 42.83 151 GLY B CA 1
ATOM 3186 C C . GLY B 1 151 ? -10.158 28.360 77.071 1.00 44.50 151 GLY B C 1
ATOM 3187 O O . GLY B 1 151 ? -9.946 28.729 75.914 1.00 47.38 151 GLY B O 1
ATOM 3188 N N . ILE B 1 152 ? -9.226 27.800 77.836 1.00 48.22 152 ILE B N 1
ATOM 3189 C CA . ILE B 1 152 ? -7.873 27.564 77.352 1.00 49.55 152 ILE B CA 1
ATOM 3190 C C . ILE B 1 152 ? -7.618 26.065 77.311 1.00 50.87 152 ILE B C 1
ATOM 3191 O O . ILE B 1 152 ? -8.200 25.289 78.076 1.00 51.32 152 ILE B O 1
ATOM 3196 N N . PHE B 1 153 ? -6.742 25.660 76.395 1.00 52.10 153 PHE B N 1
ATOM 3197 C CA . PHE B 1 153 ? -6.362 24.261 76.246 1.00 49.09 153 PHE B CA 1
ATOM 3198 C C . PHE B 1 153 ? -4.871 24.194 75.965 1.00 56.15 153 PHE B C 1
ATOM 3199 O O . PHE B 1 153 ? -4.408 24.710 74.943 1.00 60.68 153 PHE B O 1
ATOM 3207 N N . LYS B 1 154 ? -4.124 23.566 76.870 1.00 57.80 154 LYS B N 1
ATOM 3208 C CA . LYS B 1 154 ? -2.693 23.379 76.669 1.00 61.95 154 LYS B CA 1
ATOM 3209 C C . LYS B 1 154 ? -2.468 22.323 75.591 1.00 64.22 154 LYS B C 1
ATOM 3210 O O . LYS B 1 154 ? -2.970 21.199 75.698 1.00 60.35 154 LYS B O 1
ATOM 3214 N N . THR B 1 155 ? -1.708 22.687 74.556 1.00 70.49 155 THR B N 1
ATOM 3215 C CA . THR B 1 155 ? -1.654 21.882 73.339 1.00 72.03 155 THR B CA 1
ATOM 3216 C C . THR B 1 155 ? -1.037 20.509 73.596 1.00 76.93 155 THR B C 1
ATOM 3217 O O . THR B 1 155 ? -1.686 19.476 73.396 1.00 72.08 155 THR B O 1
ATOM 3221 N N . ASP B 1 156 ? 0.218 20.478 74.032 1.00 77.98 156 ASP B N 1
ATOM 3222 C CA . ASP B 1 156 ? 0.963 19.232 74.216 1.00 78.73 156 ASP B CA 1
ATOM 3223 C C . ASP B 1 156 ? 1.087 18.962 75.714 1.00 75.19 156 ASP B C 1
ATOM 3224 O O . ASP B 1 156 ? 2.067 19.348 76.352 1.00 79.82 156 ASP B O 1
ATOM 3226 N N . ASN B 1 157 ? 0.086 18.280 76.267 1.00 66.66 157 ASN B N 1
ATOM 3227 C CA . ASN B 1 157 ? 0.032 18.009 77.702 1.00 61.84 157 ASN B CA 1
ATOM 3228 C C . ASN B 1 157 ? -0.891 16.822 77.924 1.00 55.49 157 ASN B C 1
ATOM 3229 O O . ASN B 1 157 ? -2.066 16.877 77.547 1.00 55.11 157 ASN B O 1
ATOM 3234 N N . LEU B 1 158 ? -0.369 15.754 78.535 1.00 49.71 158 LEU B N 1
ATOM 3235 C CA . LEU B 1 158 ? -1.149 14.526 78.666 1.00 50.36 158 LEU B CA 1
ATOM 3236 C C . LEU B 1 158 ? -2.332 14.693 79.614 1.00 46.17 158 LEU B C 1
ATOM 3237 O O . LEU B 1 158 ? -3.370 14.048 79.423 1.00 44.06 158 LEU B O 1
ATOM 3242 N N . GLU B 1 159 ? -2.202 15.547 80.632 1.00 47.57 159 GLU B N 1
ATOM 3243 C CA . GLU B 1 159 ? -3.277 15.690 81.611 1.00 49.28 159 GLU B CA 1
ATOM 3244 C C . GLU B 1 159 ? -4.514 16.343 81.006 1.00 37.61 159 GLU B C 1
ATOM 3245 O O . GLU B 1 159 ? -5.634 16.062 81.446 1.00 39.73 159 GLU B O 1
ATOM 3251 N N . GLU B 1 160 ? -4.336 17.217 80.012 1.00 42.30 160 GLU B N 1
ATOM 3252 C CA . GLU B 1 160 ? -5.485 17.780 79.309 1.00 41.01 160 GLU B CA 1
ATOM 3253 C C . GLU B 1 160 ? -6.323 16.685 78.666 1.00 37.17 160 GLU B C 1
ATOM 3254 O O . GLU B 1 160 ? -7.558 16.712 78.736 1.00 35.84 160 GLU B O 1
ATOM 3257 N N . PHE B 1 161 ? -5.669 15.706 78.040 1.00 32.52 161 PHE B N 1
ATOM 3258 C CA . PHE B 1 161 ? -6.398 14.666 77.327 1.00 31.23 161 PHE B CA 1
ATOM 3259 C C . PHE B 1 161 ? -7.004 13.640 78.272 1.00 31.05 161 PHE B C 1
ATOM 3260 O O . PHE B 1 161 ? -8.038 13.045 77.947 1.00 35.06 161 PHE B O 1
ATOM 3268 N N . GLU B 1 162 ? -6.388 13.417 79.436 1.00 37.92 162 GLU B N 1
ATOM 3269 C CA . GLU B 1 162 ? -7.051 12.632 80.472 1.00 44.06 162 GLU B CA 1
ATOM 3270 C C . GLU B 1 162 ? -8.380 13.268 80.853 1.00 35.74 162 GLU B C 1
ATOM 3271 O O . GLU B 1 162 ? -9.396 12.580 80.996 1.00 38.83 162 GLU B O 1
ATOM 3277 N N . PHE B 1 163 ? -8.389 14.590 81.020 1.00 31.30 163 PHE B N 1
ATOM 3278 C CA . PHE B 1 163 ? -9.638 15.300 81.269 1.00 34.89 163 PHE B CA 1
ATOM 3279 C C . PHE B 1 163 ? -10.639 15.059 80.144 1.00 34.96 163 PHE B C 1
ATOM 3280 O O . PHE B 1 163 ? -11.814 14.771 80.393 1.00 35.96 163 PHE B O 1
ATOM 3288 N N . LEU B 1 164 ? -10.177 15.134 78.893 1.00 30.10 164 LEU B N 1
ATOM 3289 C CA . LEU B 1 164 ? -11.099 15.111 77.761 1.00 33.77 164 LEU B CA 1
ATOM 3290 C C . LEU B 1 164 ? -11.692 13.725 77.532 1.00 33.38 164 LEU B C 1
ATOM 3291 O O . LEU B 1 164 ? -12.897 13.598 77.287 1.00 32.13 164 LEU B O 1
ATOM 3296 N N . VAL B 1 165 ? -10.870 12.675 77.586 1.00 34.33 165 VAL B N 1
ATOM 3297 C CA . VAL B 1 165 ? -11.316 11.359 77.133 1.00 34.39 165 VAL B CA 1
ATOM 3298 C C . VAL B 1 165 ? -10.991 10.258 78.135 1.00 34.61 165 VAL B C 1
ATOM 3299 O O . VAL B 1 165 ? -11.137 9.072 77.820 1.00 37.88 165 VAL B O 1
ATOM 3303 N N . ASP B 1 166 ? -10.548 10.643 79.337 1.00 37.30 166 ASP B N 1
ATOM 3304 C CA . ASP B 1 166 ? -10.176 9.737 80.428 1.00 44.50 166 ASP B CA 1
ATOM 3305 C C . ASP B 1 166 ? -8.836 9.047 80.182 1.00 43.20 166 ASP B C 1
ATOM 3306 O O . ASP B 1 166 ? -8.349 8.986 79.047 1.00 38.16 166 ASP B O 1
ATOM 3311 N N . LYS B 1 167 ? -8.239 8.529 81.263 1.00 46.35 167 LYS B N 1
ATOM 3312 C CA . LYS B 1 167 ? -6.892 7.965 81.208 1.00 46.35 167 LYS B CA 1
ATOM 3313 C C . LYS B 1 167 ? -6.798 6.796 80.238 1.00 37.44 167 LYS B C 1
ATOM 3314 O O . LYS B 1 167 ? -5.734 6.554 79.658 1.00 41.87 167 LYS B O 1
ATOM 3317 N N . LYS B 1 168 ? -7.894 6.061 80.055 1.00 42.64 168 LYS B N 1
ATOM 3318 C CA . LYS B 1 168 ? -7.874 4.895 79.179 1.00 47.69 168 LYS B CA 1
ATOM 3319 C C . LYS B 1 168 ? -7.512 5.278 77.749 1.00 47.63 168 LYS B C 1
ATOM 3320 O O . LYS B 1 168 ? -6.786 4.544 77.067 1.00 45.79 168 LYS B O 1
ATOM 3326 N N . ASN B 1 169 ? -7.995 6.430 77.282 1.00 44.72 169 ASN B N 1
ATOM 3327 C CA . ASN B 1 169 ? -7.818 6.848 75.899 1.00 41.78 169 ASN B CA 1
ATOM 3328 C C . ASN B 1 169 ? -6.887 8.040 75.734 1.00 41.02 169 ASN B C 1
ATOM 3329 O O . ASN B 1 169 ? -6.599 8.419 74.593 1.00 38.41 169 ASN B O 1
ATOM 3334 N N . ALA B 1 170 ? -6.397 8.621 76.834 1.00 36.60 170 ALA B N 1
ATOM 3335 C CA . ALA B 1 170 ? -5.733 9.921 76.771 1.00 31.43 170 ALA B CA 1
ATOM 3336 C C . ALA B 1 170 ? -4.545 9.906 75.817 1.00 36.09 170 ALA B C 1
ATOM 3337 O O . ALA B 1 170 ? -4.394 10.808 74.984 1.00 32.58 170 ALA B O 1
ATOM 3339 N N . ASN B 1 171 ? -3.688 8.889 75.917 1.00 31.89 171 ASN B N 1
ATOM 3340 C CA . ASN B 1 171 ? -2.476 8.888 75.104 1.00 35.25 171 ASN B CA 1
ATOM 3341 C C . ASN B 1 171 ? -2.787 8.623 73.635 1.00 25.31 171 ASN B C 1
ATOM 3342 O O . ASN B 1 171 ? -2.172 9.228 72.751 1.00 32.45 171 ASN B O 1
ATOM 3347 N N . ASN B 1 172 ? -3.733 7.725 73.351 1.00 30.75 172 ASN B N 1
ATOM 3348 C CA . ASN B 1 172 ? -4.102 7.462 71.963 1.00 33.01 172 ASN B CA 1
ATOM 3349 C C . ASN B 1 172 ? -4.677 8.710 71.303 1.00 32.68 172 ASN B C 1
ATOM 3350 O O . ASN B 1 172 ? -4.304 9.063 70.178 1.00 27.63 172 ASN B O 1
ATOM 3355 N N . VAL B 1 173 ? -5.585 9.399 71.998 1.00 31.83 173 VAL B N 1
ATOM 3356 C CA . VAL B 1 173 ? -6.186 10.606 71.443 1.00 28.31 173 VAL B CA 1
ATOM 3357 C C . VAL B 1 173 ? -5.140 11.702 71.286 1.00 29.34 173 VAL B C 1
ATOM 3358 O O . VAL B 1 173 ? -5.121 12.422 70.279 1.00 29.43 173 VAL B O 1
ATOM 3362 N N . LYS B 1 174 ? -4.248 11.839 72.270 1.00 29.22 174 LYS B N 1
ATOM 3363 C CA . LYS B 1 174 ? -3.170 12.817 72.164 1.00 29.64 174 LYS B CA 1
ATOM 3364 C C . LYS B 1 174 ? -2.265 12.514 70.974 1.00 31.67 174 LYS B C 1
ATOM 3365 O O . LYS B 1 174 ? -1.792 13.432 70.293 1.00 25.65 174 LYS B O 1
ATOM 3371 N N . GLU B 1 175 ? -2.020 11.228 70.703 1.00 26.08 175 GLU B N 1
ATOM 3372 C CA . GLU B 1 175 ? -1.211 10.860 69.546 1.00 27.56 175 GLU B CA 1
ATOM 3373 C C . GLU B 1 175 ? -1.942 11.133 68.237 1.00 32.83 175 GLU B C 1
ATOM 3374 O O . GLU B 1 175 ? -1.302 11.462 67.232 1.00 31.00 175 GLU B O 1
ATOM 3380 N N . LEU B 1 176 ? -3.270 10.990 68.223 1.00 25.23 176 LEU B N 1
ATOM 3381 C CA . LEU B 1 176 ? -4.044 11.321 67.030 1.00 24.76 176 LEU B CA 1
ATOM 3382 C C . LEU B 1 176 ? -3.872 12.788 66.663 1.00 25.52 176 LEU B C 1
ATOM 3383 O O . LEU B 1 176 ? -3.596 13.125 65.504 1.00 28.99 176 LEU B O 1
ATOM 3388 N N . ILE B 1 177 ? -4.035 13.678 67.645 1.00 26.29 177 ILE B N 1
ATOM 3389 C CA . ILE B 1 177 ? -3.848 15.105 67.400 1.00 27.66 177 ILE B CA 1
ATOM 3390 C C . ILE B 1 177 ? -2.421 15.382 66.955 1.00 24.69 177 ILE B C 1
ATOM 3391 O O . ILE B 1 177 ? -2.184 16.163 66.025 1.00 24.50 177 ILE B O 1
ATOM 3396 N N . LEU B 1 178 ? -1.448 14.739 67.605 1.00 24.87 178 LEU B N 1
ATOM 3397 C CA . LEU B 1 178 ? -0.049 14.957 67.254 1.00 28.20 178 LEU B CA 1
ATOM 3398 C C . LEU B 1 178 ? 0.255 14.446 65.851 1.00 27.20 178 LEU B C 1
ATOM 3399 O O . LEU B 1 178 ? 1.046 15.054 65.121 1.00 28.48 178 LEU B O 1
ATOM 3404 N N . ALA B 1 179 ? -0.368 13.334 65.457 1.00 24.11 179 ALA B N 1
ATOM 3405 C CA . ALA B 1 179 ? -0.164 12.807 64.112 1.00 27.49 179 ALA B CA 1
ATOM 3406 C C . ALA B 1 179 ? -0.646 13.797 63.058 1.00 26.93 179 ALA B C 1
ATOM 3407 O O . ALA B 1 179 ? 0.049 14.059 62.069 1.00 30.60 179 ALA B O 1
ATOM 3409 N N . TYR B 1 180 ? -1.838 14.364 63.258 1.00 22.38 180 TYR B N 1
ATOM 3410 C CA . TYR B 1 180 ? -2.338 15.371 62.326 1.00 24.91 180 TYR B CA 1
ATOM 3411 C C . TYR B 1 180 ? -1.486 16.631 62.370 1.00 23.51 180 TYR B C 1
ATOM 3412 O O . TYR B 1 180 ? -1.213 17.238 61.329 1.00 29.23 180 TYR B O 1
ATOM 3421 N N . THR B 1 181 ? -1.053 17.033 63.566 1.00 26.40 181 THR B N 1
ATOM 3422 C CA . THR B 1 181 ? -0.206 18.215 63.692 1.00 27.87 181 THR B CA 1
ATOM 3423 C C . THR B 1 181 ? 1.109 18.026 62.949 1.00 26.68 181 THR B C 1
ATOM 3424 O O . THR B 1 181 ? 1.552 18.915 62.213 1.00 28.85 181 THR B O 1
ATOM 3428 N N . ASP B 1 182 ? 1.744 16.863 63.122 1.00 25.44 182 ASP B N 1
ATOM 3429 C CA . ASP B 1 182 ? 3.008 16.604 62.440 1.00 25.47 182 ASP B CA 1
ATOM 3430 C C . ASP B 1 182 ? 2.819 16.508 60.933 1.00 30.17 182 ASP B C 1
ATOM 3431 O O . ASP B 1 182 ? 3.645 17.018 60.167 1.00 30.09 182 ASP B O 1
ATOM 3436 N N . TYR B 1 183 ? 1.744 15.855 60.487 1.00 26.18 183 TYR B N 1
ATOM 3437 C CA . TYR B 1 183 ? 1.534 15.697 59.052 1.00 24.97 183 TYR B CA 1
ATOM 3438 C C . TYR B 1 183 ? 1.376 17.049 58.371 1.00 29.05 183 TYR B C 1
ATOM 3439 O O . TYR B 1 183 ? 1.982 17.304 57.324 1.00 28.54 183 TYR B O 1
ATOM 3448 N N . PHE B 1 184 ? 0.564 17.935 58.952 1.00 26.54 184 PHE B N 1
ATOM 3449 C CA . PHE B 1 184 ? 0.371 19.250 58.347 1.00 27.26 184 PHE B CA 1
ATOM 3450 C C . PHE B 1 184 ? 1.655 20.069 58.384 1.00 28.68 184 PHE B C 1
ATOM 3451 O O . PHE B 1 184 ? 1.979 20.771 57.418 1.00 30.46 184 PHE B O 1
ATOM 3459 N N . ALA B 1 185 ? 2.408 19.980 59.482 1.00 31.60 185 ALA B N 1
ATOM 3460 C CA . ALA B 1 185 ? 3.607 20.801 59.622 1.00 31.57 185 ALA B CA 1
ATOM 3461 C C . ALA B 1 185 ? 4.738 20.302 58.731 1.00 36.03 185 ALA B C 1
ATOM 3462 O O . ALA B 1 185 ? 5.481 21.107 58.157 1.00 33.50 185 ALA B O 1
ATOM 3464 N N . ASN B 1 186 ? 4.887 18.983 58.598 1.00 32.66 186 ASN B N 1
ATOM 3465 C CA . ASN B 1 186 ? 6.013 18.411 57.868 1.00 29.95 186 ASN B CA 1
ATOM 3466 C C . ASN B 1 186 ? 5.673 17.989 56.444 1.00 32.59 186 ASN B C 1
ATOM 3467 O O . ASN B 1 186 ? 6.549 18.041 55.575 1.00 35.78 186 ASN B O 1
ATOM 3472 N N . LYS B 1 187 ? 4.432 17.573 56.176 1.00 30.08 187 LYS B N 1
ATOM 3473 C CA . LYS B 1 187 ? 4.057 17.054 54.866 1.00 34.25 187 LYS B CA 1
ATOM 3474 C C . LYS B 1 187 ? 3.199 18.008 54.050 1.00 32.57 187 LYS B C 1
ATOM 3475 O O . LYS B 1 187 ? 3.056 17.798 52.840 1.00 36.86 187 LYS B O 1
ATOM 3481 N N . LEU B 1 188 ? 2.614 19.029 54.670 1.00 26.08 188 LEU B N 1
ATOM 3482 C CA . LEU B 1 188 ? 1.811 20.029 53.977 1.00 34.88 188 LEU B CA 1
ATOM 3483 C C . LEU B 1 188 ? 2.308 21.425 54.313 1.00 34.84 188 LEU B C 1
ATOM 3484 O O . LEU B 1 188 ? 1.524 22.365 54.470 1.00 30.45 188 LEU B O 1
ATOM 3489 N N . ALA B 1 189 ? 3.626 21.574 54.424 1.00 31.83 189 ALA B N 1
ATOM 3490 C CA . ALA B 1 189 ? 4.209 22.802 54.945 1.00 30.81 189 ALA B CA 1
ATOM 3491 C C . ALA B 1 189 ? 4.105 23.942 53.943 1.00 35.34 189 ALA B C 1
ATOM 3492 O O . ALA B 1 189 ? 4.290 23.754 52.737 1.00 36.81 189 ALA B O 1
ATOM 3494 N N . PHE B 1 190 ? 3.796 25.128 54.454 1.00 40.84 190 PHE B N 1
ATOM 3495 C CA . PHE B 1 190 ? 3.948 26.366 53.709 1.00 37.18 190 PHE B CA 1
ATOM 3496 C C . PHE B 1 190 ? 5.375 26.876 53.861 1.00 34.84 190 PHE B C 1
ATOM 3497 O O . PHE B 1 190 ? 6.082 26.534 54.813 1.00 41.09 190 PHE B O 1
ATOM 3505 N N . LYS B 1 191 ? 5.799 27.699 52.899 1.00 33.79 191 LYS B N 1
ATOM 3506 C CA . LYS B 1 191 ? 7.082 28.384 53.027 1.00 42.56 191 LYS B CA 1
ATOM 3507 C C . LYS B 1 191 ? 7.134 29.177 54.326 1.00 43.76 191 LYS B C 1
ATOM 3508 O O . LYS B 1 191 ? 8.095 29.073 55.098 1.00 46.55 191 LYS B O 1
ATOM 3510 N N . ASP B 1 192 ? 6.093 29.968 54.587 1.00 42.67 192 ASP B N 1
ATOM 3511 C CA . ASP B 1 192 ? 5.910 30.599 55.885 1.00 46.54 192 ASP B CA 1
ATOM 3512 C C . ASP B 1 192 ? 5.070 29.665 56.745 1.00 45.83 192 ASP B C 1
ATOM 3513 O O . ASP B 1 192 ? 3.867 29.513 56.477 1.00 47.62 192 ASP B O 1
ATOM 3518 N N . PRO B 1 193 ? 5.638 29.030 57.770 1.00 44.11 193 PRO B N 1
ATOM 3519 C CA . PRO B 1 193 ? 4.944 27.922 58.443 1.00 39.81 193 PRO B CA 1
ATOM 3520 C C . PRO B 1 193 ? 3.614 28.346 59.050 1.00 49.03 193 PRO B C 1
ATOM 3521 O O . PRO B 1 193 ? 3.527 29.339 59.776 1.00 47.02 193 PRO B O 1
ATOM 3525 N N . ALA B 1 194 ? 2.573 27.576 58.742 1.00 42.99 194 ALA B N 1
ATOM 3526 C CA . ALA B 1 194 ? 1.266 27.787 59.340 1.00 38.08 194 ALA B CA 1
ATOM 3527 C C . ALA B 1 194 ? 1.222 27.170 60.730 1.00 40.28 194 ALA B C 1
ATOM 3528 O O . ALA B 1 194 ? 1.766 26.086 60.964 1.00 42.78 194 ALA B O 1
ATOM 3530 N N . GLU B 1 195 ? 0.584 27.865 61.645 1.00 42.27 195 GLU B N 1
ATOM 3531 C CA . GLU B 1 195 ? 0.464 27.302 62.981 1.00 43.61 195 GLU B CA 1
ATOM 3532 C C . GLU B 1 195 ? -0.919 26.700 63.181 1.00 38.03 195 GLU B C 1
ATOM 3533 O O . GLU B 1 195 ? -1.915 27.262 62.710 1.00 40.63 195 GLU B O 1
ATOM 3535 N N . PRO B 1 196 ? -1.019 25.563 63.863 1.00 36.83 196 PRO B N 1
ATOM 3536 C CA . PRO B 1 196 ? -2.340 24.989 64.133 1.00 41.70 196 PRO B CA 1
ATOM 3537 C C . PRO B 1 196 ? -3.123 25.847 65.113 1.00 38.53 196 PRO B C 1
ATOM 3538 O O . PRO B 1 196 ? -2.561 26.493 66.000 1.00 37.14 196 PRO B O 1
ATOM 3542 N N . ALA B 1 197 ? -4.440 25.853 64.936 1.00 36.09 197 ALA B N 1
ATOM 3543 C CA . ALA B 1 197 ? -5.345 26.585 65.809 1.00 26.20 197 ALA B CA 1
ATOM 3544 C C . ALA B 1 197 ? -6.035 25.614 66.758 1.00 32.94 197 ALA B C 1
ATOM 3545 O O . ALA B 1 197 ? -6.590 24.600 66.323 1.00 39.20 197 ALA B O 1
ATOM 3547 N N . VAL B 1 198 ? -5.983 25.918 68.052 1.00 31.42 198 VAL B N 1
ATOM 3548 C CA . VAL B 1 198 ? -6.659 25.142 69.084 1.00 33.10 198 VAL B CA 1
ATOM 3549 C C . VAL B 1 198 ? -7.565 26.086 69.861 1.00 37.68 198 VAL B C 1
ATOM 3550 O O . VAL B 1 198 ? -7.106 27.117 70.366 1.00 36.32 198 VAL B O 1
ATOM 3554 N N . GLU B 1 199 ? -8.847 25.740 69.953 1.00 33.99 199 GLU B N 1
ATOM 3555 C CA . GLU B 1 199 ? -9.822 26.600 70.610 1.00 36.79 199 GLU B CA 1
ATOM 3556 C C . GLU B 1 199 ? -10.809 25.752 71.395 1.00 34.55 199 GLU B C 1
ATOM 3557 O O . GLU B 1 199 ? -11.360 24.782 70.865 1.00 34.90 199 GLU B O 1
ATOM 3571 N N . TYR B 1 201 ? -14.285 25.589 73.874 1.00 26.78 201 TYR B N 1
ATOM 3572 C CA . TYR B 1 201 ? -15.529 26.261 74.216 1.00 29.91 201 TYR B CA 1
ATOM 3573 C C . TYR B 1 201 ? -16.265 25.457 75.273 1.00 28.76 201 TYR B C 1
ATOM 3574 O O . TYR B 1 201 ? -16.345 24.228 75.186 1.00 30.92 201 TYR B O 1
ATOM 3583 N N . GLN B 1 202 ? -16.797 26.152 76.271 1.00 30.37 202 GLN B N 1
ATOM 3584 C CA . GLN B 1 202 ? -17.604 25.526 77.305 1.00 36.00 202 GLN B CA 1
ATOM 3585 C C . GLN B 1 202 ? -19.075 25.824 77.048 1.00 35.05 202 GLN B C 1
ATOM 3586 O O . GLN B 1 202 ? -19.442 26.968 76.762 1.00 32.41 202 GLN B O 1
ATOM 3592 N N . PHE B 1 203 ? -19.904 24.792 77.133 1.00 35.75 203 PHE B N 1
ATOM 3593 C CA . PHE B 1 203 ? -21.347 24.900 76.988 1.00 37.53 203 PHE B CA 1
ATOM 3594 C C . PHE B 1 203 ? -22.005 24.593 78.330 1.00 40.46 203 PHE B C 1
ATOM 3595 O O . PHE B 1 203 ? -21.332 24.317 79.324 1.00 38.76 203 PHE B O 1
ATOM 3603 N N . ILE B 1 204 ? -23.339 24.640 78.350 1.00 46.10 204 ILE B N 1
ATOM 3604 C CA . ILE B 1 204 ? -24.074 24.311 79.568 1.00 41.66 204 ILE B CA 1
ATOM 3605 C C . ILE B 1 204 ? -23.749 22.894 80.019 1.00 41.08 204 ILE B C 1
ATOM 3606 O O . ILE B 1 204 ? -23.643 22.617 81.219 1.00 46.64 204 ILE B O 1
ATOM 3611 N N . ASP B 1 205 ? -23.561 21.981 79.068 1.00 38.89 205 ASP B N 1
ATOM 3612 C CA . ASP B 1 205 ? -23.490 20.561 79.370 1.00 37.22 205 ASP B CA 1
ATOM 3613 C C . ASP B 1 205 ? -22.217 19.878 78.891 1.00 36.25 205 ASP B C 1
ATOM 3614 O O . ASP B 1 205 ? -22.081 18.665 79.091 1.00 31.15 205 ASP B O 1
ATOM 3619 N N . ARG B 1 206 ? -21.281 20.597 78.275 1.00 39.02 206 ARG B N 1
ATOM 3620 C CA . ARG B 1 206 ? -20.158 19.910 77.652 1.00 34.32 206 ARG B CA 1
ATOM 3621 C C . ARG B 1 206 ? -19.022 20.880 77.369 1.00 32.20 206 ARG B C 1
ATOM 3622 O O . ARG B 1 206 ? -19.202 22.101 77.347 1.00 30.86 206 ARG B O 1
ATOM 3630 N N . THR B 1 207 ? -17.846 20.300 77.146 1.00 31.85 207 THR B N 1
ATOM 3631 C CA . THR B 1 207 ? -16.668 21.001 76.656 1.00 28.54 207 THR B CA 1
ATOM 3632 C C . THR B 1 207 ? -16.380 20.528 75.238 1.00 29.73 207 THR B C 1
ATOM 3633 O O . THR B 1 207 ? -16.420 19.324 74.965 1.00 32.24 207 THR B O 1
ATOM 3637 N N . GLU B 1 208 ? -16.093 21.466 74.342 1.00 25.60 208 GLU B N 1
ATOM 3638 C CA . GLU B 1 208 ? -15.716 21.150 72.973 1.00 26.68 208 GLU B CA 1
ATOM 3639 C C . GLU B 1 208 ? -14.367 21.785 72.673 1.00 28.28 208 GLU B C 1
ATOM 3640 O O . GLU B 1 208 ? -14.172 22.981 72.916 1.00 27.24 208 GLU B O 1
ATOM 3646 N N . VAL B 1 209 ? -13.441 20.986 72.149 1.00 26.30 209 VAL B N 1
ATOM 3647 C CA . VAL B 1 209 ? -12.119 21.456 71.754 1.00 33.76 209 VAL B CA 1
ATOM 3648 C C . VAL B 1 209 ? -11.968 21.241 70.256 1.00 30.65 209 VAL B C 1
ATOM 3649 O O . VAL B 1 209 ? -12.195 20.133 69.756 1.00 24.40 209 VAL B O 1
ATOM 3653 N N . TYR B 1 210 ? -11.576 22.293 69.545 1.00 24.49 210 TYR B N 1
ATOM 3654 C CA . TYR B 1 210 ? -11.389 22.243 68.103 1.00 27.55 210 TYR B CA 1
ATOM 3655 C C . TYR B 1 210 ? -9.908 22.358 67.774 1.00 29.51 210 TYR B C 1
ATOM 3656 O O . TYR B 1 210 ? -9.232 23.281 68.241 1.00 31.06 210 TYR B O 1
ATOM 3665 N N . PHE B 1 211 ? -9.411 21.414 66.981 1.00 25.91 211 PHE B N 1
ATOM 3666 C CA . PHE B 1 211 ? -8.037 21.411 66.487 1.00 22.32 211 PHE B CA 1
ATOM 3667 C C . PHE B 1 211 ? -8.101 21.617 64.980 1.00 26.73 211 PHE B C 1
ATOM 3668 O O . PHE B 1 211 ? -8.525 20.718 64.247 1.00 26.56 211 PHE B O 1
ATOM 3676 N N . SER B 1 212 ? -7.690 22.792 64.517 1.00 23.69 212 SER B N 1
ATOM 3677 C CA . SER B 1 212 ? -7.774 23.134 63.106 1.00 27.22 212 SER B CA 1
ATOM 3678 C C . SER B 1 212 ? -6.384 23.262 62.498 1.00 28.01 212 SER B C 1
ATOM 3679 O O . SER B 1 212 ? -5.430 23.676 63.162 1.00 27.72 212 SER B O 1
ATOM 3682 N N . PHE B 1 213 ? -6.286 22.906 61.217 1.00 24.11 213 PHE B N 1
ATOM 3683 C CA . PHE B 1 213 ? -5.010 22.812 60.524 1.00 22.90 213 PHE B CA 1
ATOM 3684 C C . PHE B 1 213 ? -5.128 23.418 59.134 1.00 22.31 213 PHE B C 1
ATOM 3685 O O . PHE B 1 213 ? -6.171 23.304 58.485 1.00 29.59 213 PHE B O 1
ATOM 3693 N N . GLU B 1 214 ? -4.053 24.059 58.684 1.00 27.40 214 GLU B N 1
ATOM 3694 C CA . GLU B 1 214 ? -3.946 24.595 57.333 1.00 30.96 214 GLU B CA 1
ATOM 3695 C C . GLU B 1 214 ? -2.753 23.944 56.655 1.00 24.80 214 GLU B C 1
ATOM 3696 O O . GLU B 1 214 ? -1.663 23.895 57.233 1.00 26.31 214 GLU B O 1
ATOM 3702 N N . GLY B 1 215 ? -2.950 23.463 55.434 1.00 26.51 215 GLY B N 1
ATOM 3703 C CA . GLY B 1 215 ? -1.915 22.727 54.738 1.00 28.25 215 GLY B CA 1
ATOM 3704 C C . GLY B 1 215 ? -1.718 23.201 53.317 1.00 25.99 215 GLY B C 1
ATOM 3705 O O . GLY B 1 215 ? -2.652 23.645 52.647 1.00 27.04 215 GLY B O 1
ATOM 3706 N N . CYS B 1 216 ? -0.477 23.079 52.851 1.00 32.56 216 CYS B N 1
ATOM 3707 C CA . CYS B 1 216 ? -0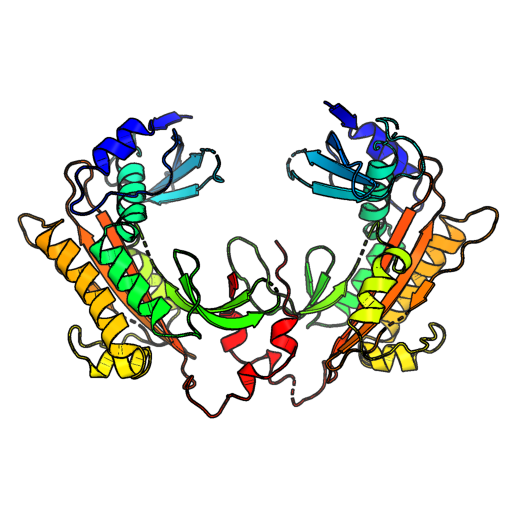.095 23.468 51.501 1.00 33.28 216 CYS B CA 1
ATOM 3708 C C . CYS B 1 216 ? -0.088 22.248 50.590 1.00 31.82 216 CYS B C 1
ATOM 3709 O O . CYS B 1 216 ? 0.558 21.241 50.896 1.00 34.45 216 CYS B O 1
ATOM 3712 N N . HIS B 1 217 ? -0.801 22.350 49.471 1.00 29.06 217 HIS B N 1
ATOM 3713 C CA . HIS B 1 217 ? -0.875 21.317 48.453 1.00 37.19 217 HIS B CA 1
ATOM 3714 C C . HIS B 1 217 ? -0.662 21.958 47.088 1.00 37.71 217 HIS B C 1
ATOM 3715 O O . HIS B 1 217 ? -1.194 23.043 46.823 1.00 41.87 217 HIS B O 1
ATOM 3722 N N . PRO B 1 218 ? 0.113 21.320 46.208 1.00 38.51 218 PRO B N 1
ATOM 3723 C CA . PRO B 1 218 ? 0.460 21.958 44.925 1.00 37.27 218 PRO B CA 1
ATOM 3724 C C . PRO B 1 218 ? -0.726 22.423 44.096 1.00 40.75 218 PRO B C 1
ATOM 3725 O O . PRO B 1 218 ? -0.610 23.438 43.398 1.00 41.13 218 PRO B O 1
ATOM 3729 N N . ASP B 1 219 ? -1.864 21.730 44.154 1.00 42.65 219 ASP B N 1
ATOM 3730 C CA . ASP B 1 219 ? -2.955 21.950 43.211 1.00 32.46 219 ASP B CA 1
ATOM 3731 C C . ASP B 1 219 ? -4.069 22.839 43.748 1.00 37.09 219 ASP B C 1
ATOM 3732 O O . ASP B 1 219 ? -5.001 23.152 43.001 1.00 38.80 219 ASP B O 1
ATOM 3737 N N . VAL B 1 220 ? -4.011 23.248 45.016 1.00 31.98 220 VAL B N 1
ATOM 3738 C CA . VAL B 1 220 ? -5.058 24.066 45.614 1.00 31.44 220 VAL B CA 1
ATOM 3739 C C . VAL B 1 220 ? -4.411 25.181 46.420 1.00 36.80 220 VAL B C 1
ATOM 3740 O O . VAL B 1 220 ? -3.221 25.139 46.741 1.00 36.80 220 VAL B O 1
ATOM 3744 N N . GLU B 1 221 ? -5.215 26.193 46.747 1.00 35.99 221 GLU B N 1
ATOM 3745 C CA . GLU B 1 221 ? -4.712 27.270 47.590 1.00 38.02 221 GLU B CA 1
ATOM 3746 C C . GLU B 1 221 ? -4.430 26.775 49.001 1.00 39.18 221 GLU B C 1
ATOM 3747 O O . GLU B 1 221 ? -3.423 27.156 49.609 1.00 33.10 221 GLU B O 1
ATOM 3753 N N . GLU B 1 222 ? -5.289 25.903 49.526 1.00 35.19 222 GLU B N 1
ATOM 3754 C CA . GLU B 1 222 ? -5.230 25.561 50.938 1.00 34.04 222 GLU B CA 1
ATOM 3755 C C . GLU B 1 222 ? -5.964 24.250 51.179 1.00 28.30 222 GLU B C 1
ATOM 3756 O O . GLU B 1 222 ? -6.978 23.973 50.535 1.00 30.91 222 GLU B O 1
ATOM 3762 N N . VAL B 1 223 ? -5.445 23.452 52.108 1.00 29.97 223 VAL B N 1
ATOM 3763 C CA . VAL B 1 223 ? -6.127 22.264 52.604 1.00 29.27 223 VAL B CA 1
ATOM 3764 C C . VAL B 1 223 ? -6.507 22.522 54.053 1.00 24.56 223 VAL B C 1
ATOM 3765 O O . VAL B 1 223 ? -5.645 22.851 54.877 1.00 28.84 223 VAL B O 1
ATOM 3769 N N . LEU B 1 224 ? -7.793 22.381 54.362 1.00 21.07 224 LEU B N 1
ATOM 3770 C CA . LEU B 1 224 ? -8.310 22.631 55.699 1.00 27.17 224 LEU B CA 1
ATOM 3771 C C . LEU B 1 224 ? -8.767 21.325 56.332 1.00 27.79 224 LEU B C 1
ATOM 3772 O O . LEU B 1 224 ? -9.302 20.447 55.650 1.00 24.98 224 LEU B O 1
ATOM 3777 N N . PHE B 1 225 ? -8.556 21.204 57.640 1.00 23.00 225 PHE B N 1
ATOM 3778 C CA . PHE B 1 225 ? -9.002 20.033 58.379 1.00 32.19 225 PHE B CA 1
ATOM 3779 C C . PHE B 1 225 ? -9.179 20.422 59.839 1.00 25.12 225 PHE B C 1
ATOM 3780 O O . PHE B 1 225 ? -8.353 21.147 60.396 1.00 23.11 225 PHE B O 1
ATOM 3788 N N . THR B 1 226 ? -10.249 19.927 60.451 1.00 22.43 226 THR B N 1
ATOM 3789 C CA . THR B 1 226 ? -10.538 20.201 61.850 1.00 22.17 226 THR B CA 1
ATOM 3790 C C . THR B 1 226 ? -10.953 18.911 62.540 1.00 24.11 226 THR B C 1
ATOM 3791 O O . THR B 1 226 ? -11.718 18.117 61.985 1.00 24.54 226 THR B O 1
ATOM 3795 N N . ILE B 1 227 ? -10.433 18.703 63.745 1.00 23.93 227 ILE B N 1
ATOM 3796 C CA . ILE B 1 227 ? -10.848 17.612 64.614 1.00 21.79 227 ILE B CA 1
ATOM 3797 C C . ILE B 1 227 ? -11.544 18.214 65.826 1.00 25.07 227 ILE B C 1
ATOM 3798 O O . ILE B 1 227 ? -10.969 19.060 66.522 1.00 26.70 227 ILE B O 1
ATOM 3803 N N . LYS B 1 228 ? -12.777 17.785 66.075 1.00 25.09 228 LYS B N 1
ATOM 3804 C CA . LYS B 1 228 ? -13.541 18.219 67.236 1.00 26.40 228 LYS B CA 1
ATOM 3805 C C . LYS B 1 228 ? -13.578 17.100 68.266 1.00 25.08 228 LYS B C 1
ATOM 3806 O O . LYS B 1 228 ? -13.903 15.955 67.934 1.00 24.57 228 LYS B O 1
ATOM 3812 N N . ILE B 1 229 ? -13.253 17.435 69.510 1.00 25.49 229 ILE B N 1
ATOM 3813 C CA . ILE B 1 229 ? -13.351 16.507 70.627 1.00 23.05 229 ILE B CA 1
ATOM 3814 C C . ILE B 1 229 ? -14.348 17.071 71.628 1.00 26.25 229 ILE B C 1
ATOM 3815 O O . ILE B 1 229 ? -14.277 18.252 71.983 1.00 26.16 229 ILE B O 1
ATOM 3820 N N . VAL B 1 230 ? -15.276 16.229 72.073 1.00 27.53 230 VAL B N 1
ATOM 3821 C CA . VAL B 1 230 ? -16.340 16.625 72.985 1.00 26.47 230 VAL B CA 1
ATOM 3822 C C . VAL B 1 230 ? -16.139 15.888 74.298 1.00 30.09 230 VAL B C 1
ATOM 3823 O O . VAL B 1 230 ? -15.916 14.671 74.305 1.00 28.00 230 VAL B O 1
ATOM 3827 N N . ARG B 1 231 ? -16.211 16.622 75.404 1.00 25.42 231 ARG B N 1
ATOM 3828 C CA . ARG B 1 231 ? -16.277 16.026 76.731 1.00 29.14 231 ARG B CA 1
ATOM 3829 C C . ARG B 1 231 ? -17.573 16.470 77.386 1.00 30.42 231 ARG B C 1
ATOM 3830 O O . ARG B 1 231 ? -17.793 17.670 77.585 1.00 29.87 231 ARG B O 1
ATOM 3838 N N . TYR B 1 232 ? -18.422 15.506 77.720 1.00 28.31 232 TYR B N 1
ATOM 3839 C CA . TYR B 1 232 ? -19.686 15.804 78.370 1.00 33.35 232 TYR B CA 1
ATOM 3840 C C . TYR B 1 232 ? -19.472 16.018 79.864 1.00 38.46 232 TYR B C 1
ATOM 3841 O O . TYR B 1 232 ? -18.587 15.417 80.480 1.00 44.88 232 TYR B O 1
ATOM 3850 N N . ASN B 1 233 ? -20.287 16.907 80.439 1.00 41.94 233 ASN B N 1
ATOM 3851 C CA . ASN B 1 233 ? -20.018 17.403 81.787 1.00 45.34 233 ASN B CA 1
ATOM 3852 C C . ASN B 1 233 ? -20.112 16.308 82.842 1.00 50.41 233 ASN B C 1
ATOM 3853 O O . ASN B 1 233 ? -19.381 16.350 83.837 1.00 57.58 233 ASN B O 1
ATOM 3858 N N . GLN B 1 234 ? -20.986 15.334 82.655 1.00 45.16 234 GLN B N 1
ATOM 3859 C CA . GLN B 1 234 ? -21.061 14.245 83.621 1.00 58.37 234 GLN B CA 1
ATOM 3860 C C . GLN B 1 234 ? -19.986 13.210 83.311 1.00 60.14 234 GLN B C 1
ATOM 3861 O O . GLN B 1 234 ? -19.910 12.727 82.177 1.00 53.94 234 GLN B O 1
ATOM 3867 N N . PRO B 1 235 ? -19.139 12.861 84.278 1.00 59.50 235 PRO B N 1
ATOM 3868 C CA . PRO B 1 235 ? -18.061 11.901 84.009 1.00 60.32 235 PRO B CA 1
ATOM 3869 C C . PRO B 1 235 ? -18.609 10.581 83.487 1.00 67.72 235 PRO B C 1
ATOM 3870 O O . PRO B 1 235 ? -19.508 9.982 84.082 1.00 64.93 235 PRO B O 1
ATOM 3874 N N . LEU B 1 236 ? -18.059 10.133 82.356 1.00 77.64 236 LEU B N 1
ATOM 3875 C CA . LEU B 1 236 ? -18.461 8.849 81.795 1.00 84.73 236 LEU B CA 1
ATOM 3876 C C . LEU B 1 236 ? -18.112 7.690 82.716 1.00 91.96 236 LEU B C 1
ATOM 3877 O O . LEU B 1 236 ? -18.628 6.583 82.526 1.00 88.65 236 LEU B O 1
ATOM 3879 N N . ASN B 1 237 ? -17.266 7.925 83.721 1.00 97.98 237 ASN B N 1
ATOM 3880 C CA . ASN B 1 237 ? -16.766 6.829 84.541 1.00 100.17 237 ASN B CA 1
ATOM 3881 C C . ASN B 1 237 ? -17.827 6.309 85.506 1.00 99.13 237 ASN B C 1
ATOM 3882 O O . ASN B 1 237 ? -17.941 5.093 85.700 1.00 103.58 237 ASN B O 1
ATOM 3884 N N . SER B 1 238 ? -18.612 7.193 86.120 1.00 94.79 238 SER B N 1
ATOM 3885 C CA . SER B 1 238 ? -19.489 6.746 87.199 1.00 93.30 238 SER B CA 1
ATOM 3886 C C . SER B 1 238 ? -20.597 7.771 87.443 1.00 91.39 238 SER B C 1
ATOM 3887 O O . SER B 1 238 ? -20.758 8.737 86.689 1.00 92.10 238 SER B O 1
ATOM 3889 N N . THR B 1 239 ? -21.368 7.530 88.511 1.00 97.47 239 THR B N 1
ATOM 3890 C CA . THR B 1 239 ? -22.475 8.350 89.006 1.00 96.82 239 THR B CA 1
ATOM 3891 C C . THR B 1 239 ? -23.653 8.344 88.033 1.00 84.81 239 THR B C 1
ATOM 3892 O O . THR B 1 239 ? -24.211 7.281 87.743 1.00 80.03 239 THR B O 1
ATOM 3896 N N . ALA B 1 240 ? -24.049 9.519 87.532 1.00 86.30 240 ALA B N 1
ATOM 3897 C CA . ALA B 1 240 ? -25.253 9.617 86.715 1.00 78.16 240 ALA B CA 1
ATOM 3898 C C . ALA B 1 240 ? -25.110 8.902 85.380 1.00 66.01 240 ALA B C 1
ATOM 3899 O O . ALA B 1 240 ? -26.124 8.543 84.772 1.00 61.10 240 ALA B O 1
ATOM 3909 N N . GLN B 1 242 ? -23.902 5.890 84.768 1.00 67.51 242 GLN B N 1
ATOM 3910 C CA . GLN B 1 242 ? -24.334 4.499 84.867 1.00 70.50 242 GLN B CA 1
ATOM 3911 C C . GLN B 1 242 ? -25.852 4.398 84.953 1.00 59.01 242 GLN B C 1
ATOM 3912 O O . GLN B 1 242 ? -26.452 3.506 84.342 1.00 57.95 242 GLN B O 1
ATOM 3918 N N . VAL B 1 243 ? -26.487 5.296 85.707 1.00 57.08 243 VAL B N 1
ATOM 3919 C CA . VAL B 1 243 ? -27.947 5.359 85.721 1.00 54.67 243 VAL B CA 1
ATOM 3920 C C . VAL B 1 243 ? -28.474 5.593 84.311 1.00 62.33 243 VAL B C 1
ATOM 3921 O O . VAL B 1 243 ? -29.415 4.929 83.859 1.00 52.70 243 VAL B O 1
ATOM 3925 N N . PHE B 1 244 ? -27.852 6.525 83.585 1.00 61.55 244 PHE B N 1
ATOM 3926 C CA . PHE B 1 244 ? -28.345 6.895 82.264 1.00 51.07 244 PHE B CA 1
ATOM 3927 C C . PHE B 1 244 ? -28.139 5.775 81.252 1.00 52.57 244 PHE B C 1
ATOM 3928 O O . PHE B 1 244 ? -29.047 5.461 80.473 1.00 51.76 244 PHE B O 1
ATOM 3936 N N . LEU B 1 245 ? -26.955 5.158 81.248 1.00 49.48 245 LEU B N 1
ATOM 3937 C CA . LEU B 1 245 ? -26.624 4.197 80.203 1.00 46.12 245 LEU B CA 1
ATOM 3938 C C . LEU B 1 245 ? -27.387 2.885 80.335 1.00 48.51 245 LEU B C 1
ATOM 3939 O O . LEU B 1 245 ? -27.519 2.163 79.341 1.00 47.61 245 LEU B O 1
ATOM 3944 N N . LYS B 1 246 ? -27.885 2.552 81.524 1.00 45.47 246 LYS B N 1
ATOM 3945 C CA . LYS B 1 246 ? -28.603 1.298 81.706 1.00 50.56 246 LYS B CA 1
ATOM 3946 C C . LYS B 1 246 ? -30.105 1.436 81.489 1.00 47.17 246 LYS B C 1
ATOM 3947 O O . LYS B 1 246 ? -30.815 0.425 81.531 1.00 43.24 246 LYS B O 1
ATOM 3953 N N . ASN B 1 247 ? -30.600 2.647 81.255 1.00 43.44 247 ASN B N 1
ATOM 3954 C CA . ASN B 1 247 ? -32.020 2.855 81.002 1.00 44.94 247 ASN B CA 1
ATOM 3955 C C . ASN B 1 247 ? -32.420 2.169 79.699 1.00 40.76 247 ASN B C 1
ATOM 3956 O O . ASN B 1 247 ? -31.868 2.500 78.639 1.00 39.08 247 ASN B O 1
ATOM 3961 N N . PRO B 1 248 ? -33.366 1.224 79.727 1.00 41.64 248 PRO B N 1
ATOM 3962 C CA . PRO B 1 248 ? -33.671 0.443 78.515 1.00 38.60 248 PRO B CA 1
ATOM 3963 C C . PRO B 1 248 ? -34.311 1.248 77.402 1.00 33.24 248 PRO B C 1
ATOM 3964 O O . PRO B 1 248 ? -34.361 0.765 76.265 1.00 37.04 248 PRO B O 1
ATOM 3968 N N . LEU B 1 249 ? -34.810 2.448 77.688 1.00 31.13 249 LEU B N 1
ATOM 3969 C CA . LEU B 1 249 ? -35.409 3.270 76.644 1.00 39.32 249 LEU B CA 1
ATOM 3970 C C . LEU B 1 249 ? -34.449 3.574 75.516 1.00 36.21 249 LEU B C 1
ATOM 3971 O O . LEU B 1 249 ? -34.877 3.758 74.372 1.00 36.13 249 LEU B O 1
ATOM 3976 N N . LEU B 1 250 ? -33.161 3.698 75.833 1.00 30.14 250 LEU B N 1
ATOM 3977 C CA . LEU B 1 250 ? -32.183 4.067 74.820 1.00 35.24 250 LEU B CA 1
ATOM 3978 C C . LEU B 1 250 ? -32.169 3.069 73.673 1.00 35.56 250 LEU B C 1
ATOM 3979 O O . LEU B 1 250 ? -31.954 3.455 72.519 1.00 40.99 250 LEU B O 1
ATOM 3984 N N . SER B 1 251 ? -32.426 1.794 73.961 1.00 34.80 251 SER B N 1
ATOM 3985 C CA . SER B 1 251 ? -32.421 0.757 72.938 1.00 35.38 251 SER B CA 1
ATOM 3986 C C . SER B 1 251 ? -33.678 0.761 72.077 1.00 43.89 251 SER B C 1
ATOM 3987 O O . SER B 1 251 ? -33.796 -0.080 71.180 1.00 44.01 251 SER B O 1
ATOM 3990 N N . HIS B 1 252 ? -34.615 1.677 72.325 1.00 41.77 252 HIS B N 1
ATOM 3991 C CA . HIS B 1 252 ? -35.816 1.799 71.514 1.00 35.48 252 HIS B CA 1
ATOM 3992 C C . HIS B 1 252 ? -35.925 3.155 70.835 1.00 35.46 252 HIS B C 1
ATOM 3993 O O . HIS B 1 252 ? -36.932 3.419 70.168 1.00 42.26 252 HIS B O 1
ATOM 4000 N N . ILE B 1 253 ? -34.923 4.024 70.992 1.00 43.29 253 ILE B N 1
ATOM 4001 C CA . ILE B 1 253 ? -34.894 5.278 70.252 1.00 43.19 253 ILE B CA 1
ATOM 4002 C C . ILE B 1 253 ? -34.824 4.973 68.765 1.00 43.36 253 ILE B C 1
ATOM 4003 O O . ILE B 1 253 ? -33.970 4.202 68.310 1.00 45.01 253 ILE B O 1
ATOM 4008 N N . ARG B 1 254 ? -35.732 5.568 68.001 1.00 49.50 254 ARG B N 1
ATOM 4009 C CA . ARG B 1 254 ? -35.875 5.286 66.582 1.00 51.61 254 ARG B CA 1
ATOM 4010 C C . ARG B 1 254 ? -35.441 6.494 65.761 1.00 49.93 254 ARG B C 1
ATOM 4011 O O . ARG B 1 254 ? -35.649 7.644 66.158 1.00 45.85 254 ARG B O 1
ATOM 4019 N N . THR B 1 255 ? -34.827 6.223 64.613 1.00 47.37 255 THR B N 1
ATOM 4020 C CA . THR B 1 255 ? -34.427 7.261 63.674 1.00 55.86 255 THR B CA 1
ATOM 4021 C C . THR B 1 255 ? -35.405 7.279 62.506 1.00 58.79 255 THR B C 1
ATOM 4022 O O . THR B 1 255 ? -35.594 6.259 61.834 1.00 56.07 255 THR B O 1
ATOM 4026 N N . VAL B 1 256 ? -36.024 8.432 62.270 1.00 52.37 256 VAL B N 1
ATOM 4027 C CA . VAL B 1 256 ? -36.922 8.635 61.139 1.00 55.05 256 VAL B CA 1
ATOM 4028 C C . VAL B 1 256 ? -36.195 9.497 60.119 1.00 62.00 256 VAL B C 1
ATOM 4029 O O . VAL B 1 256 ? -35.742 10.603 60.440 1.00 63.39 256 VAL B O 1
ATOM 4033 N N . VAL B 1 257 ? -36.078 8.993 58.895 1.00 67.88 257 VAL B N 1
ATOM 4034 C CA . VAL B 1 257 ? -35.377 9.713 57.840 1.00 71.76 257 VAL B CA 1
ATOM 4035 C C . VAL B 1 257 ? -36.162 10.954 57.430 1.00 73.95 257 VAL B C 1
ATOM 4036 O O . VAL B 1 257 ? -35.579 11.988 57.103 1.00 76.02 257 VAL B O 1
#

Secondary structure (DSSP, 8-state):
--EEE-HHHHHHHHTTSTTB-SPPP---EEEEEEEETTTTEEEEEEE-----EEEEE--SS------HHHHHHHHHHHHGGGBHHHHHHHHHHHHT-TTEEEETTEEEEEEE--STT-EEEEEEEE-----GGGTHHHHHHHSSB-----TT-HHHHHHHHHHHHHHHHHHHHHHHHHHHHHHS--SSPPPPEE--B-SSEEEEEEEEEEEETTEEEEEEEEEEEEESS-TT-----GGG-THHHH-EE-/--EEE-HHHHHHHHTTSTTB-SPPP---EEEEEEEETTTTEEEEEEE--PPPEEEEE--SS------HHHHHHHHHHHHGGGBHHHHHHHHHHHHT-TTEEE-SSEEEEEEEE--EEEEEEEE-----GGGTHHHHHHHSSB-----SS-HHHHHHHHHHHHHHHHHHHHHHHHHHHHHHS--SSPPPPEE--B-SSEEEEEEEEEEEETTEEEEEEEEEEEEESS-TTS---TTTT-GGGGG-EEE-

B-factor: mean 42.26, std 14.34, range [18.32, 161.44]